Protein AF-0000000087634916 (afdb_homodimer)

Sequence (528 aa):
MKKKIALLQMDVAVGDVNRNYNHVEELINTAAKEQPDIMVLPETWNTGFYPTNQLPTEADKDGERTQTILSQLAHKHNVNIVGGSVATLREGKVYNTSYIINREGHIISQYDKIHSFTPAKEDKFFQGGEHTHRFFLDDIPCSSVTCYDIRFPEIIRTTTLQGVDLFFVPAQWPTMRQRHWEILNTARAIENQMFLCAVNACGYIGKVKCAGNSLLLDPWGDELLHLGDTEEIAIGTIDLSVTEEIRRKINVFRDRKPNMYHLDMKKKIALLQMDVAVGDVNRNYNHVEELINTAAKEQPDIMVLPETWNTGFYPTNQLPTEADKDGERTQTILSQLAHKHNVNIVGGSVATLREGKVYNTSYIINREGHIISQYDKIHSFTPAKEDKFFQGGEHTHRFFLDDIPCSSVTCYDIRFPEIIRTTTLQGVDLFFVPAQWPTMRQRHWEILNTARAIENQMFLCAVNACGYIGKVKCAGNSLLLDPWGDELLHLGDTEEIAIGTIDLSVTEEIRRKINVFRDRKPNMYHLD

InterPro domains:
  IPR003010 Carbon-nitrogen hydrolase [PF00795] (4-248)
  IPR003010 Carbon-nitrogen hydrolase [PS50263] (3-240)
  IPR036526 Carbon-nitrogen hydrolase superfamily [G3DSA:3.60.110.10] (1-262)
  IPR036526 Carbon-nitrogen hydrolase superfamily [SSF56317] (4-256)

Secondary structure (DSSP, 8-state):
-EEEEEEEE-B--TT-HHHHHHHHHHHHHHHHTT--SEEE--TTTTT-S---TTHHHHSEETTHHHHHHHHHHHHHHT-EEE---EEEEETTEEEEEEEEE-TTS-EEEEEE--S--GGGTHHHHSBPP-----EEETTEEEEE--GGGGG-HHHHHHHHTTT-SEEEEEE--BGGGHHHHHHHHHHHHHHHT-EEEEEE-BSEETTEEB----EEE-TTS-EEEE--SS-EEEEEEEETHHHHHHHHH--TTTT--GGG----/-EEEEEEEE-B--TT-HHHHHHHHHHHHHHHHTT--SEEE--TTTTT-S---TTHHHHSEETTHHHHHHHHHHHHHHT-EEE---EEEEETTEEEEEEEEE-TTS-EEEEEE--S--GGGTHHHHSBPP-----EEETTEEEEE--GGGGG-HHHHHHHHTTT-SEEEEEE--BGGGHHHHHHHHHHHHHHHT-EEEEEE-BSEETTEEB----EEE-TTS-EEEE--SS-EEEEEEEETHHHHHHHHH--TTTT--GGG----

Foldseek 3Di:
DKFKEKFFAAAADAQQQVVLLVVVLVSLVVLLVVPGQEYEAAWQSRHPPAQDPCLLVSAAEVCVVVLVSQLVSLQVSLHKYFSHWHWYADPNATFGKIFTAESNSDGFDMATAADAPPVSPSVVRHDHTDDFDWDDHPNFIEGEHEAVCLVPLVNLCVRLLVPHAEYEYHYQAFQVCVVVVLVSQLVSLALSQHWYWYHHYAHDDVPTTGFGQTFTAGSNSDTQDTDGRDGDMDMGMDDSVVSVVVCVVPPNSVVDDVVPDDDD/DKFKEKFFAAAADAQQQVVLLVVVLVSLVVLLVVPGQEYEAAWQSRHPPAQDPCLLVSAAEVCVVVLVSQLVSLQVSLHKYFSHWHWYADPNATFGKIFTAESNSDGFDMATAADAPPVSPSVVRHDHTDDFDWDDHPNFIEGEHEAVCLVPLVNLCVRLLVPHAEYEYHYQAFQVCVVVVLVSQLVSLALSLHWYWYHHYAHDDVPTTGFGQTFTAGSNSDTQDTDGRDGDMDMGMDDSVVSVVVCVVPPNSVVDDVVPDDDD

Radius of gyration: 24.53 Å; Cα contacts (8 Å, |Δi|>4): 1394; chains: 2; bounding box: 46×69×53 Å

Nearest PDB structures (foldseek):
  5ny2-assembly1_A  TM=9.174E-01  e=1.446E-24  Nesterenkonia sp. 10004
  4izt-assembly1_A-2  TM=9.197E-01  e=1.542E-24  Nesterenkonia sp. 10004
  3hkx-assembly1_A-2  TM=9.142E-01  e=1.869E-24  Nesterenkonia sp. 10004
  4izv-assembly1_A-2  TM=9.123E-01  e=1.992E-24  Nesterenkonia sp. 10004
  4izu-assembly1_A-2  TM=9.051E-01  e=4.885E-24  Nesterenkonia sp. 10004

pLDDT: mean 97.27, std 2.72, range [81.94, 99.0]

Solvent-accessible surface area (backbone atoms only — not comparable to full-atom values): 26137 Å² total; per-residue (Å²): 99,74,46,36,37,30,38,38,25,41,60,36,44,60,73,37,36,68,60,25,51,52,47,50,53,51,52,49,58,56,52,47,75,73,62,38,53,32,37,35,32,18,30,23,38,40,34,28,91,64,75,50,93,56,40,71,76,64,25,31,60,72,35,47,65,57,53,51,54,52,18,51,50,16,36,75,64,57,19,25,33,42,51,23,16,27,40,20,26,51,95,91,37,31,30,46,33,25,46,32,26,36,35,81,24,46,76,73,46,68,42,34,35,53,43,50,50,56,79,68,42,30,60,79,56,34,50,57,33,90,58,87,55,73,43,63,61,85,87,42,38,24,37,63,53,42,46,64,35,63,59,38,62,53,54,54,47,30,51,44,75,74,58,38,54,39,36,37,33,17,11,67,47,43,42,94,46,40,67,56,56,53,36,35,54,33,32,52,12,39,56,61,44,14,30,30,42,32,20,14,16,12,44,48,55,85,92,44,43,24,28,19,50,25,34,30,28,38,31,80,38,48,72,75,40,73,50,60,52,56,66,44,78,48,75,41,78,45,55,61,59,55,40,58,55,47,45,68,57,54,46,63,75,78,48,57,59,55,92,70,46,50,74,121,100,74,47,36,37,30,38,38,26,40,61,35,44,60,72,36,36,68,61,25,52,53,47,50,53,51,50,50,58,57,53,47,74,72,61,38,52,32,38,35,32,17,29,23,39,40,34,29,91,64,76,50,94,56,42,72,76,64,24,32,61,71,35,48,65,58,53,53,53,53,19,52,50,16,35,74,64,57,19,26,30,40,51,23,18,28,42,21,27,51,97,93,38,30,29,47,32,26,47,30,27,36,35,80,24,45,75,74,46,70,43,35,35,52,42,50,50,56,78,67,43,30,61,80,57,34,51,58,34,91,58,87,54,71,43,62,62,85,86,42,36,24,37,63,52,41,45,63,35,63,58,39,63,54,54,55,48,31,50,42,76,74,58,38,54,39,36,36,33,18,11,68,48,42,43,94,48,39,67,56,57,54,37,36,54,34,32,51,13,38,57,60,45,13,28,29,43,32,19,15,16,12,46,47,54,86,91,44,43,25,28,21,50,26,36,31,28,36,31,81,38,48,72,73,39,73,49,59,53,54,67,43,78,48,76,42,77,45,55,61,58,54,40,58,56,47,45,69,57,55,44,62,76,78,50,56,60,55,91,71,46,53,74,122

Structure (mmCIF, N/CA/C/O backbone):
data_AF-0000000087634916-model_v1
#
loop_
_entity.id
_entity.type
_entity.pdbx_description
1 polymer '(R)-stereoselective amidase'
#
loop_
_atom_site.group_PDB
_atom_site.id
_atom_site.type_symbol
_atom_site.label_atom_id
_atom_site.label_alt_id
_atom_site.label_comp_id
_atom_site.label_asym_id
_atom_site.label_entity_id
_atom_site.label_seq_id
_atom_site.pdbx_PDB_ins_code
_atom_site.Cartn_x
_atom_site.Cartn_y
_atom_site.Cartn_z
_atom_site.occupancy
_atom_site.B_iso_or_equiv
_atom_site.auth_seq_id
_atom_site.auth_comp_id
_atom_site.auth_asym_id
_atom_site.auth_atom_id
_atom_site.pdbx_PDB_model_num
ATOM 1 N N . MET A 1 1 ? -22.531 -14.727 -1.985 1 85.25 1 MET A N 1
ATOM 2 C CA . MET A 1 1 ? -22.016 -15.969 -2.559 1 85.25 1 MET A CA 1
ATOM 3 C C . MET A 1 1 ? -20.688 -16.359 -1.924 1 85.25 1 MET A C 1
ATOM 5 O O . MET A 1 1 ? -19.75 -15.578 -1.916 1 85.25 1 MET A O 1
ATOM 9 N N . LYS A 1 2 ? -20.594 -17.531 -1.376 1 95.12 2 LYS A N 1
ATOM 10 C CA . LYS A 1 2 ? -19.406 -18 -0.682 1 95.12 2 LYS A CA 1
ATOM 11 C C . LYS A 1 2 ? -18.578 -18.938 -1.572 1 95.12 2 LYS A C 1
ATOM 13 O O . LYS A 1 2 ? -19.141 -19.672 -2.385 1 95.12 2 LYS A O 1
ATOM 18 N N . LYS A 1 3 ? -17.266 -18.812 -1.562 1 98.31 3 LYS A N 1
ATOM 19 C CA . LYS A 1 3 ? -16.344 -19.656 -2.305 1 98.31 3 LYS A CA 1
ATOM 20 C C . LYS A 1 3 ? -15.203 -20.141 -1.409 1 98.31 3 LYS A C 1
ATOM 22 O O . LYS A 1 3 ? -14.695 -19.391 -0.571 1 98.31 3 LYS A O 1
ATOM 27 N N . LYS A 1 4 ? -14.867 -21.422 -1.609 1 98.69 4 LYS A N 1
ATOM 28 C CA . LYS A 1 4 ? -13.719 -22 -0.923 1 98.69 4 LYS A CA 1
ATOM 29 C C . LYS A 1 4 ? -12.461 -21.906 -1.779 1 98.69 4 LYS A C 1
ATOM 31 O O . LYS A 1 4 ? -12.453 -22.312 -2.939 1 98.69 4 LYS A O 1
ATOM 36 N N . ILE A 1 5 ? -11.398 -21.375 -1.191 1 98.94 5 ILE A N 1
ATOM 37 C CA . ILE A 1 5 ? -10.133 -21.234 -1.894 1 98.94 5 ILE A CA 1
ATOM 38 C C . ILE A 1 5 ? -9.039 -22.016 -1.167 1 98.94 5 ILE A C 1
ATOM 40 O O . ILE A 1 5 ? -8.852 -21.859 0.04 1 98.94 5 ILE A O 1
ATOM 44 N N . ALA A 1 6 ? -8.375 -22.859 -1.87 1 98.94 6 ALA A N 1
ATOM 45 C CA . ALA A 1 6 ? -7.25 -23.609 -1.318 1 98.94 6 ALA A CA 1
ATOM 46 C C . ALA A 1 6 ? -5.922 -22.953 -1.679 1 98.94 6 ALA A C 1
ATOM 48 O O . ALA A 1 6 ? -5.609 -22.766 -2.857 1 98.94 6 ALA A O 1
ATOM 49 N N . LEU A 1 7 ? -5.211 -22.547 -0.688 1 99 7 LEU A N 1
ATOM 50 C CA . LEU A 1 7 ? -3.852 -22.047 -0.857 1 99 7 LEU A CA 1
ATOM 51 C C . LEU A 1 7 ? -2.842 -23.188 -0.767 1 99 7 LEU A C 1
ATOM 53 O O . LEU A 1 7 ? -2.744 -23.859 0.264 1 99 7 LEU A O 1
ATOM 57 N N . LEU A 1 8 ? -2.154 -23.438 -1.847 1 98.94 8 LEU A N 1
ATOM 58 C CA . LEU A 1 8 ? -1.147 -24.484 -1.871 1 98.94 8 LEU A CA 1
ATOM 59 C C . LEU A 1 8 ? 0.253 -23.906 -1.711 1 98.94 8 LEU A C 1
ATOM 61 O O . LEU A 1 8 ? 0.945 -23.656 -2.701 1 98.94 8 LEU A O 1
ATOM 65 N N . GLN A 1 9 ? 0.656 -23.672 -0.491 1 98.94 9 GLN A N 1
ATOM 66 C CA . GLN A 1 9 ? 2.012 -23.234 -0.193 1 98.94 9 GLN A CA 1
ATOM 67 C C . GLN A 1 9 ? 3.016 -24.359 -0.357 1 98.94 9 GLN A C 1
ATOM 69 O O . GLN A 1 9 ? 3.145 -25.219 0.525 1 98.94 9 GLN A O 1
ATOM 74 N N . MET A 1 10 ? 3.746 -24.375 -1.426 1 98.81 10 MET A N 1
ATOM 75 C CA . MET A 1 10 ? 4.547 -25.5 -1.876 1 98.81 10 MET A CA 1
ATOM 76 C C . MET A 1 10 ? 6.02 -25.297 -1.528 1 98.81 10 MET A C 1
ATOM 78 O O . MET A 1 10 ? 6.535 -24.188 -1.619 1 98.81 10 MET A O 1
ATOM 82 N N . ASP A 1 11 ? 6.668 -26.344 -1.091 1 98.69 11 ASP A N 1
ATOM 83 C CA . ASP A 1 11 ? 8.125 -26.391 -1.023 1 98.69 11 ASP A CA 1
ATOM 84 C C . ASP A 1 11 ? 8.734 -26.703 -2.389 1 98.69 11 ASP A C 1
ATOM 86 O O . ASP A 1 11 ? 8.812 -27.875 -2.779 1 98.69 11 ASP A O 1
ATOM 90 N N . VAL A 1 12 ? 9.188 -25.734 -3.074 1 98.06 12 VAL A N 1
ATOM 91 C CA . VAL A 1 12 ? 9.648 -25.875 -4.453 1 98.06 12 VAL A CA 1
ATOM 92 C C . VAL A 1 12 ? 11.102 -26.344 -4.465 1 98.06 12 VAL A C 1
ATOM 94 O O . VAL A 1 12 ? 11.961 -25.766 -3.801 1 98.06 12 VAL A O 1
ATOM 97 N N . ALA A 1 13 ? 11.367 -27.422 -5.18 1 96.75 13 ALA A N 1
ATOM 98 C CA . ALA A 1 13 ? 12.734 -27.922 -5.348 1 96.75 13 ALA A CA 1
ATOM 99 C C . ALA A 1 13 ? 13.43 -27.234 -6.52 1 96.75 13 ALA A C 1
ATOM 101 O O . ALA A 1 13 ? 13.164 -27.562 -7.68 1 96.75 13 ALA A O 1
ATOM 102 N N . VAL A 1 14 ? 14.344 -26.469 -6.211 1 95 14 VAL A N 1
ATOM 103 C CA . VAL A 1 14 ? 15.016 -25.656 -7.223 1 95 14 VAL A CA 1
ATOM 104 C C . VAL A 1 14 ? 15.719 -26.562 -8.227 1 95 14 VAL A C 1
ATOM 106 O O . VAL A 1 14 ? 16.516 -27.422 -7.84 1 95 14 VAL A O 1
ATOM 109 N N . GLY A 1 15 ? 15.391 -26.391 -9.438 1 93.81 15 GLY A N 1
ATOM 110 C CA . GLY A 1 15 ? 16.078 -27.062 -10.523 1 93.81 15 GLY A CA 1
ATOM 111 C C . GLY A 1 15 ? 15.602 -28.484 -10.734 1 93.81 15 GLY A C 1
ATOM 112 O O . GLY A 1 15 ? 15.992 -29.141 -11.703 1 93.81 15 GLY A O 1
ATOM 113 N N . ASP A 1 16 ? 14.828 -28.969 -9.883 1 96.44 16 ASP A N 1
ATOM 114 C CA . ASP A 1 16 ? 14.328 -30.328 -10.023 1 96.44 16 ASP A CA 1
ATOM 115 C C . ASP A 1 16 ? 12.922 -30.344 -10.625 1 96.44 16 ASP A C 1
ATOM 117 O O . ASP A 1 16 ? 11.945 -30.625 -9.93 1 96.44 16 ASP A O 1
ATOM 121 N N . VAL A 1 17 ? 12.836 -30.188 -11.898 1 98.06 17 VAL A N 1
ATOM 122 C CA . VAL A 1 17 ? 11.609 -29.953 -12.648 1 98.06 17 VAL A CA 1
ATOM 123 C C . VAL A 1 17 ? 10.648 -31.125 -12.461 1 98.06 17 VAL A C 1
ATOM 125 O O . VAL A 1 17 ? 9.484 -30.922 -12.094 1 98.06 17 VAL A O 1
ATOM 128 N N . ASN A 1 18 ? 11.125 -32.312 -12.609 1 98.5 18 ASN A N 1
ATOM 129 C CA . ASN A 1 18 ? 10.25 -33.5 -12.523 1 98.5 18 ASN A CA 1
ATOM 130 C C . ASN A 1 18 ? 9.688 -33.656 -11.117 1 98.5 18 ASN A C 1
ATOM 132 O O . ASN A 1 18 ? 8.508 -33.969 -10.953 1 98.5 18 ASN A O 1
ATOM 136 N N . ARG A 1 19 ? 10.516 -33.469 -10.18 1 98.19 19 ARG A N 1
ATOM 137 C CA . ARG A 1 19 ? 10.047 -33.562 -8.797 1 98.19 19 ARG A CA 1
ATOM 138 C C . ARG A 1 19 ? 8.938 -32.531 -8.539 1 98.19 19 ARG A C 1
ATOM 140 O O . ARG A 1 19 ? 7.949 -32.844 -7.875 1 98.19 19 ARG A O 1
ATOM 147 N N . ASN A 1 20 ? 9.125 -31.359 -8.992 1 98.62 20 ASN A N 1
ATOM 148 C CA . ASN A 1 20 ? 8.164 -30.297 -8.773 1 98.62 20 ASN A CA 1
ATOM 149 C C . ASN A 1 20 ? 6.824 -30.594 -9.438 1 98.62 20 ASN A C 1
ATOM 151 O O . ASN A 1 20 ? 5.766 -30.375 -8.852 1 98.62 20 ASN A O 1
ATOM 155 N N . TYR A 1 21 ? 6.832 -31.094 -10.656 1 98.81 21 TYR A N 1
ATOM 156 C CA . TYR A 1 21 ? 5.59 -31.438 -11.328 1 98.81 21 TYR A CA 1
ATOM 157 C C . TYR A 1 21 ? 4.859 -32.562 -10.586 1 98.81 21 TYR A C 1
ATOM 159 O O . TYR A 1 21 ? 3.641 -32.5 -10.398 1 98.81 21 TYR A O 1
ATOM 167 N N . ASN A 1 22 ? 5.617 -33.531 -10.195 1 98.81 22 ASN A N 1
ATOM 168 C CA . ASN A 1 22 ? 5.008 -34.625 -9.438 1 98.81 22 ASN A CA 1
ATOM 169 C C . ASN A 1 22 ? 4.395 -34.125 -8.133 1 98.81 22 ASN A C 1
ATOM 171 O O . ASN A 1 22 ? 3.299 -34.531 -7.75 1 98.81 22 ASN A O 1
ATOM 175 N N . HIS A 1 23 ? 5.117 -33.281 -7.5 1 98.69 23 HIS A N 1
ATOM 176 C CA . HIS A 1 23 ? 4.68 -32.781 -6.207 1 98.69 23 HIS A CA 1
ATOM 177 C C . HIS A 1 23 ? 3.428 -31.922 -6.352 1 98.69 23 HIS A C 1
ATOM 179 O O . HIS A 1 23 ? 2.531 -31.984 -5.504 1 98.69 23 HIS A O 1
ATOM 185 N N . VAL A 1 24 ? 3.32 -31.062 -7.367 1 98.75 24 VAL A N 1
ATOM 186 C CA . VAL A 1 24 ? 2.137 -30.25 -7.617 1 98.75 24 VAL A CA 1
ATOM 187 C C . VAL A 1 24 ? 0.919 -31.156 -7.812 1 98.75 24 VAL A C 1
ATOM 189 O O . VAL A 1 24 ? -0.167 -30.859 -7.309 1 98.75 24 VAL A O 1
ATOM 192 N N . GLU A 1 25 ? 1.117 -32.188 -8.594 1 98.81 25 GLU A N 1
ATOM 193 C CA . GLU A 1 25 ? 0.019 -33.125 -8.789 1 98.81 25 GLU A CA 1
ATOM 194 C C . GLU A 1 25 ? -0.459 -33.688 -7.461 1 98.81 25 GLU A C 1
ATOM 196 O O . GLU A 1 25 ? -1.663 -33.812 -7.223 1 98.81 25 GLU A O 1
ATOM 201 N N . GLU A 1 26 ? 0.506 -34.062 -6.629 1 98.88 26 GLU A N 1
ATOM 202 C CA . GLU A 1 26 ? 0.182 -34.594 -5.305 1 98.88 26 GLU A CA 1
ATOM 203 C C . GLU A 1 26 ? -0.587 -33.562 -4.477 1 98.88 26 GLU A C 1
ATOM 205 O O . GLU A 1 26 ? -1.583 -33.906 -3.832 1 98.88 26 GLU A O 1
ATOM 210 N N . LEU A 1 27 ? -0.102 -32.344 -4.418 1 98.88 27 LEU A N 1
ATOM 211 C CA . LEU A 1 27 ? -0.73 -31.297 -3.633 1 98.88 27 LEU A CA 1
ATOM 212 C C . LEU A 1 27 ? -2.152 -31.031 -4.117 1 98.88 27 LEU A C 1
ATOM 214 O O . LEU A 1 27 ? -3.07 -30.891 -3.307 1 98.88 27 LEU A O 1
ATOM 218 N N . ILE A 1 28 ? -2.326 -30.938 -5.441 1 98.88 28 ILE A N 1
ATOM 219 C CA . ILE A 1 28 ? -3.643 -30.672 -6.012 1 98.88 28 ILE A CA 1
ATOM 220 C C . ILE A 1 28 ? -4.594 -31.812 -5.68 1 98.88 28 ILE A C 1
ATOM 222 O O . ILE A 1 28 ? -5.734 -31.594 -5.273 1 98.88 28 ILE A O 1
ATOM 226 N N . ASN A 1 29 ? -4.141 -33.031 -5.879 1 98.88 29 ASN A N 1
ATOM 227 C CA . ASN A 1 29 ? -4.965 -34.188 -5.539 1 98.88 29 ASN A CA 1
ATOM 228 C C . ASN A 1 29 ? -5.363 -34.188 -4.066 1 98.88 29 ASN A C 1
ATOM 230 O O . ASN A 1 29 ? -6.496 -34.531 -3.723 1 98.88 29 ASN A O 1
ATOM 234 N N . THR A 1 30 ? -4.43 -33.844 -3.227 1 98.88 30 THR A N 1
ATOM 235 C CA . THR A 1 30 ? -4.707 -33.781 -1.797 1 98.88 30 THR A CA 1
ATOM 236 C C . THR A 1 30 ? -5.73 -32.688 -1.5 1 98.88 30 THR A C 1
ATOM 238 O O . THR A 1 30 ? -6.703 -32.906 -0.775 1 98.88 30 THR A O 1
ATOM 241 N N . ALA A 1 31 ? -5.504 -31.5 -2.045 1 98.88 31 ALA A N 1
ATOM 242 C CA . ALA A 1 31 ? -6.398 -30.359 -1.811 1 98.88 31 ALA A CA 1
ATOM 243 C C . ALA A 1 31 ? -7.801 -30.656 -2.338 1 98.88 31 ALA A C 1
ATOM 245 O O . ALA A 1 31 ? -8.789 -30.188 -1.774 1 98.88 31 ALA A O 1
ATOM 246 N N . ALA A 1 32 ? -7.883 -31.406 -3.428 1 98.75 32 ALA A N 1
ATOM 247 C CA . ALA A 1 32 ? -9.148 -31.703 -4.09 1 98.75 32 ALA A CA 1
ATOM 248 C C . ALA A 1 32 ? -10.094 -32.438 -3.158 1 98.75 32 ALA A C 1
ATOM 250 O O . ALA A 1 32 ? -11.32 -32.375 -3.312 1 98.75 32 ALA A O 1
ATOM 251 N N . LYS A 1 33 ? -9.531 -33.125 -2.199 1 98.56 33 LYS A N 1
ATOM 252 C CA . LYS A 1 33 ? -10.336 -33.906 -1.265 1 98.56 33 LYS A CA 1
ATOM 253 C C . LYS A 1 33 ? -11.289 -33.031 -0.483 1 98.56 33 LYS A C 1
ATOM 255 O O . LYS A 1 33 ? -12.367 -33.469 -0.067 1 98.56 33 LYS A O 1
ATOM 260 N N . GLU A 1 34 ? -10.938 -31.781 -0.292 1 98.19 34 GLU A N 1
ATOM 261 C CA . GLU A 1 34 ? -11.758 -30.828 0.46 1 98.19 34 GLU A CA 1
ATOM 262 C C . GLU A 1 34 ? -12.711 -30.078 -0.458 1 98.19 34 GLU A C 1
ATOM 264 O O . GLU A 1 34 ? -13.453 -29.203 -0.006 1 98.19 34 GLU A O 1
ATOM 269 N N . GLN A 1 35 ? -12.68 -30.359 -1.756 1 98.25 35 GLN A N 1
ATOM 270 C CA . GLN A 1 35 ? -13.57 -29.844 -2.791 1 98.25 35 GLN A CA 1
ATOM 271 C C . GLN A 1 35 ? -13.586 -28.328 -2.811 1 98.25 35 GLN A C 1
ATOM 273 O O . GLN A 1 35 ? -14.656 -27.703 -2.756 1 98.25 35 GLN A O 1
ATOM 278 N N . PRO A 1 36 ? -12.469 -27.688 -2.84 1 98.81 36 PRO A N 1
ATOM 279 C CA . PRO A 1 36 ? -12.461 -26.234 -3 1 98.81 36 PRO A CA 1
ATOM 280 C C . PRO A 1 36 ? -13.023 -25.781 -4.348 1 98.81 36 PRO A C 1
ATOM 282 O O . PRO A 1 36 ? -13.164 -26.594 -5.266 1 98.81 36 PRO A O 1
ATOM 285 N N . ASP A 1 37 ? -13.398 -24.516 -4.41 1 98.88 37 ASP A N 1
ATOM 286 C CA . ASP A 1 37 ? -13.836 -23.922 -5.672 1 98.88 37 ASP A CA 1
ATOM 287 C C . ASP A 1 37 ? -12.641 -23.484 -6.512 1 98.88 37 ASP A C 1
ATOM 289 O O . ASP A 1 37 ? -12.703 -23.484 -7.742 1 98.88 37 ASP A O 1
ATOM 293 N N . ILE A 1 38 ? -11.586 -23.047 -5.855 1 98.94 38 ILE A N 1
ATOM 294 C CA . ILE A 1 38 ? -10.391 -22.531 -6.508 1 98.94 38 ILE A CA 1
ATOM 295 C C . ILE A 1 38 ? -9.148 -23.047 -5.781 1 98.94 38 ILE A C 1
ATOM 297 O O . ILE A 1 38 ? -9.109 -23.078 -4.551 1 98.94 38 ILE A O 1
ATOM 301 N N . MET A 1 39 ? -8.141 -23.484 -6.496 1 98.94 39 MET A N 1
ATOM 302 C CA . MET A 1 39 ? -6.816 -23.797 -5.965 1 98.94 39 MET A CA 1
ATOM 303 C C . MET A 1 39 ? -5.766 -22.844 -6.527 1 98.94 39 MET A C 1
ATOM 305 O O . MET A 1 39 ? -5.82 -22.469 -7.703 1 98.94 39 MET A O 1
ATOM 309 N N . VAL A 1 40 ? -4.84 -22.438 -5.73 1 99 40 VAL A N 1
ATOM 310 C CA . VAL A 1 40 ? -3.85 -21.453 -6.148 1 99 40 VAL A CA 1
ATOM 311 C C . VAL A 1 40 ? -2.445 -21.969 -5.852 1 99 40 VAL A C 1
ATOM 313 O O . VAL A 1 40 ? -2.168 -22.422 -4.738 1 99 40 VAL A O 1
ATOM 316 N N . LEU A 1 41 ? -1.574 -21.984 -6.805 1 99 41 LEU A N 1
ATOM 317 C CA . LEU A 1 41 ? -0.188 -22.422 -6.691 1 99 41 LEU A CA 1
ATOM 318 C C . LEU A 1 41 ? 0.755 -21.234 -6.602 1 99 41 LEU A C 1
ATOM 320 O O . LEU A 1 41 ? 0.362 -20.094 -6.902 1 99 41 LEU A O 1
ATOM 324 N N . PRO A 1 42 ? 2.037 -21.422 -6.172 1 98.94 42 PRO A N 1
ATOM 325 C CA . PRO A 1 42 ? 2.99 -20.312 -6.051 1 98.94 42 PRO A CA 1
ATOM 326 C C . PRO A 1 42 ? 3.727 -20.031 -7.355 1 98.94 42 PRO A C 1
ATOM 328 O O . PRO A 1 42 ? 3.377 -20.578 -8.398 1 98.94 42 PRO A O 1
ATOM 331 N N . GLU A 1 43 ? 4.676 -19.109 -7.312 1 98.88 43 GLU A N 1
ATOM 332 C CA . GLU A 1 43 ? 5.449 -18.625 -8.453 1 98.88 43 GLU A CA 1
ATOM 333 C C . GLU A 1 43 ? 6.516 -19.641 -8.859 1 98.88 43 GLU A C 1
ATOM 335 O O . GLU A 1 43 ? 7.188 -20.219 -8.008 1 98.88 43 GLU A O 1
ATOM 340 N N . THR A 1 44 ? 6.727 -19.781 -10.18 1 98.56 44 THR A N 1
ATOM 341 C CA . THR A 1 44 ? 7.777 -20.547 -10.828 1 98.56 44 THR A CA 1
ATOM 342 C C . THR A 1 44 ? 7.949 -21.906 -10.141 1 98.56 44 THR A C 1
ATOM 344 O O . THR A 1 44 ? 9.078 -22.328 -9.852 1 98.56 44 THR A O 1
ATOM 347 N N . TRP A 1 45 ? 6.887 -22.5 -9.867 1 98.62 45 TRP A N 1
ATOM 348 C CA . TRP A 1 45 ? 6.934 -23.703 -9.055 1 98.62 45 TRP A CA 1
ATOM 349 C C . TRP A 1 45 ? 7.598 -24.844 -9.82 1 98.62 45 TRP A C 1
ATOM 351 O O . TRP A 1 45 ? 8.008 -25.844 -9.219 1 98.62 45 TRP A O 1
ATOM 361 N N . ASN A 1 46 ? 7.707 -24.781 -11.211 1 98.5 46 ASN A N 1
ATOM 362 C CA . ASN A 1 46 ? 8.289 -25.875 -11.984 1 98.5 46 ASN A CA 1
ATOM 363 C C . ASN A 1 46 ? 9.812 -25.891 -11.875 1 98.5 46 ASN A C 1
ATOM 365 O O . ASN A 1 46 ? 10.438 -26.938 -11.977 1 98.5 46 ASN A O 1
ATOM 369 N N . THR A 1 47 ? 10.391 -24.734 -11.633 1 97.31 47 THR A N 1
ATOM 370 C CA . THR A 1 47 ? 11.844 -24.672 -11.664 1 97.31 47 THR A CA 1
ATOM 371 C C . THR A 1 47 ? 12.391 -24.109 -10.352 1 97.31 47 THR A C 1
ATOM 373 O O . THR A 1 47 ? 13.57 -24.297 -10.031 1 97.31 47 THR A O 1
ATOM 376 N N . GLY A 1 48 ? 11.539 -23.453 -9.602 1 95.81 48 GLY A N 1
ATOM 377 C CA . GLY A 1 48 ? 12.062 -22.547 -8.602 1 95.81 48 GLY A CA 1
ATOM 378 C C . GLY A 1 48 ? 12.516 -21.219 -9.172 1 95.81 48 GLY A C 1
ATOM 379 O O . GLY A 1 48 ? 12.867 -21.125 -10.352 1 95.81 48 GLY A O 1
ATOM 380 N N . PHE A 1 49 ? 12.492 -20.172 -8.367 1 91.5 49 PHE A N 1
ATOM 381 C CA . PHE A 1 49 ? 12.945 -18.859 -8.797 1 91.5 49 PHE A CA 1
ATOM 382 C C . PHE A 1 49 ? 14.461 -18.734 -8.688 1 91.5 49 PHE A C 1
ATOM 384 O O . PHE A 1 49 ? 14.977 -18.125 -7.742 1 91.5 49 PHE A O 1
ATOM 391 N N . TYR A 1 50 ? 15.07 -19.312 -9.68 1 87.75 50 TYR A N 1
ATOM 392 C CA . TYR A 1 50 ? 16.531 -19.375 -9.711 1 87.75 50 TYR A CA 1
ATOM 393 C C . TYR A 1 50 ? 17.047 -19.109 -11.117 1 87.75 50 TYR A C 1
ATOM 395 O O . TYR A 1 50 ? 17.391 -20.031 -11.844 1 87.75 50 TYR A O 1
ATOM 403 N N . PRO A 1 51 ? 17.203 -17.844 -11.445 1 88.12 51 PRO A N 1
ATOM 404 C CA . PRO A 1 51 ? 17.672 -17.484 -12.781 1 88.12 51 PRO A CA 1
ATOM 405 C C . PRO A 1 51 ? 19.141 -17.859 -13.016 1 88.12 51 PRO A C 1
ATOM 407 O O . PRO A 1 51 ? 20.031 -17.234 -12.445 1 88.12 51 PRO A O 1
ATOM 410 N N . THR A 1 52 ? 19.344 -18.859 -13.789 1 89 52 THR A N 1
ATOM 411 C CA . THR A 1 52 ? 20.672 -19.312 -14.203 1 89 52 THR A CA 1
ATOM 412 C C . THR A 1 52 ? 20.688 -19.609 -15.703 1 89 52 THR A C 1
ATOM 414 O O . THR A 1 52 ? 19.656 -19.562 -16.359 1 89 52 THR A O 1
ATOM 417 N N . ASN A 1 53 ? 21.859 -19.938 -16.156 1 92.75 53 ASN A N 1
ATOM 418 C CA . ASN A 1 53 ? 22.016 -20.266 -17.578 1 92.75 53 ASN A CA 1
ATOM 419 C C . ASN A 1 53 ? 21.312 -21.562 -17.922 1 92.75 53 ASN A C 1
ATOM 421 O O . ASN A 1 53 ? 21.125 -21.875 -19.109 1 92.75 53 ASN A O 1
ATOM 425 N N . GLN A 1 54 ? 20.859 -22.297 -17 1 94.25 54 GLN A N 1
ATOM 426 C CA . GLN A 1 54 ? 20.156 -23.562 -17.25 1 94.25 54 GLN A CA 1
ATOM 427 C C . GLN A 1 54 ? 18.672 -23.344 -17.438 1 94.25 54 GLN A C 1
ATOM 429 O O . GLN A 1 54 ? 17.953 -24.25 -17.875 1 94.25 54 GLN A O 1
ATOM 434 N N . LEU A 1 55 ? 18.219 -22.203 -17.203 1 95.44 55 LEU A N 1
ATOM 435 C CA . LEU A 1 55 ? 16.797 -21.906 -17.156 1 95.44 55 LEU A CA 1
ATOM 436 C C . LEU A 1 55 ? 16.125 -22.25 -18.484 1 95.44 55 LEU A C 1
ATOM 438 O O . LEU A 1 55 ? 15.047 -22.844 -18.516 1 95.44 55 LEU A O 1
ATOM 442 N N . PRO A 1 56 ? 16.766 -21.938 -19.656 1 96.25 56 PRO A N 1
ATOM 443 C CA . PRO A 1 56 ? 16.109 -22.281 -20.922 1 96.25 56 PRO A CA 1
ATOM 444 C C . PRO A 1 56 ? 15.914 -23.797 -21.078 1 96.25 56 PRO A C 1
ATOM 446 O O . PRO A 1 56 ? 14.945 -24.234 -21.719 1 96.25 56 PRO A O 1
ATOM 449 N N . THR A 1 57 ? 16.766 -24.562 -20.469 1 96.38 57 THR A N 1
ATOM 450 C CA . THR A 1 57 ? 16.672 -26.016 -20.578 1 96.38 57 THR A CA 1
ATOM 451 C C . THR A 1 57 ? 15.648 -26.578 -19.594 1 96.38 57 THR A C 1
ATOM 453 O O . THR A 1 57 ? 15.016 -27.609 -19.844 1 96.38 57 THR A O 1
ATOM 456 N N . GLU A 1 58 ? 15.484 -25.891 -18.531 1 97.25 58 GLU A N 1
ATOM 457 C CA . GLU A 1 58 ? 14.578 -26.344 -17.469 1 97.25 58 GLU A CA 1
ATOM 458 C C . GLU A 1 58 ? 13.156 -25.859 -17.734 1 97.25 58 GLU A C 1
ATOM 460 O O . GLU A 1 58 ? 12.195 -26.469 -17.25 1 97.25 58 GLU A O 1
ATOM 465 N N . ALA A 1 59 ? 13 -24.797 -18.484 1 98.38 59 ALA A N 1
ATOM 466 C CA . ALA A 1 59 ? 11.711 -24.156 -18.734 1 98.38 59 ALA A CA 1
ATOM 467 C C . ALA A 1 59 ? 10.805 -25.062 -19.578 1 98.38 59 ALA A C 1
ATOM 469 O O . ALA A 1 59 ? 11.289 -25.906 -20.344 1 98.38 59 ALA A O 1
ATOM 470 N N . ASP A 1 60 ? 9.562 -24.906 -19.312 1 98.75 60 ASP A N 1
ATOM 471 C CA . ASP A 1 60 ? 8.555 -25.672 -20.031 1 98.75 60 ASP A CA 1
ATOM 472 C C . ASP A 1 60 ? 8.312 -25.094 -21.422 1 98.75 60 ASP A C 1
ATOM 474 O O . ASP A 1 60 ? 7.691 -24.031 -21.562 1 98.75 60 ASP A O 1
ATOM 478 N N . LYS A 1 61 ? 8.719 -25.828 -22.469 1 98.69 61 LYS A N 1
ATOM 479 C CA . LYS A 1 61 ? 8.57 -25.344 -23.844 1 98.69 61 LYS A CA 1
ATOM 480 C C . LYS A 1 61 ? 7.102 -25.094 -24.172 1 98.69 61 LYS A C 1
ATOM 482 O O . LYS A 1 61 ? 6.273 -26 -24.062 1 98.69 61 LYS A O 1
ATOM 487 N N . ASP A 1 62 ? 6.805 -23.812 -24.484 1 98.5 62 ASP A N 1
ATOM 488 C CA . ASP A 1 62 ? 5.473 -23.328 -24.859 1 98.5 62 ASP A CA 1
ATOM 489 C C . ASP A 1 62 ? 4.461 -23.625 -23.75 1 98.5 62 ASP A C 1
ATOM 491 O O . ASP A 1 62 ? 3.252 -23.578 -23.984 1 98.5 62 ASP A O 1
ATOM 495 N N . GLY A 1 63 ? 4.934 -23.969 -22.594 1 98.75 63 GLY A N 1
ATOM 496 C CA . GLY A 1 63 ? 4.086 -24.266 -21.453 1 98.75 63 GLY A CA 1
ATOM 497 C C . GLY A 1 63 ? 3.27 -25.531 -21.625 1 98.75 63 GLY A C 1
ATOM 498 O O . GLY A 1 63 ? 2.246 -25.719 -20.953 1 98.75 63 GLY A O 1
ATOM 499 N N . GLU A 1 64 ? 3.633 -26.344 -22.484 1 98.81 64 GLU A N 1
ATOM 500 C CA . GLU A 1 64 ? 2.822 -27.484 -22.906 1 98.81 64 GLU A CA 1
ATOM 501 C C . GLU A 1 64 ? 2.592 -28.453 -21.75 1 98.81 64 GLU A C 1
ATOM 503 O O . GLU A 1 64 ? 1.47 -28.906 -21.531 1 98.81 64 GLU A O 1
ATOM 508 N N . ARG A 1 65 ? 3.65 -28.797 -21.031 1 98.81 65 ARG A N 1
ATOM 509 C CA . ARG A 1 65 ? 3.533 -29.75 -19.938 1 98.81 65 ARG A CA 1
ATOM 510 C C . ARG A 1 65 ? 2.617 -29.203 -18.844 1 98.81 65 ARG A C 1
ATOM 512 O O . ARG A 1 65 ? 1.749 -29.906 -18.328 1 98.81 65 ARG A O 1
ATOM 519 N N . THR A 1 66 ? 2.826 -27.984 -18.516 1 98.88 66 THR A N 1
ATOM 520 C CA . THR A 1 66 ? 2.047 -27.328 -17.469 1 98.88 66 THR A CA 1
ATOM 521 C C . THR A 1 66 ? 0.572 -27.266 -17.844 1 98.88 66 THR A C 1
ATOM 523 O O . THR A 1 66 ? -0.299 -27.625 -17.062 1 98.88 66 THR A O 1
ATOM 526 N N . GLN A 1 67 ? 0.3 -26.719 -19.047 1 98.88 67 GLN A N 1
ATOM 527 C CA . GLN A 1 67 ? -1.078 -26.609 -19.516 1 98.88 67 GLN A CA 1
ATOM 528 C C . GLN A 1 67 ? -1.773 -27.969 -19.5 1 98.88 67 GLN A C 1
ATOM 530 O O . GLN A 1 67 ? -2.92 -28.078 -19.062 1 98.88 67 GLN A O 1
ATOM 535 N N . THR A 1 68 ? -1.1 -28.984 -19.953 1 98.88 68 THR A N 1
ATOM 536 C CA . THR A 1 68 ? -1.666 -30.312 -20.016 1 98.88 68 THR A CA 1
ATOM 537 C C . THR A 1 68 ? -2.002 -30.844 -18.625 1 98.88 68 THR A C 1
ATOM 539 O O . THR A 1 68 ? -3.131 -31.266 -18.359 1 98.88 68 THR A O 1
ATOM 542 N N . ILE A 1 69 ? -1.07 -30.812 -17.719 1 98.88 69 ILE A N 1
ATOM 543 C CA . ILE A 1 69 ? -1.212 -31.375 -16.375 1 98.88 69 ILE A CA 1
ATOM 544 C C . ILE A 1 69 ? -2.289 -30.625 -15.602 1 98.88 69 ILE A C 1
ATOM 546 O O . ILE A 1 69 ? -3.182 -31.234 -15.016 1 98.88 69 ILE A O 1
ATOM 550 N N . LEU A 1 70 ? -2.234 -29.297 -15.586 1 98.94 70 LEU A N 1
ATOM 551 C CA . LEU A 1 70 ? -3.189 -28.516 -14.812 1 98.94 70 LEU A CA 1
ATOM 552 C C . LEU A 1 70 ? -4.5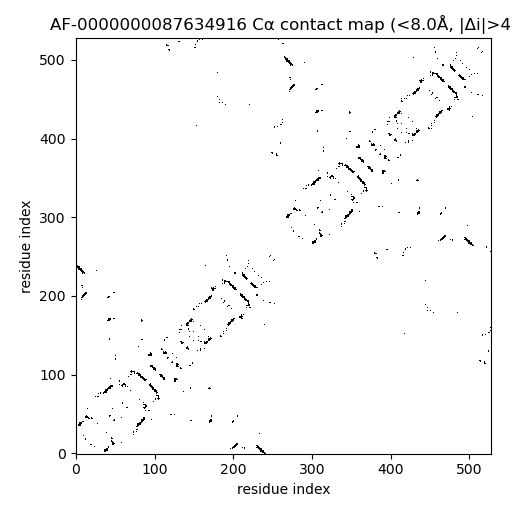9 -28.625 -15.406 1 98.94 70 LEU A C 1
ATOM 554 O O . LEU A 1 70 ? -5.582 -28.625 -14.672 1 98.94 70 LEU A O 1
ATOM 558 N N . SER A 1 71 ? -4.684 -28.625 -16.75 1 98.94 71 SER A N 1
ATOM 559 C CA . SER A 1 71 ? -5.977 -28.812 -17.406 1 98.94 71 SER A CA 1
ATOM 560 C C . SER A 1 71 ? -6.613 -30.141 -17 1 98.94 71 SER A C 1
ATOM 562 O O . SER A 1 71 ? -7.801 -30.188 -16.672 1 98.94 71 SER A O 1
ATOM 564 N N . GLN A 1 72 ? -5.848 -31.203 -17.062 1 98.88 72 GLN A N 1
ATOM 565 C CA . GLN A 1 72 ? -6.34 -32.531 -16.703 1 98.88 72 GLN A CA 1
ATOM 566 C C . GLN A 1 72 ? -6.801 -32.562 -15.242 1 98.88 72 GLN A C 1
ATOM 568 O O . GLN A 1 72 ? -7.859 -33.125 -14.938 1 98.88 72 GLN A O 1
ATOM 573 N N . LEU A 1 73 ? -6.004 -32 -14.367 1 98.94 73 LEU A N 1
ATOM 574 C CA . LEU A 1 73 ? -6.316 -32.031 -12.938 1 98.94 73 LEU A CA 1
ATOM 575 C C . LEU A 1 73 ? -7.555 -31.188 -12.641 1 98.94 73 LEU A C 1
ATOM 577 O O . LEU A 1 73 ? -8.398 -31.578 -11.828 1 98.94 73 LEU A O 1
ATOM 581 N N . ALA A 1 74 ? -7.629 -30 -13.297 1 98.94 74 ALA A N 1
ATOM 582 C CA . ALA A 1 74 ? -8.805 -29.156 -13.117 1 98.94 74 ALA A CA 1
ATOM 583 C C . ALA A 1 74 ? -10.078 -29.891 -13.523 1 98.94 74 ALA A C 1
ATOM 585 O O . ALA A 1 74 ? -11.07 -29.875 -12.797 1 98.94 74 ALA A O 1
ATOM 586 N N . HIS A 1 75 ? -10.023 -30.5 -14.672 1 98.81 75 HIS A N 1
ATOM 587 C CA . HIS A 1 75 ? -11.172 -31.25 -15.18 1 98.81 75 HIS A CA 1
ATOM 588 C C . HIS A 1 75 ? -11.508 -32.438 -14.273 1 98.81 75 HIS A C 1
ATOM 590 O O . HIS A 1 75 ? -12.672 -32.625 -13.906 1 98.81 75 HIS A O 1
ATOM 596 N N . LYS A 1 76 ? -10.516 -33.188 -13.961 1 98.81 76 LYS A N 1
ATOM 597 C CA . LYS A 1 76 ? -10.688 -34.375 -13.133 1 98.81 76 LYS A CA 1
ATOM 598 C C . LYS A 1 76 ? -11.391 -34.031 -11.82 1 98.81 76 LYS A C 1
ATOM 600 O O . LYS A 1 76 ? -12.273 -34.781 -11.375 1 98.81 76 LYS A O 1
ATOM 605 N N . HIS A 1 77 ? -10.977 -32.938 -11.172 1 98.81 77 HIS A N 1
ATOM 606 C CA . HIS A 1 77 ? -11.469 -32.625 -9.836 1 98.81 77 HIS A CA 1
ATOM 607 C C . HIS A 1 77 ? -12.578 -31.594 -9.883 1 98.81 77 HIS A C 1
ATOM 609 O O . HIS A 1 77 ? -13.094 -31.172 -8.844 1 98.81 77 HIS A O 1
ATOM 615 N N . ASN A 1 78 ? -12.977 -31.109 -11.102 1 98.75 78 ASN A N 1
ATOM 616 C CA . ASN A 1 78 ? -13.992 -30.062 -11.273 1 98.75 78 ASN A CA 1
ATOM 617 C C . ASN A 1 78 ? -13.703 -28.844 -10.398 1 98.75 78 ASN A C 1
ATOM 619 O O . ASN A 1 78 ? -14.539 -28.438 -9.594 1 98.75 78 ASN A O 1
ATOM 623 N N . VAL A 1 79 ? -12.547 -28.312 -10.562 1 98.88 79 VAL A N 1
ATOM 624 C CA . VAL A 1 79 ? -12.078 -27.203 -9.742 1 98.88 79 VAL A CA 1
ATOM 625 C C . VAL A 1 79 ? -11.375 -26.156 -10.625 1 98.88 79 VAL A C 1
ATOM 627 O O . VAL A 1 79 ? -10.797 -26.516 -11.656 1 98.88 79 VAL A O 1
ATOM 630 N N . ASN A 1 80 ? -11.508 -24.828 -10.32 1 98.94 80 ASN A N 1
ATOM 631 C CA . ASN A 1 80 ? -10.695 -23.781 -10.945 1 98.94 80 ASN A CA 1
ATOM 632 C C . ASN A 1 80 ? -9.266 -23.797 -10.391 1 98.94 80 ASN A C 1
ATOM 634 O O . ASN A 1 80 ? -9.062 -23.984 -9.195 1 98.94 80 ASN A O 1
ATOM 638 N N . ILE A 1 81 ? -8.289 -23.594 -11.25 1 98.94 81 ILE A N 1
ATOM 639 C CA . ILE A 1 81 ? -6.906 -23.578 -10.789 1 98.94 81 ILE A CA 1
ATOM 640 C C . ILE A 1 81 ? -6.219 -22.297 -11.266 1 98.94 81 ILE A C 1
ATOM 642 O O . ILE A 1 81 ? -6.16 -22.031 -12.469 1 98.94 81 ILE A O 1
ATOM 646 N N . VAL A 1 82 ? -5.828 -21.469 -10.359 1 99 82 VAL A N 1
ATOM 647 C CA . VAL A 1 82 ? -4.812 -20.453 -10.617 1 99 82 VAL A CA 1
ATOM 648 C C . VAL A 1 82 ? -3.424 -21.078 -10.562 1 99 82 VAL A C 1
ATOM 650 O O . VAL A 1 82 ? -2.904 -21.359 -9.477 1 99 82 VAL A O 1
ATOM 653 N N . GLY A 1 83 ? -2.869 -21.25 -11.633 1 98.94 83 GLY A N 1
ATOM 654 C CA . GLY A 1 83 ? -1.719 -22.125 -11.805 1 98.94 83 GLY A CA 1
ATOM 655 C C . GLY A 1 83 ? -0.435 -21.531 -11.258 1 98.94 83 GLY A C 1
ATOM 656 O O . GLY A 1 83 ? 0.66 -22 -11.586 1 98.94 83 GLY A O 1
ATOM 657 N N . GLY A 1 84 ? -0.56 -20.469 -10.328 1 98.88 84 GLY A N 1
ATOM 658 C CA . GLY A 1 84 ? 0.685 -19.781 -10.008 1 98.88 84 GLY A CA 1
ATOM 659 C C . GLY A 1 84 ? 1.421 -19.297 -11.242 1 98.88 84 GLY A C 1
ATOM 660 O O . GLY A 1 84 ? 0.853 -18.562 -12.055 1 98.88 84 GLY A O 1
ATOM 661 N N . SER A 1 85 ? 2.713 -19.656 -11.242 1 98.88 85 SER A N 1
ATOM 662 C CA . SER A 1 85 ? 3.412 -19.438 -12.5 1 98.88 85 SER A CA 1
ATOM 663 C C . SER A 1 85 ? 4.504 -20.484 -12.711 1 98.88 85 SER A C 1
ATOM 665 O O . SER A 1 85 ? 4.836 -21.234 -11.797 1 98.88 85 SER A O 1
ATOM 667 N N . VAL A 1 86 ? 4.938 -20.656 -13.961 1 98.88 86 VAL A N 1
ATOM 668 C CA . VAL A 1 86 ? 6.035 -21.547 -14.344 1 98.88 86 VAL A CA 1
ATOM 669 C C . VAL A 1 86 ? 6.98 -20.797 -15.289 1 98.88 86 VAL A C 1
ATOM 671 O O . VAL A 1 86 ? 6.574 -19.859 -15.977 1 98.88 86 VAL A O 1
ATOM 674 N N . ALA A 1 87 ? 8.211 -21.219 -15.281 1 98.75 87 ALA A N 1
ATOM 675 C CA . ALA A 1 87 ? 9.109 -20.797 -16.359 1 98.75 87 ALA A CA 1
ATOM 676 C C . ALA A 1 87 ? 8.75 -21.484 -17.672 1 98.75 87 ALA A C 1
ATOM 678 O O . ALA A 1 87 ? 8.641 -22.703 -17.734 1 98.75 87 ALA A O 1
ATOM 679 N N . THR A 1 88 ? 8.516 -20.703 -18.703 1 98.81 88 THR A N 1
ATOM 680 C CA . THR A 1 88 ? 8.211 -21.234 -20.016 1 98.81 88 THR A CA 1
ATOM 681 C C . THR A 1 88 ? 9.219 -20.719 -21.047 1 98.81 88 THR A C 1
ATOM 683 O O . THR A 1 88 ? 9.758 -19.625 -20.906 1 98.81 88 THR A O 1
ATOM 686 N N . LEU A 1 89 ? 9.516 -21.516 -21.984 1 98.62 89 LEU A N 1
ATOM 687 C CA . LEU A 1 89 ? 10.352 -21.141 -23.109 1 98.62 89 LEU A CA 1
ATOM 688 C C . LEU A 1 89 ? 9.516 -20.953 -24.375 1 98.62 89 LEU A C 1
ATOM 690 O O . LEU A 1 89 ? 8.883 -21.906 -24.844 1 98.62 89 LEU A O 1
ATOM 694 N N . ARG A 1 90 ? 9.438 -19.688 -24.859 1 98.31 90 ARG A N 1
ATOM 695 C CA . ARG A 1 90 ? 8.703 -19.359 -26.078 1 98.31 90 ARG A CA 1
ATOM 696 C C . ARG A 1 90 ? 9.555 -18.516 -27.016 1 98.31 90 ARG A C 1
ATOM 698 O O . ARG A 1 90 ? 10.008 -17.438 -26.641 1 98.31 90 ARG A O 1
ATOM 705 N N . GLU A 1 91 ? 9.766 -19 -28.219 1 96.75 91 GLU A N 1
ATOM 706 C CA . GLU A 1 91 ? 10.523 -18.297 -29.25 1 96.75 91 GLU A CA 1
ATOM 707 C C . GLU A 1 91 ? 11.898 -17.891 -28.734 1 96.75 91 GLU A C 1
ATOM 709 O O . GLU A 1 91 ? 12.297 -16.734 -28.859 1 96.75 91 GLU A O 1
ATOM 714 N N . GLY A 1 92 ? 12.508 -18.75 -28.016 1 96.44 92 GLY A N 1
ATOM 715 C CA . GLY A 1 92 ? 13.883 -18.594 -27.562 1 96.44 92 GLY A CA 1
ATOM 716 C C . GLY A 1 92 ? 14.008 -17.719 -26.344 1 96.44 92 GLY A C 1
ATOM 717 O O . GLY A 1 92 ? 15.117 -17.453 -25.859 1 96.44 92 GLY A O 1
ATOM 718 N N . LYS A 1 93 ? 12.867 -17.297 -25.812 1 97.62 93 LYS A N 1
ATOM 719 C CA . LYS A 1 93 ? 12.875 -16.469 -24.609 1 97.62 93 LYS A CA 1
ATOM 720 C C . LYS A 1 93 ? 12.141 -17.156 -23.453 1 97.62 93 LYS A C 1
ATOM 722 O O . LYS A 1 93 ? 11.164 -17.875 -23.688 1 97.62 93 LYS A O 1
ATOM 727 N N . VAL A 1 94 ? 12.656 -16.953 -22.266 1 98.44 94 VAL A N 1
ATOM 728 C CA . VAL A 1 94 ? 12.016 -17.516 -21.094 1 98.44 94 VAL A CA 1
ATOM 729 C C . VAL A 1 94 ? 11.07 -16.5 -20.469 1 98.44 94 VAL A C 1
ATOM 731 O O . VAL A 1 94 ? 11.406 -15.312 -20.359 1 98.44 94 VAL A O 1
ATOM 734 N N . TYR A 1 95 ? 9.867 -16.906 -20.109 1 98.69 95 TYR A N 1
ATOM 735 C CA . TYR A 1 95 ? 8.867 -16.078 -19.438 1 98.69 95 TYR A CA 1
ATOM 736 C C . TYR A 1 95 ? 8.469 -16.688 -18.094 1 98.69 95 TYR A C 1
ATOM 738 O O . TYR A 1 95 ? 8.664 -17.891 -17.875 1 98.69 95 TYR A O 1
ATOM 746 N N . ASN A 1 96 ? 8.125 -15.852 -17.141 1 98.75 96 ASN A N 1
ATOM 747 C CA . ASN A 1 96 ? 7.406 -16.25 -15.93 1 98.75 96 ASN A CA 1
ATOM 748 C C . ASN A 1 96 ? 5.895 -16.203 -16.125 1 98.75 96 ASN A C 1
ATOM 750 O O . ASN A 1 96 ? 5.273 -15.156 -15.969 1 98.75 96 ASN A O 1
ATOM 754 N N . THR A 1 97 ? 5.297 -17.391 -16.422 1 98.88 97 THR A N 1
ATOM 755 C CA . THR A 1 97 ? 3.977 -17.438 -17.031 1 98.88 97 THR A CA 1
ATOM 756 C C . THR A 1 97 ? 2.959 -18.047 -16.078 1 98.88 97 THR A C 1
ATOM 758 O O . THR A 1 97 ? 3.201 -19.125 -15.508 1 98.88 97 THR A O 1
ATOM 761 N N . SER A 1 98 ? 1.907 -17.375 -15.891 1 98.94 98 SER A N 1
ATOM 762 C CA . SER A 1 98 ? 0.758 -17.906 -15.156 1 98.94 98 SER A CA 1
ATOM 763 C C . SER A 1 98 ? -0.324 -18.406 -16.109 1 98.94 98 SER A C 1
ATOM 765 O O . SER A 1 98 ? -0.662 -17.719 -17.078 1 98.94 98 SER A O 1
ATOM 767 N N . TYR A 1 99 ? -0.87 -19.594 -15.852 1 98.94 99 TYR A N 1
ATOM 768 C CA . TYR A 1 99 ? -2.043 -20.125 -16.531 1 98.94 99 TYR A CA 1
ATOM 769 C C . TYR A 1 99 ? -3.234 -20.219 -15.586 1 98.94 99 TYR A C 1
ATOM 771 O O . TYR A 1 99 ? -3.102 -20.688 -14.461 1 98.94 99 TYR A O 1
ATOM 779 N N . ILE A 1 100 ? -4.355 -19.703 -16.062 1 99 100 ILE A N 1
ATOM 780 C CA . ILE A 1 100 ? -5.617 -19.828 -15.328 1 99 100 ILE A CA 1
ATOM 781 C C . ILE A 1 100 ? -6.496 -20.875 -15.992 1 99 100 ILE A C 1
ATOM 783 O O . ILE A 1 100 ? -6.785 -20.797 -17.188 1 99 100 ILE A O 1
ATOM 787 N N . ILE A 1 101 ? -6.926 -21.906 -15.219 1 98.94 101 ILE A N 1
ATOM 788 C CA . ILE A 1 101 ? -7.684 -23.016 -15.758 1 98.94 101 ILE A CA 1
ATOM 789 C C . ILE A 1 101 ? -9.055 -23.094 -15.086 1 98.94 101 ILE A C 1
ATOM 791 O O . ILE A 1 101 ? -9.148 -23.047 -13.852 1 98.94 101 ILE A O 1
ATOM 795 N N . ASN A 1 102 ? -10.109 -23.156 -15.875 1 98.81 102 ASN A N 1
ATOM 796 C CA . ASN A 1 102 ? -11.43 -23.281 -15.273 1 98.81 102 ASN A CA 1
ATOM 797 C C . ASN A 1 102 ? -11.75 -24.75 -14.961 1 98.81 102 ASN A C 1
ATOM 799 O O . ASN A 1 102 ? -10.938 -25.641 -15.211 1 98.81 102 ASN A O 1
ATOM 803 N N . ARG A 1 103 ? -12.914 -25.031 -14.375 1 98.25 103 ARG A N 1
ATOM 804 C CA . ARG A 1 103 ? -13.281 -26.359 -13.867 1 98.25 103 ARG A CA 1
ATOM 805 C C . ARG A 1 103 ? -13.414 -27.344 -15.016 1 98.25 103 ARG A C 1
ATOM 807 O O . ARG A 1 103 ? -13.352 -28.562 -14.797 1 98.25 103 ARG A O 1
ATOM 814 N N . GLU A 1 104 ? -13.641 -26.844 -16.25 1 98.5 104 GLU A N 1
ATOM 815 C CA . GLU A 1 104 ? -13.773 -27.734 -17.406 1 98.5 104 GLU A CA 1
ATOM 816 C C . GLU A 1 104 ? -12.406 -28.109 -17.969 1 98.5 104 GLU A C 1
ATOM 818 O O . GLU A 1 104 ? -12.312 -28.953 -18.859 1 98.5 104 GLU A O 1
ATOM 823 N N . GLY A 1 105 ? -11.32 -27.484 -17.422 1 98.81 105 GLY A N 1
ATOM 824 C CA . GLY A 1 105 ? -9.969 -27.812 -17.875 1 98.81 105 GLY A CA 1
ATOM 825 C C . GLY A 1 105 ? -9.477 -26.891 -18.984 1 98.81 105 GLY A C 1
ATOM 826 O O . GLY A 1 105 ? -8.43 -27.156 -19.578 1 98.81 105 GLY A O 1
ATOM 827 N N . HIS A 1 106 ? -10.219 -25.828 -19.281 1 98.81 106 HIS A N 1
ATOM 828 C CA . HIS A 1 106 ? -9.805 -24.891 -20.312 1 98.81 106 HIS A CA 1
ATOM 829 C C . HIS A 1 106 ? -8.867 -23.828 -19.75 1 98.81 106 HIS A C 1
ATOM 831 O O . HIS A 1 106 ? -9.102 -23.312 -18.656 1 98.81 106 HIS A O 1
ATOM 837 N N . ILE A 1 107 ? -7.832 -23.562 -20.484 1 98.88 107 ILE A N 1
ATOM 838 C CA . ILE A 1 107 ? -7.027 -22.375 -20.172 1 98.88 107 ILE A CA 1
ATOM 839 C C . ILE A 1 107 ? -7.801 -21.109 -20.547 1 98.88 107 ILE A C 1
ATOM 841 O O . ILE A 1 107 ? -8.047 -20.844 -21.719 1 98.88 107 ILE A O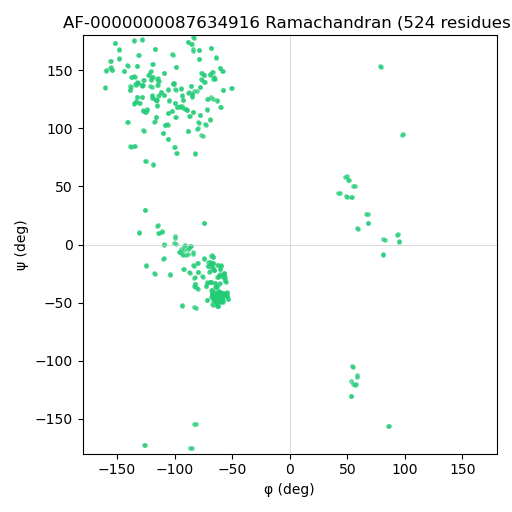 1
ATOM 845 N N . ILE A 1 108 ? -8.133 -20.297 -19.609 1 98.81 108 ILE A N 1
ATOM 846 C CA . ILE A 1 108 ? -9.031 -19.172 -19.906 1 98.81 108 ILE A CA 1
ATOM 847 C C . ILE A 1 108 ? -8.25 -17.859 -19.844 1 98.81 108 ILE A C 1
ATOM 849 O O . ILE A 1 108 ? -8.766 -16.812 -20.234 1 98.81 108 ILE A O 1
ATOM 853 N N . SER A 1 109 ? -7.051 -17.859 -19.344 1 98.81 109 SER A N 1
ATOM 854 C CA . SER A 1 109 ? -6.195 -16.688 -19.328 1 98.81 109 SER A CA 1
ATOM 855 C C . SER A 1 109 ? -4.727 -17.062 -19.156 1 98.81 109 SER A C 1
ATOM 857 O O . SER A 1 109 ? -4.418 -18.141 -18.641 1 98.81 109 SER A O 1
ATOM 859 N N . GLN A 1 110 ? -3.92 -16.312 -19.656 1 98.75 110 GLN A N 1
ATOM 860 C CA . GLN A 1 110 ? -2.469 -16.422 -19.531 1 98.75 110 GLN A CA 1
ATOM 861 C C . GLN A 1 110 ? -1.847 -15.062 -19.219 1 98.75 110 GLN A C 1
ATOM 863 O O . GLN A 1 110 ? -2.256 -14.039 -19.781 1 98.75 110 GLN A O 1
ATOM 868 N N . TYR A 1 111 ? -0.885 -15.016 -18.312 1 98.62 111 TYR A N 1
ATOM 869 C CA . TYR A 1 111 ? -0.209 -13.805 -17.859 1 98.62 111 TYR A CA 1
ATOM 870 C C . TYR A 1 111 ? 1.287 -14.039 -17.703 1 98.62 111 TYR A C 1
ATOM 872 O O . TYR A 1 111 ? 1.703 -15.086 -17.203 1 98.62 111 TYR A O 1
ATOM 880 N N . ASP A 1 112 ? 2.072 -13.117 -18.234 1 98.88 112 ASP A N 1
ATOM 881 C CA . ASP A 1 112 ? 3.508 -13.109 -17.969 1 98.88 112 ASP A CA 1
ATOM 882 C C . ASP A 1 112 ? 3.885 -11.984 -17 1 98.88 112 ASP A C 1
ATOM 884 O O . ASP A 1 112 ? 3.451 -10.844 -17.172 1 98.88 112 ASP A O 1
ATOM 888 N N . LYS A 1 113 ? 4.699 -12.352 -16.031 1 98.69 113 LYS A N 1
ATOM 889 C CA . LYS A 1 113 ? 5.152 -11.344 -15.07 1 98.69 113 LYS A CA 1
ATOM 890 C C . LYS A 1 113 ? 5.707 -10.117 -15.781 1 98.69 113 LYS A C 1
ATOM 892 O O . LYS A 1 113 ? 6.469 -10.242 -16.75 1 98.69 113 LYS A O 1
ATOM 897 N N . ILE A 1 114 ? 5.297 -9.008 -15.289 1 98.44 114 ILE A N 1
ATOM 898 C CA . ILE A 1 114 ? 5.617 -7.781 -16 1 98.44 114 ILE A CA 1
ATOM 899 C C . ILE A 1 114 ? 6.906 -7.176 -15.453 1 98.44 114 ILE A C 1
ATOM 901 O O . ILE A 1 114 ? 7.828 -6.859 -16.203 1 98.44 114 ILE A O 1
ATOM 905 N N . HIS A 1 115 ? 6.984 -6.98 -14.109 1 98.5 115 HIS A N 1
ATOM 906 C CA . HIS A 1 115 ? 8.148 -6.359 -13.477 1 98.5 115 HIS A CA 1
ATOM 907 C C . HIS A 1 115 ? 9.18 -7.41 -13.07 1 98.5 115 HIS A C 1
ATOM 909 O O . HIS A 1 115 ? 8.922 -8.227 -12.18 1 98.5 115 HIS A O 1
ATOM 915 N N . SER A 1 116 ? 10.305 -7.348 -13.648 1 96.88 116 SER A N 1
ATOM 916 C CA . SER A 1 116 ? 11.391 -8.25 -13.281 1 96.88 116 SER A CA 1
ATOM 917 C C . SER A 1 116 ? 12.055 -7.801 -11.984 1 96.88 116 SER A C 1
ATOM 919 O O . SER A 1 116 ? 12.281 -6.609 -11.773 1 96.88 116 SER A O 1
ATOM 921 N N . PHE A 1 117 ? 12.297 -8.711 -11.156 1 96.5 117 PHE A N 1
ATOM 922 C CA . PHE A 1 117 ? 13.062 -8.43 -9.945 1 96.5 117 PHE A CA 1
ATOM 923 C C . PHE A 1 117 ? 14.547 -8.312 -10.258 1 96.5 117 PHE A C 1
ATOM 925 O O . PHE A 1 117 ? 15.289 -9.289 -10.133 1 96.5 117 PHE A O 1
ATOM 932 N N . THR A 1 118 ? 15.07 -7.172 -10.484 1 93.56 118 THR A N 1
ATOM 933 C CA . THR A 1 118 ? 16.406 -6.914 -11.016 1 93.56 118 THR A CA 1
ATOM 934 C C . THR A 1 118 ? 17.469 -7.289 -9.992 1 93.56 118 THR A C 1
ATOM 936 O O . THR A 1 118 ? 18.578 -7.672 -10.367 1 93.56 118 THR A O 1
ATOM 939 N N . PRO A 1 119 ? 17.219 -7.156 -8.672 1 91.38 119 PRO A N 1
ATOM 940 C CA . PRO A 1 119 ? 18.25 -7.551 -7.707 1 91.38 119 PRO A CA 1
ATOM 941 C C . PRO A 1 119 ? 18.688 -9.008 -7.871 1 91.38 119 PRO A C 1
ATOM 943 O O . PRO A 1 119 ? 19.828 -9.352 -7.551 1 91.38 119 PRO A O 1
ATOM 946 N N . ALA A 1 120 ? 17.797 -9.852 -8.375 1 89.81 120 ALA A N 1
ATOM 947 C CA . ALA A 1 120 ? 18.109 -11.25 -8.641 1 89.81 120 ALA A CA 1
ATOM 948 C C . ALA A 1 120 ? 18.422 -11.477 -10.117 1 89.81 120 ALA A C 1
ATOM 950 O O . ALA A 1 120 ? 18.438 -12.617 -10.586 1 89.81 120 ALA A O 1
ATOM 951 N N . LYS A 1 121 ? 18.484 -10.391 -10.875 1 91.31 121 LYS A N 1
ATOM 952 C CA . LYS A 1 121 ? 18.828 -10.391 -12.297 1 91.31 121 LYS A CA 1
ATOM 953 C C . LYS A 1 121 ? 17.75 -11.07 -13.125 1 91.31 121 LYS A C 1
ATOM 955 O O . LYS A 1 121 ? 18.047 -11.703 -14.141 1 91.31 121 LYS A O 1
ATOM 960 N N . GLU A 1 122 ? 16.562 -11.039 -12.617 1 93.56 122 GLU A N 1
ATOM 961 C CA . GLU A 1 122 ? 15.453 -11.625 -13.367 1 93.56 122 GLU A CA 1
ATOM 962 C C . GLU A 1 122 ? 15.344 -11.016 -14.758 1 93.56 122 GLU A C 1
ATOM 964 O O . GLU A 1 122 ? 14.969 -11.695 -15.719 1 93.56 122 GLU A O 1
ATOM 969 N N . ASP A 1 123 ? 15.695 -9.734 -14.914 1 93.94 123 ASP A N 1
ATOM 970 C CA . ASP A 1 123 ? 15.586 -9.008 -16.172 1 93.94 123 ASP A CA 1
ATOM 971 C C . ASP A 1 123 ? 16.562 -9.555 -17.219 1 93.94 123 ASP A C 1
ATOM 973 O O . ASP A 1 123 ? 16.406 -9.32 -18.406 1 93.94 123 ASP A O 1
ATOM 977 N N . LYS A 1 124 ? 17.516 -10.312 -16.812 1 94.94 124 LYS A N 1
ATOM 978 C CA . LYS A 1 124 ? 18.5 -10.883 -17.719 1 94.94 124 LYS A CA 1
ATOM 979 C C . LYS A 1 124 ? 18.078 -12.266 -18.203 1 94.94 124 LYS A C 1
ATOM 981 O O . LYS A 1 124 ? 18.547 -12.734 -19.234 1 94.94 124 LYS A O 1
ATOM 986 N N . PHE A 1 125 ? 17.172 -12.922 -17.438 1 96.38 125 PHE A N 1
ATOM 987 C CA . PHE A 1 125 ? 16.875 -14.32 -17.734 1 96.38 125 PHE A CA 1
ATOM 988 C C . PHE A 1 125 ? 15.422 -14.5 -18.125 1 96.38 125 PHE A C 1
ATOM 990 O O . PHE A 1 125 ? 15.062 -15.5 -18.766 1 96.38 125 PHE A O 1
ATOM 997 N N . PHE A 1 126 ? 14.562 -13.602 -17.688 1 97.56 126 PHE A N 1
ATOM 998 C CA . PHE A 1 126 ? 13.141 -13.641 -18.016 1 97.56 126 PHE A CA 1
ATOM 999 C C . PHE A 1 126 ? 12.742 -12.438 -18.859 1 97.56 126 PHE A C 1
ATOM 1001 O O . PHE A 1 126 ? 13.211 -11.32 -18.609 1 97.56 126 PHE A O 1
ATOM 1008 N N . GLN A 1 127 ? 11.93 -12.727 -19.859 1 97.44 127 GLN A N 1
ATOM 1009 C CA . GLN A 1 127 ? 11.297 -11.641 -20.609 1 97.44 127 GLN A CA 1
ATOM 1010 C C . GLN A 1 127 ? 10.023 -11.172 -19.922 1 97.44 127 GLN A C 1
ATOM 1012 O O . GLN A 1 127 ? 9.188 -11.984 -19.516 1 97.44 127 GLN A O 1
ATOM 1017 N N . GLY A 1 128 ? 9.914 -9.883 -19.719 1 97.62 128 GLY A N 1
ATOM 1018 C CA . GLY A 1 128 ? 8.734 -9.32 -19.078 1 97.62 128 GLY A CA 1
ATOM 1019 C C . GLY A 1 128 ? 7.492 -9.406 -19.953 1 97.62 128 GLY A C 1
ATOM 1020 O O . GLY A 1 128 ? 7.57 -9.305 -21.172 1 97.62 128 GLY A O 1
ATOM 1021 N N . GLY A 1 129 ? 6.359 -9.578 -19.281 1 97.94 129 GLY A N 1
ATOM 1022 C CA . GLY A 1 129 ? 5.086 -9.562 -19.984 1 97.94 129 GLY A CA 1
ATOM 1023 C C . GLY A 1 129 ? 4.719 -8.188 -20.531 1 97.94 129 GLY A C 1
ATOM 1024 O O . GLY A 1 129 ? 5.328 -7.188 -20.156 1 97.94 129 GLY A O 1
ATOM 1025 N N . GLU A 1 130 ? 3.646 -8.172 -21.391 1 96.62 130 GLU A N 1
ATOM 1026 C CA . GLU A 1 130 ? 3.307 -6.926 -22.062 1 96.62 130 GLU A CA 1
ATOM 1027 C C . GLU A 1 130 ? 1.818 -6.613 -21.938 1 96.62 130 GLU A C 1
ATOM 1029 O O . GLU A 1 130 ? 1.297 -5.742 -22.625 1 96.62 130 GLU A O 1
ATOM 1034 N N . HIS A 1 131 ? 1.175 -7.348 -21.109 1 96.44 131 HIS A N 1
ATOM 1035 C CA . HIS A 1 131 ? -0.24 -7.062 -20.906 1 96.44 131 HIS A CA 1
ATOM 1036 C C . HIS A 1 131 ? -0.7 -7.539 -19.531 1 96.44 131 HIS A C 1
ATOM 1038 O O . HIS A 1 131 ? -0.111 -8.461 -18.953 1 96.44 131 HIS A O 1
ATOM 1044 N N . THR A 1 132 ? -1.672 -6.824 -19.047 1 97 132 THR A N 1
ATOM 1045 C CA . THR A 1 132 ? -2.406 -7.316 -17.891 1 97 132 THR A CA 1
ATOM 1046 C C . THR A 1 132 ? -3.529 -8.258 -18.312 1 97 132 THR A C 1
ATOM 1048 O O . THR A 1 132 ? -3.719 -8.508 -19.5 1 97 132 THR A O 1
ATOM 1051 N N . HIS A 1 133 ? -4.211 -8.922 -17.328 1 97.56 133 HIS A N 1
ATOM 1052 C CA . HIS A 1 133 ? -5.312 -9.797 -17.703 1 97.56 133 HIS A CA 1
ATOM 1053 C C . HIS A 1 133 ? -6.434 -9.742 -16.672 1 97.56 133 HIS A C 1
ATOM 1055 O O . HIS A 1 133 ? -6.199 -9.406 -15.508 1 97.56 133 HIS A O 1
ATOM 1061 N N . ARG A 1 134 ? -7.574 -9.922 -17.094 1 97.56 134 ARG A N 1
ATOM 1062 C CA . ARG A 1 134 ? -8.797 -10.117 -16.312 1 97.56 134 ARG A CA 1
ATOM 1063 C C . ARG A 1 134 ? -9.547 -11.367 -16.781 1 97.56 134 ARG A C 1
ATOM 1065 O O . ARG A 1 134 ? -9.617 -11.641 -17.984 1 97.56 134 ARG A O 1
ATOM 1072 N N . PHE A 1 135 ? -10.031 -12.141 -15.852 1 98.5 135 PHE A N 1
ATOM 1073 C CA . PHE A 1 135 ? -10.727 -13.383 -16.156 1 98.5 135 PHE A CA 1
ATOM 1074 C C . PHE A 1 135 ? -11.805 -13.672 -15.125 1 98.5 135 PHE A C 1
ATOM 1076 O O . PHE A 1 135 ? -11.883 -13 -14.094 1 98.5 135 PHE A O 1
ATOM 1083 N N . PHE A 1 136 ? -12.617 -14.633 -15.484 1 98.56 136 PHE A N 1
ATOM 1084 C CA . PHE A 1 136 ? -13.688 -15.023 -14.578 1 98.56 136 PHE A CA 1
ATOM 1085 C C . PHE A 1 136 ? -13.5 -16.453 -14.102 1 98.56 136 PHE A C 1
ATOM 1087 O O . PHE A 1 136 ? -13.234 -17.344 -14.906 1 98.56 136 PHE A O 1
ATOM 1094 N N . LEU A 1 137 ? -13.461 -16.672 -12.859 1 98.62 137 LEU A N 1
ATOM 1095 C CA . LEU A 1 137 ? -13.617 -18 -12.273 1 98.62 137 LEU A CA 1
ATOM 1096 C C . LEU A 1 137 ? -15.039 -18.203 -11.758 1 98.62 137 LEU A C 1
ATOM 1098 O O . LEU A 1 137 ? -15.445 -17.578 -10.773 1 98.62 137 LEU A O 1
ATOM 1102 N N . ASP A 1 138 ? -15.703 -19.062 -12.508 1 96.38 138 ASP A N 1
ATOM 1103 C CA . ASP A 1 138 ? -17.156 -19.062 -12.375 1 96.38 138 ASP A CA 1
ATOM 1104 C C . ASP A 1 138 ? -17.734 -17.688 -12.695 1 96.38 138 ASP A C 1
ATOM 1106 O O . ASP A 1 138 ? -17.547 -17.156 -13.789 1 96.38 138 ASP A O 1
ATOM 1110 N N . ASP A 1 139 ? -18.281 -16.969 -11.805 1 95.69 139 ASP A N 1
ATOM 1111 C CA . ASP A 1 139 ? -18.875 -15.664 -12.07 1 95.69 139 ASP A CA 1
ATOM 1112 C C . ASP A 1 139 ? -18.109 -14.562 -11.352 1 95.69 139 ASP A C 1
ATOM 1114 O O . ASP A 1 139 ? -18.547 -13.414 -11.297 1 95.69 139 ASP A O 1
ATOM 1118 N N . ILE A 1 140 ? -17 -14.945 -10.836 1 97.81 140 ILE A N 1
ATOM 1119 C CA . ILE A 1 140 ? -16.234 -13.977 -10.055 1 97.81 140 ILE A CA 1
ATOM 1120 C C . ILE A 1 140 ? -15.203 -13.297 -10.953 1 97.81 140 ILE A C 1
ATOM 1122 O O . ILE A 1 140 ? -14.344 -13.953 -11.539 1 97.81 140 ILE A O 1
ATOM 1126 N N . PRO A 1 141 ? -15.25 -11.984 -11.141 1 98.12 141 PRO A N 1
ATOM 1127 C CA . PRO A 1 141 ? -14.18 -11.297 -11.875 1 98.12 141 PRO A CA 1
ATOM 1128 C C . PRO A 1 141 ? -12.859 -11.297 -11.117 1 98.12 141 PRO A C 1
ATOM 1130 O O . PRO A 1 141 ? -12.805 -10.867 -9.953 1 98.12 141 PRO A O 1
ATOM 1133 N N . CYS A 1 142 ? -11.812 -11.758 -11.766 1 98.69 142 CYS A N 1
ATOM 1134 C CA . CYS A 1 142 ? -10.523 -11.984 -11.109 1 98.69 142 CYS A CA 1
ATOM 1135 C C . CYS A 1 142 ? -9.391 -11.375 -11.922 1 98.69 142 CYS A C 1
ATOM 1137 O O . CYS A 1 142 ? -9.586 -10.984 -13.078 1 98.69 142 CYS A O 1
ATOM 1139 N N . SER A 1 143 ? -8.289 -11.203 -11.312 1 98.81 143 SER A N 1
ATOM 1140 C CA . SER A 1 143 ? -6.996 -10.898 -11.922 1 98.81 143 SER A CA 1
ATOM 1141 C C . SER A 1 143 ? -5.844 -11.414 -11.07 1 98.81 143 SER A C 1
ATOM 1143 O O . SER A 1 143 ? -6.062 -12.023 -10.023 1 98.81 143 SER A O 1
ATOM 1145 N N . SER A 1 144 ? -4.664 -11.312 -11.57 1 98.75 144 SER A N 1
ATOM 1146 C CA . SER A 1 144 ? -3.496 -11.734 -10.805 1 98.75 144 SER A CA 1
ATOM 1147 C C . SER A 1 144 ? -2.238 -11.016 -11.281 1 98.75 144 SER A C 1
ATOM 1149 O O . SER A 1 144 ? -2.201 -10.492 -12.398 1 98.75 144 SER A O 1
ATOM 1151 N N . VAL A 1 145 ? -1.325 -10.836 -10.453 1 98.81 145 VAL A N 1
ATOM 1152 C CA . VAL A 1 145 ? 0.053 -10.477 -10.766 1 98.81 145 VAL A CA 1
ATOM 1153 C C . VAL A 1 145 ? 1.013 -11.445 -10.078 1 98.81 145 VAL A C 1
ATOM 1155 O O . VAL A 1 145 ? 0.583 -12.359 -9.383 1 98.81 145 VAL A O 1
ATOM 1158 N N . THR A 1 146 ? 2.262 -11.273 -10.336 1 98.81 146 THR A N 1
ATOM 1159 C CA . THR A 1 146 ? 3.207 -12.258 -9.82 1 98.81 146 THR A CA 1
ATOM 1160 C C . THR A 1 146 ? 4.277 -11.578 -8.969 1 98.81 146 THR A C 1
ATOM 1162 O O . THR A 1 146 ? 5.023 -10.727 -9.461 1 98.81 146 THR A O 1
ATOM 1165 N N . CYS A 1 147 ? 4.355 -11.867 -7.695 1 98.62 147 CYS A N 1
ATOM 1166 C CA . CYS A 1 147 ? 5.461 -11.609 -6.781 1 98.62 147 CYS A CA 1
ATOM 1167 C C . CYS A 1 147 ? 5.848 -10.133 -6.801 1 98.62 147 CYS A C 1
ATOM 1169 O O . CYS A 1 147 ? 5.074 -9.273 -6.375 1 98.62 147 CYS A O 1
ATOM 1171 N N . TYR A 1 148 ? 6.984 -9.766 -7.453 1 98.69 148 TYR A N 1
ATOM 1172 C CA . TYR A 1 148 ? 7.559 -8.422 -7.469 1 98.69 148 TYR A CA 1
ATOM 1173 C C . TYR A 1 148 ? 6.555 -7.406 -8 1 98.69 148 TYR A C 1
ATOM 1175 O O . TYR A 1 148 ? 6.586 -6.234 -7.621 1 98.69 148 TYR A O 1
ATOM 1183 N N . ASP A 1 149 ? 5.602 -7.82 -8.805 1 98.75 149 ASP A N 1
ATOM 1184 C CA . ASP A 1 149 ? 4.57 -6.957 -9.367 1 98.75 149 ASP A CA 1
ATOM 1185 C C . ASP A 1 149 ? 3.789 -6.242 -8.258 1 98.75 149 ASP A C 1
ATOM 1187 O O . ASP A 1 149 ? 3.303 -5.129 -8.461 1 98.75 149 ASP A O 1
ATOM 1191 N N . ILE A 1 150 ? 3.762 -6.836 -7.047 1 98.62 150 ILE A N 1
ATOM 1192 C CA . ILE A 1 150 ? 2.904 -6.328 -5.98 1 98.62 150 ILE A CA 1
ATOM 1193 C C . ILE A 1 150 ? 3.459 -5.004 -5.461 1 98.62 150 ILE A C 1
ATOM 1195 O O . ILE A 1 150 ? 2.758 -4.262 -4.77 1 98.62 150 ILE A O 1
ATOM 1199 N N . ARG A 1 151 ? 4.754 -4.719 -5.746 1 98.62 151 ARG A N 1
ATOM 1200 C CA . ARG A 1 151 ? 5.379 -3.482 -5.285 1 98.62 151 ARG A CA 1
ATOM 1201 C C . ARG A 1 151 ? 4.902 -2.287 -6.105 1 98.62 151 ARG A C 1
ATOM 1203 O O . ARG A 1 151 ? 5.141 -1.137 -5.73 1 98.62 151 ARG A O 1
ATOM 1210 N N . PHE A 1 152 ? 4.234 -2.508 -7.211 1 98.44 152 PHE A N 1
ATOM 1211 C CA . PHE A 1 152 ? 3.812 -1.453 -8.125 1 98.44 152 PHE A CA 1
ATOM 1212 C C . PHE A 1 152 ? 2.299 -1.28 -8.086 1 98.44 152 PHE A C 1
ATOM 1214 O O . PHE A 1 152 ? 1.573 -1.975 -8.805 1 98.44 152 PHE A O 1
ATOM 1221 N N . PRO A 1 153 ? 1.863 -0.306 -7.258 1 98.06 153 PRO A N 1
ATOM 1222 C CA . PRO A 1 153 ? 0.415 -0.138 -7.121 1 98.06 153 PRO A CA 1
ATOM 1223 C C . PRO A 1 153 ? -0.268 0.196 -8.445 1 98.06 153 PRO A C 1
ATOM 1225 O O . PRO A 1 153 ? -1.455 -0.091 -8.617 1 98.06 153 PRO A O 1
ATOM 1228 N N . GLU A 1 154 ? 0.479 0.713 -9.438 1 96.94 154 GLU A N 1
ATOM 1229 C CA . GLU A 1 154 ? -0.072 1.122 -10.727 1 96.94 154 GLU A CA 1
ATOM 1230 C C . GLU A 1 154 ? -0.667 -0.067 -11.477 1 96.94 154 GLU A C 1
ATOM 1232 O O . GLU A 1 154 ? -1.772 0.021 -12.008 1 96.94 154 GLU A O 1
ATOM 1237 N N . ILE A 1 155 ? 0.056 -1.186 -11.453 1 97.25 155 ILE A N 1
ATOM 1238 C CA . ILE A 1 155 ? -0.389 -2.33 -12.242 1 97.25 155 ILE A CA 1
ATOM 1239 C C . ILE A 1 155 ? -1.609 -2.967 -11.586 1 97.25 155 ILE A C 1
ATOM 1241 O O . ILE A 1 155 ? -2.504 -3.467 -12.266 1 97.25 155 ILE A O 1
ATOM 1245 N N . ILE A 1 156 ? -1.617 -2.957 -10.242 1 98.06 156 ILE A N 1
ATOM 1246 C CA . ILE A 1 156 ? -2.771 -3.49 -9.523 1 98.06 156 ILE A CA 1
ATOM 1247 C C . ILE A 1 156 ? -3.998 -2.627 -9.812 1 98.06 156 ILE A C 1
ATOM 1249 O O . ILE A 1 156 ? -5.07 -3.148 -10.133 1 98.06 156 ILE A O 1
ATOM 1253 N N . ARG A 1 157 ? -3.842 -1.295 -9.719 1 96.94 157 ARG A N 1
ATOM 1254 C CA . ARG A 1 157 ? -4.934 -0.372 -10.008 1 96.94 157 ARG A CA 1
ATOM 1255 C C . ARG A 1 157 ? -5.402 -0.508 -11.453 1 96.94 157 ARG A C 1
ATOM 1257 O O . ARG A 1 157 ? -6.605 -0.496 -11.727 1 96.94 157 ARG A O 1
ATOM 1264 N N . THR A 1 158 ? -4.438 -0.646 -12.344 1 95.75 158 THR A N 1
ATOM 1265 C CA . THR A 1 158 ? -4.758 -0.792 -13.758 1 95.75 158 THR A CA 1
ATOM 1266 C C . THR A 1 158 ? -5.734 -1.943 -13.977 1 95.75 158 THR A C 1
ATOM 1268 O O . THR A 1 158 ? -6.703 -1.808 -14.727 1 95.75 158 THR A O 1
ATOM 1271 N N . THR A 1 159 ? -5.531 -3.01 -13.297 1 94.44 159 THR A N 1
ATOM 1272 C CA . THR A 1 159 ? -6.355 -4.199 -13.492 1 94.44 159 THR A CA 1
ATOM 1273 C C . THR A 1 159 ? -7.66 -4.086 -12.703 1 94.44 159 THR A C 1
ATOM 1275 O O . THR A 1 159 ? -8.727 -4.473 -13.195 1 94.44 159 THR A O 1
ATOM 1278 N N . THR A 1 160 ? -7.582 -3.492 -11.531 1 95.06 160 THR A N 1
ATOM 1279 C CA . THR A 1 160 ? -8.734 -3.51 -10.633 1 95.06 160 THR A CA 1
ATOM 1280 C C . THR A 1 160 ? -9.758 -2.463 -11.055 1 95.06 160 THR A C 1
ATOM 1282 O O . THR A 1 160 ? -10.945 -2.588 -10.742 1 95.06 160 THR A O 1
ATOM 1285 N N . LEU A 1 161 ? -9.352 -1.408 -11.781 1 94.75 161 LEU A N 1
ATOM 1286 C CA . LEU A 1 161 ? -10.266 -0.388 -12.289 1 94.75 161 LEU A CA 1
ATOM 1287 C C . LEU A 1 161 ? -11.266 -0.99 -13.266 1 94.75 161 LEU A C 1
ATOM 1289 O O . LEU A 1 161 ? -12.305 -0.394 -13.539 1 94.75 161 LEU A O 1
ATOM 1293 N N . GLN A 1 162 ? -10.945 -2.176 -13.758 1 92.12 162 GLN A N 1
ATOM 1294 C CA . GLN A 1 162 ? -11.828 -2.859 -14.695 1 92.12 162 GLN A CA 1
ATOM 1295 C C . GLN A 1 162 ? -12.859 -3.713 -13.961 1 92.12 162 GLN A C 1
ATOM 1297 O O . GLN A 1 162 ? -13.719 -4.336 -14.586 1 92.12 162 GLN A O 1
ATOM 1302 N N . GLY A 1 163 ? -12.773 -3.771 -12.703 1 94.25 163 GLY A N 1
ATOM 1303 C CA . GLY A 1 163 ? -13.688 -4.57 -11.906 1 94.25 163 GLY A CA 1
ATOM 1304 C C . GLY A 1 163 ? -13.125 -5.926 -11.523 1 94.25 163 GLY A C 1
ATOM 1305 O O . GLY A 1 163 ? -13.188 -6.875 -12.305 1 94.25 163 GLY A O 1
ATOM 1306 N N . VAL A 1 164 ? -12.562 -6.07 -10.43 1 97.06 164 VAL A N 1
ATOM 1307 C CA . VAL A 1 164 ? -11.984 -7.293 -9.883 1 97.06 164 VAL A CA 1
ATOM 1308 C C . VAL A 1 164 ? -12.438 -7.48 -8.438 1 97.06 164 VAL A C 1
ATOM 1310 O O . VAL A 1 164 ? -12.312 -6.566 -7.613 1 97.06 164 VAL A O 1
ATOM 1313 N N . ASP A 1 165 ? -12.984 -8.625 -8.141 1 97.69 165 ASP A N 1
ATOM 1314 C CA . ASP A 1 165 ? -13.461 -8.914 -6.789 1 97.69 165 ASP A CA 1
ATOM 1315 C C . ASP A 1 165 ? -12.5 -9.844 -6.055 1 97.69 165 ASP A C 1
ATOM 1317 O O . ASP A 1 165 ? -12.5 -9.906 -4.824 1 97.69 165 ASP A O 1
ATOM 1321 N N . LEU A 1 166 ? -11.797 -10.594 -6.762 1 98.75 166 LEU A N 1
ATOM 1322 C CA . LEU A 1 166 ? -10.844 -11.562 -6.223 1 98.75 166 LEU A CA 1
ATOM 1323 C C . LEU A 1 166 ? -9.523 -11.508 -6.98 1 98.75 166 LEU A C 1
ATOM 1325 O O . LEU A 1 166 ? -9.5 -11.68 -8.203 1 98.75 166 LEU A O 1
ATOM 1329 N N . PHE A 1 167 ? -8.43 -11.227 -6.254 1 98.94 167 PHE A N 1
ATOM 1330 C CA . PHE A 1 167 ? -7.117 -10.977 -6.844 1 98.94 167 PHE A CA 1
ATOM 1331 C C . PHE A 1 167 ? -6.094 -11.984 -6.344 1 98.94 167 PHE A C 1
ATOM 1333 O O . PHE A 1 167 ? -6.07 -12.32 -5.156 1 98.94 167 PHE A O 1
ATOM 1340 N N . PHE A 1 168 ? -5.258 -12.547 -7.219 1 99 168 PHE A N 1
ATOM 1341 C CA . PHE A 1 168 ? -4.297 -13.57 -6.828 1 99 168 PHE A CA 1
ATOM 1342 C C . PHE A 1 168 ? -2.869 -13.07 -6.984 1 99 168 PHE A C 1
ATOM 1344 O O . PHE A 1 168 ? -2.557 -12.367 -7.949 1 99 168 PHE A O 1
ATOM 1351 N N . VAL A 1 169 ? -1.963 -13.453 -6.062 1 98.94 169 VAL A N 1
ATOM 1352 C CA . VAL A 1 169 ? -0.551 -13.086 -6.113 1 98.94 169 VAL A CA 1
ATOM 1353 C C . VAL A 1 169 ? 0.31 -14.312 -5.816 1 98.94 169 VAL A C 1
ATOM 1355 O O . VAL A 1 169 ? 0.758 -14.508 -4.684 1 98.94 169 VAL A O 1
ATOM 1358 N N . PRO A 1 170 ? 0.617 -15.148 -6.824 1 98.94 170 PRO A N 1
ATOM 1359 C CA . PRO A 1 170 ? 1.645 -16.172 -6.633 1 98.94 170 PRO A CA 1
ATOM 1360 C C . PRO A 1 170 ? 3.039 -15.586 -6.434 1 98.94 170 PRO A C 1
ATOM 1362 O O . PRO A 1 170 ? 3.383 -14.578 -7.059 1 98.94 170 PRO A O 1
ATOM 1365 N N . ALA A 1 171 ? 3.822 -16.219 -5.578 1 98.88 171 ALA A N 1
ATOM 1366 C CA . ALA A 1 171 ? 5.141 -15.641 -5.32 1 98.88 171 ALA A CA 1
ATOM 1367 C C . ALA A 1 171 ? 6.117 -16.703 -4.836 1 98.88 171 ALA A C 1
ATOM 1369 O O . ALA A 1 171 ? 5.703 -17.797 -4.441 1 98.88 171 ALA A O 1
ATOM 1370 N N . GLN A 1 172 ? 7.328 -16.469 -4.984 1 98.31 172 GLN A N 1
ATOM 1371 C CA . GLN A 1 172 ? 8.438 -17.031 -4.223 1 98.31 172 GLN A CA 1
ATOM 1372 C C . GLN A 1 172 ? 9.219 -15.938 -3.502 1 98.31 172 GLN A C 1
ATOM 1374 O O . GLN A 1 172 ? 10.367 -15.656 -3.854 1 98.31 172 GLN A O 1
ATOM 1379 N N . TRP A 1 173 ? 8.602 -15.367 -2.529 1 98.38 173 TRP A N 1
ATOM 1380 C CA . TRP A 1 173 ? 9.039 -14.203 -1.771 1 98.38 173 TRP A CA 1
ATOM 1381 C C . TRP A 1 173 ? 9.906 -14.625 -0.587 1 98.38 173 TRP A C 1
ATOM 1383 O O . TRP A 1 173 ? 9.523 -15.5 0.187 1 98.38 173 TRP A O 1
ATOM 1393 N N . PRO A 1 174 ? 11.031 -14.031 -0.411 1 97.94 174 PRO A N 1
ATOM 1394 C CA . PRO A 1 174 ? 11.961 -14.477 0.631 1 97.94 174 PRO A CA 1
ATOM 1395 C C . PRO A 1 174 ? 11.562 -13.992 2.023 1 97.94 174 PRO A C 1
ATOM 1397 O O . PRO A 1 174 ? 10.914 -12.953 2.158 1 97.94 174 PRO A O 1
ATOM 1400 N N . THR A 1 175 ? 12.062 -14.664 2.998 1 98.25 175 THR A N 1
ATOM 1401 C CA . THR A 1 175 ? 11.797 -14.375 4.402 1 98.25 175 THR A CA 1
ATOM 1402 C C . THR A 1 175 ? 12.344 -13.008 4.793 1 98.25 175 THR A C 1
ATOM 1404 O O . THR A 1 175 ? 11.734 -12.297 5.598 1 98.25 175 THR A O 1
ATOM 1407 N N . MET A 1 176 ? 13.461 -12.633 4.27 1 96.06 176 MET A N 1
ATOM 1408 C CA . MET A 1 176 ? 14.133 -11.391 4.645 1 96.06 176 MET A CA 1
ATOM 1409 C C . MET A 1 176 ? 13.234 -10.18 4.367 1 96.06 176 MET A C 1
ATOM 1411 O O . MET A 1 176 ? 13.453 -9.102 4.918 1 96.06 176 MET A O 1
ATOM 1415 N N . ARG A 1 177 ? 12.211 -10.344 3.535 1 97.75 177 ARG A N 1
ATOM 1416 C CA . ARG A 1 177 ? 11.289 -9.258 3.229 1 97.75 177 ARG A CA 1
ATOM 1417 C C . ARG A 1 177 ? 9.844 -9.672 3.49 1 97.75 177 ARG A C 1
ATOM 1419 O O . ARG A 1 177 ? 8.922 -9.195 2.822 1 97.75 177 ARG A O 1
ATOM 1426 N N . GLN A 1 178 ? 9.688 -10.555 4.43 1 98.56 178 GLN A N 1
ATOM 1427 C CA . GLN A 1 178 ? 8.375 -11.078 4.77 1 98.56 178 GLN A CA 1
ATOM 1428 C C . GLN A 1 178 ? 7.402 -9.961 5.129 1 98.56 178 GLN A C 1
ATOM 1430 O O . GLN A 1 178 ? 6.234 -9.984 4.734 1 98.56 178 GLN A O 1
ATOM 1435 N N . ARG A 1 179 ? 7.855 -8.977 5.887 1 98.44 179 ARG A N 1
ATOM 1436 C CA . ARG A 1 179 ? 7 -7.867 6.297 1 98.44 179 ARG A CA 1
ATOM 1437 C C . ARG A 1 179 ? 6.48 -7.098 5.086 1 98.44 179 ARG A C 1
ATOM 1439 O O . ARG A 1 179 ? 5.324 -6.676 5.059 1 98.44 179 ARG A O 1
ATOM 1446 N N . HIS A 1 180 ? 7.305 -6.875 4.086 1 98.75 180 HIS A N 1
ATOM 1447 C CA . HIS A 1 180 ? 6.863 -6.219 2.859 1 98.75 180 HIS A CA 1
ATOM 1448 C C . HIS A 1 180 ? 5.762 -7.023 2.172 1 98.75 180 HIS A C 1
ATOM 1450 O O . HIS A 1 180 ? 4.777 -6.453 1.696 1 98.75 180 HIS A O 1
ATOM 1456 N N . TRP A 1 181 ? 5.992 -8.352 2.131 1 98.81 181 TRP A N 1
ATOM 1457 C CA . TRP A 1 181 ? 5.012 -9.273 1.558 1 98.81 181 TRP A CA 1
ATOM 1458 C C . TRP A 1 181 ? 3.645 -9.078 2.207 1 98.81 181 TRP A C 1
ATOM 1460 O O . TRP A 1 181 ? 2.641 -8.891 1.516 1 98.81 181 TRP A O 1
ATOM 1470 N N . GLU A 1 182 ? 3.646 -9.016 3.451 1 98.88 182 GLU A N 1
ATOM 1471 C CA . GLU A 1 182 ? 2.402 -8.906 4.207 1 98.88 182 GLU A CA 1
ATOM 1472 C C . GLU A 1 182 ? 1.774 -7.523 4.043 1 98.88 182 GLU A C 1
ATOM 1474 O O . GLU A 1 182 ? 0.583 -7.41 3.75 1 98.88 182 GLU A O 1
ATOM 1479 N N . ILE A 1 183 ? 2.535 -6.48 4.184 1 98.88 183 ILE A N 1
ATOM 1480 C CA . ILE A 1 183 ? 2.047 -5.105 4.16 1 98.88 183 ILE A CA 1
ATOM 1481 C C . ILE A 1 183 ? 1.521 -4.77 2.764 1 98.88 183 ILE A C 1
ATOM 1483 O O . ILE A 1 183 ? 0.426 -4.223 2.621 1 98.88 183 ILE A O 1
ATOM 1487 N N . LEU A 1 184 ? 2.256 -5.07 1.776 1 98.94 184 LEU A N 1
ATOM 1488 C CA . LEU A 1 184 ? 1.895 -4.676 0.42 1 98.94 184 LEU A CA 1
ATOM 1489 C C . LEU A 1 184 ? 0.639 -5.406 -0.043 1 98.94 184 LEU A C 1
ATOM 1491 O O . LEU A 1 184 ? -0.252 -4.801 -0.641 1 98.94 184 LEU A O 1
ATOM 1495 N N . ASN A 1 185 ? 0.561 -6.719 0.201 1 98.94 185 ASN A N 1
ATOM 1496 C CA . ASN A 1 185 ? -0.654 -7.441 -0.161 1 98.94 185 ASN A CA 1
ATOM 1497 C C . ASN A 1 185 ? -1.873 -6.891 0.573 1 98.94 185 ASN A C 1
ATOM 1499 O O . ASN A 1 185 ? -2.934 -6.707 -0.026 1 98.94 185 ASN A O 1
ATOM 1503 N N . THR A 1 186 ? -1.699 -6.629 1.87 1 98.94 186 THR A N 1
ATOM 1504 C CA . THR A 1 186 ? -2.814 -6.109 2.652 1 98.94 186 THR A CA 1
ATOM 1505 C C . THR A 1 186 ? -3.238 -4.734 2.145 1 98.94 186 THR A C 1
ATOM 1507 O O . THR A 1 186 ? -4.434 -4.453 2.023 1 98.94 186 THR A O 1
ATOM 1510 N N . ALA A 1 187 ? -2.291 -3.887 1.874 1 98.94 187 ALA A N 1
ATOM 1511 C CA . ALA A 1 187 ? -2.594 -2.559 1.348 1 98.94 187 ALA A CA 1
ATOM 1512 C C . ALA A 1 187 ? -3.375 -2.652 0.039 1 98.94 187 ALA A C 1
ATOM 1514 O O . ALA A 1 187 ? -4.32 -1.893 -0.182 1 98.94 187 ALA A O 1
ATOM 1515 N N . ARG A 1 188 ? -2.93 -3.596 -0.835 1 98.94 188 ARG A N 1
ATOM 1516 C CA . ARG A 1 188 ? -3.619 -3.752 -2.111 1 98.94 188 ARG A CA 1
ATOM 1517 C C . ARG A 1 188 ? -5.066 -4.191 -1.903 1 98.94 188 ARG A C 1
ATOM 1519 O O . ARG A 1 188 ? -5.969 -3.725 -2.602 1 98.94 188 ARG A O 1
ATOM 1526 N N . ALA A 1 189 ? -5.266 -5.094 -0.96 1 98.88 189 ALA A N 1
ATOM 1527 C CA . ALA A 1 189 ? -6.637 -5.504 -0.665 1 98.88 189 ALA A CA 1
ATOM 1528 C C . ALA A 1 189 ? -7.477 -4.32 -0.197 1 98.88 189 ALA A C 1
ATOM 1530 O O . ALA A 1 189 ? -8.594 -4.121 -0.672 1 98.88 189 ALA A O 1
ATOM 1531 N N . ILE A 1 190 ? -6.93 -3.514 0.67 1 98.62 190 ILE A N 1
ATOM 1532 C CA . ILE A 1 190 ? -7.633 -2.395 1.292 1 98.62 190 ILE A CA 1
ATOM 1533 C C . ILE A 1 190 ? -7.949 -1.336 0.239 1 98.62 190 ILE A C 1
ATOM 1535 O O . ILE A 1 190 ? -9.109 -0.953 0.065 1 98.62 190 ILE A O 1
ATOM 1539 N N . GLU A 1 191 ? -6.965 -0.914 -0.52 1 98.44 191 GLU A N 1
ATOM 1540 C CA . GLU A 1 191 ? -7.109 0.275 -1.354 1 98.44 191 GLU A CA 1
ATOM 1541 C C . GLU A 1 191 ? -7.863 -0.044 -2.643 1 98.44 191 GLU A C 1
ATOM 1543 O O . GLU A 1 191 ? -8.312 0.863 -3.346 1 98.44 191 GLU A O 1
ATOM 1548 N N . ASN A 1 192 ? -7.965 -1.333 -2.949 1 98.38 192 ASN A N 1
ATOM 1549 C CA . ASN A 1 192 ? -8.75 -1.728 -4.113 1 98.38 192 ASN A CA 1
ATOM 1550 C C . ASN A 1 192 ? -10.039 -2.428 -3.703 1 98.38 192 ASN A C 1
ATOM 1552 O O . ASN A 1 192 ? -10.82 -2.861 -4.559 1 98.38 192 ASN A O 1
ATOM 1556 N N . GLN A 1 193 ? -10.242 -2.582 -2.414 1 97.88 193 GLN A N 1
ATOM 1557 C CA . GLN A 1 193 ? -11.461 -3.15 -1.838 1 97.88 193 GLN A CA 1
ATOM 1558 C C . GLN A 1 193 ? -11.828 -4.465 -2.521 1 97.88 193 GLN A C 1
ATOM 1560 O O . GLN A 1 193 ? -12.953 -4.625 -2.996 1 97.88 193 GLN A O 1
ATOM 1565 N N . MET A 1 194 ? -10.922 -5.395 -2.457 1 98.38 194 MET A N 1
ATOM 1566 C CA . MET A 1 194 ? -11.086 -6.707 -3.076 1 98.38 194 MET A CA 1
ATOM 1567 C C . MET A 1 194 ? -10.516 -7.805 -2.189 1 98.38 194 MET A C 1
ATOM 1569 O O . MET A 1 194 ? -9.664 -7.539 -1.336 1 98.38 194 MET A O 1
ATOM 1573 N N . PHE A 1 195 ? -11.031 -9.023 -2.342 1 98.81 195 PHE A N 1
ATOM 1574 C CA . PHE A 1 195 ? -10.352 -10.164 -1.745 1 98.81 195 PHE A CA 1
ATOM 1575 C C . PHE A 1 195 ? -9 -10.398 -2.412 1 98.81 195 PHE A C 1
ATOM 1577 O O . PHE A 1 195 ? -8.852 -10.195 -3.621 1 98.81 195 PHE A O 1
ATOM 1584 N N . LEU A 1 196 ? -8.055 -10.773 -1.65 1 98.94 196 LEU A N 1
ATOM 1585 C CA . LEU A 1 196 ? -6.723 -11.031 -2.195 1 98.94 196 LEU A CA 1
ATOM 1586 C C . LEU A 1 196 ? -6.168 -12.352 -1.673 1 98.94 196 LEU A C 1
ATOM 1588 O O . LEU A 1 196 ? -6.152 -12.594 -0.463 1 98.94 196 LEU A O 1
ATOM 1592 N N . CYS A 1 197 ? -5.82 -13.234 -2.539 1 99 197 CYS A N 1
ATOM 1593 C CA . CYS A 1 197 ? -5.188 -14.516 -2.242 1 99 197 CYS A CA 1
ATOM 1594 C C . CYS A 1 197 ? -3.727 -14.523 -2.672 1 99 197 CYS A C 1
ATOM 1596 O O . CYS A 1 197 ? -3.426 -14.625 -3.863 1 99 197 CYS A O 1
ATOM 1598 N N . ALA A 1 198 ? -2.869 -14.391 -1.739 1 98.94 198 ALA A N 1
ATOM 1599 C CA . ALA A 1 198 ? -1.427 -14.398 -1.971 1 98.94 198 ALA A CA 1
ATOM 1600 C C . ALA A 1 198 ? -0.816 -15.742 -1.576 1 98.94 198 ALA A C 1
ATOM 1602 O O . ALA A 1 198 ? -0.83 -16.109 -0.401 1 98.94 198 ALA A O 1
ATOM 1603 N N . VAL A 1 199 ? -0.293 -16.453 -2.521 1 99 199 VAL A N 1
ATOM 1604 C CA . VAL A 1 199 ? 0.269 -17.766 -2.246 1 99 199 VAL A CA 1
ATOM 1605 C C . VAL A 1 199 ? 1.771 -17.766 -2.521 1 99 199 VAL A C 1
ATOM 1607 O O . VAL A 1 199 ? 2.195 -17.641 -3.674 1 99 199 VAL A O 1
ATOM 1610 N N . ASN A 1 200 ? 2.514 -17.844 -1.51 1 98.94 200 ASN A N 1
ATOM 1611 C CA . ASN A 1 200 ? 3.971 -17.875 -1.553 1 98.94 200 ASN A CA 1
ATOM 1612 C C . ASN A 1 200 ? 4.504 -19.297 -1.44 1 98.94 200 ASN A C 1
ATOM 1614 O O . ASN A 1 200 ? 3.805 -20.188 -0.955 1 98.94 200 ASN A O 1
ATOM 1618 N N . ALA A 1 201 ? 5.668 -19.5 -2.01 1 98.69 201 ALA A N 1
ATOM 1619 C CA . ALA A 1 201 ? 6.352 -20.766 -1.773 1 98.69 201 ALA A CA 1
ATOM 1620 C C . ALA A 1 201 ? 7.043 -20.781 -0.414 1 98.69 201 ALA A C 1
ATOM 1622 O O . ALA A 1 201 ? 7.066 -19.75 0.28 1 98.69 201 ALA A O 1
ATOM 1623 N N . CYS A 1 202 ? 7.445 -21.938 -0.011 1 98.31 202 CYS A N 1
ATOM 1624 C CA . CYS A 1 202 ? 8.32 -22.094 1.144 1 98.31 202 CYS A CA 1
ATOM 1625 C C . CYS A 1 202 ? 9.555 -22.906 0.78 1 98.31 202 CYS A C 1
ATOM 1627 O O . CYS A 1 202 ? 9.812 -23.156 -0.399 1 98.31 202 CYS A O 1
ATOM 1629 N N . GLY A 1 203 ? 10.32 -23.234 1.763 1 96.81 203 GLY A N 1
ATOM 1630 C CA . GLY A 1 203 ? 11.57 -23.922 1.47 1 96.81 203 GLY A CA 1
ATOM 1631 C C . GLY A 1 203 ? 12.711 -22.969 1.16 1 96.81 203 GLY A C 1
ATOM 1632 O O . GLY A 1 203 ? 12.75 -21.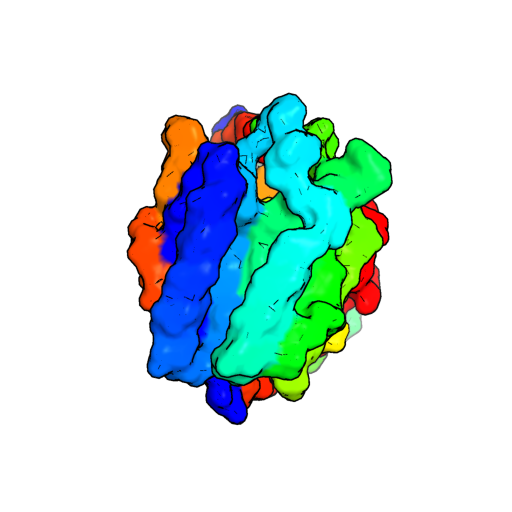844 1.667 1 96.81 203 GLY A O 1
ATOM 1633 N N . TYR A 1 204 ? 13.711 -23.5 0.402 1 94.81 204 TYR A N 1
ATOM 1634 C CA . TYR A 1 204 ? 14.93 -22.734 0.194 1 94.81 204 TYR A CA 1
ATOM 1635 C C . TYR A 1 204 ? 15.273 -22.625 -1.289 1 94.81 204 TYR A C 1
ATOM 1637 O O . TYR A 1 204 ? 15.102 -23.594 -2.035 1 94.81 204 TYR A O 1
ATOM 1645 N N . ILE A 1 205 ? 15.664 -21.516 -1.727 1 89.62 205 ILE A N 1
ATOM 1646 C CA . ILE A 1 205 ? 16.344 -21.281 -2.994 1 89.62 205 ILE A CA 1
ATOM 1647 C C . ILE A 1 205 ? 17.828 -20.984 -2.742 1 89.62 205 ILE A C 1
ATOM 1649 O O . ILE A 1 205 ? 18.203 -19.844 -2.473 1 89.62 205 ILE A O 1
ATOM 1653 N N . GLY A 1 206 ? 18.625 -21.953 -2.996 1 85.44 206 GLY A N 1
ATOM 1654 C CA . GLY A 1 206 ? 19.984 -21.797 -2.486 1 85.44 206 GLY A CA 1
ATOM 1655 C C . GLY A 1 206 ? 20.031 -21.531 -0.996 1 85.44 206 GLY A C 1
ATOM 1656 O O . GLY A 1 206 ? 19.5 -22.297 -0.199 1 85.44 206 GLY A O 1
ATOM 1657 N N . LYS A 1 207 ? 20.625 -20.344 -0.652 1 90.5 207 LYS A N 1
ATOM 1658 C CA . LYS A 1 207 ? 20.75 -19.953 0.752 1 90.5 207 LYS A CA 1
ATOM 1659 C C . LYS A 1 207 ? 19.562 -19.109 1.194 1 90.5 207 LYS A C 1
ATOM 1661 O O . LYS A 1 207 ? 19.406 -18.828 2.385 1 90.5 207 LYS A O 1
ATOM 1666 N N . VAL A 1 208 ? 18.703 -18.797 0.25 1 93.62 208 VAL A N 1
ATOM 1667 C CA . VAL A 1 208 ? 17.609 -17.875 0.547 1 93.62 208 VAL A CA 1
ATOM 1668 C C . VAL A 1 208 ? 16.359 -18.672 0.915 1 93.62 208 VAL A C 1
ATOM 1670 O O . VAL A 1 208 ? 15.883 -19.5 0.134 1 93.62 208 VAL A O 1
ATOM 1673 N N . LYS A 1 209 ? 15.945 -18.453 2.096 1 96.75 209 LYS A N 1
ATOM 1674 C CA . LYS A 1 209 ? 14.711 -19.109 2.533 1 96.75 209 LYS A CA 1
ATOM 1675 C C . LYS A 1 209 ? 13.484 -18.359 2.027 1 96.75 209 LYS A C 1
ATOM 1677 O O . LYS A 1 209 ? 13.406 -17.125 2.135 1 96.75 209 LYS A O 1
ATOM 1682 N N . CYS A 1 210 ? 12.523 -19.016 1.45 1 97.88 210 CYS A N 1
ATOM 1683 C CA . CYS A 1 210 ? 11.227 -18.453 1.097 1 97.88 210 CYS A CA 1
ATOM 1684 C C . CYS A 1 210 ? 10.336 -18.328 2.328 1 97.88 210 CYS A C 1
ATOM 1686 O O . CYS A 1 210 ? 10.328 -19.203 3.191 1 97.88 210 CYS A O 1
ATOM 1688 N N . ALA A 1 211 ? 9.516 -17.344 2.348 1 98.38 211 ALA A N 1
ATOM 1689 C CA . ALA A 1 211 ? 8.867 -16.938 3.59 1 98.38 211 ALA A CA 1
ATOM 1690 C C . ALA A 1 211 ? 7.637 -17.797 3.877 1 98.38 211 ALA A C 1
ATOM 1692 O O . ALA A 1 211 ? 7.223 -17.922 5.031 1 98.38 211 ALA A O 1
ATOM 1693 N N . GLY A 1 212 ? 7.102 -18.5 2.855 1 98.75 212 GLY A N 1
ATOM 1694 C CA . GLY A 1 212 ? 5.727 -18.938 3.053 1 98.75 212 GLY A CA 1
ATOM 1695 C C . GLY A 1 212 ? 4.773 -17.797 3.332 1 98.75 212 GLY A C 1
ATOM 1696 O O . GLY A 1 212 ? 4.699 -16.828 2.557 1 98.75 212 GLY A O 1
ATOM 1697 N N . ASN A 1 213 ? 4.129 -17.906 4.555 1 98.88 213 ASN A N 1
ATOM 1698 C CA . ASN A 1 213 ? 3.252 -16.812 4.961 1 98.88 213 ASN A CA 1
ATOM 1699 C C . ASN A 1 213 ? 2.279 -16.422 3.848 1 98.88 213 ASN A C 1
ATOM 1701 O O . ASN A 1 213 ? 2.094 -15.242 3.559 1 98.88 213 ASN A O 1
ATOM 1705 N N . SER A 1 214 ? 1.709 -17.406 3.143 1 98.94 214 SER A N 1
ATOM 1706 C CA . SER A 1 214 ? 0.601 -17.141 2.23 1 98.94 214 SER A CA 1
ATOM 1707 C C . SER A 1 214 ? -0.577 -16.516 2.963 1 98.94 214 SER A C 1
ATOM 1709 O O . SER A 1 214 ? -0.762 -16.734 4.16 1 98.94 214 SER A O 1
ATOM 1711 N N . LEU A 1 215 ? -1.319 -15.703 2.275 1 98.94 215 LEU A N 1
ATOM 1712 C CA . LEU A 1 215 ? -2.377 -14.906 2.895 1 98.94 215 LEU A CA 1
ATOM 1713 C C . LEU A 1 215 ? -3.67 -15.008 2.092 1 98.94 215 LEU A C 1
ATOM 1715 O O . LEU A 1 215 ? -3.641 -15.023 0.859 1 98.94 215 LEU A O 1
ATOM 1719 N N . LEU A 1 216 ? -4.754 -15.109 2.756 1 98.94 216 LEU A N 1
ATOM 1720 C CA . LEU A 1 216 ? -6.074 -14.805 2.219 1 98.94 216 LEU A CA 1
ATOM 1721 C C . LEU A 1 216 ? -6.695 -13.609 2.945 1 98.94 216 LEU A C 1
ATOM 1723 O O . LEU A 1 216 ? -6.895 -13.656 4.16 1 98.94 216 LEU A O 1
ATOM 1727 N N . LEU A 1 217 ? -6.977 -12.562 2.236 1 98.88 217 LEU A N 1
ATOM 1728 C CA . LEU A 1 217 ? -7.387 -11.289 2.818 1 98.88 217 LEU A CA 1
ATOM 1729 C C . LEU A 1 217 ? -8.766 -10.875 2.316 1 98.88 217 LEU A C 1
ATOM 1731 O O . LEU A 1 217 ? -9.078 -11.062 1.137 1 98.88 217 LEU A O 1
ATOM 1735 N N . ASP A 1 218 ? -9.555 -10.312 3.178 1 98.69 218 ASP A N 1
ATOM 1736 C CA . ASP A 1 218 ? -10.82 -9.75 2.715 1 98.69 218 ASP A CA 1
ATOM 1737 C C . ASP A 1 218 ? -10.648 -8.297 2.275 1 98.69 218 ASP A C 1
ATOM 1739 O O . ASP A 1 218 ? -9.547 -7.738 2.369 1 98.69 218 ASP A O 1
ATOM 1743 N N . PRO A 1 219 ? -11.688 -7.672 1.723 1 98.38 219 PRO A N 1
ATOM 1744 C CA . PRO A 1 219 ? -11.547 -6.336 1.145 1 98.38 219 PRO A CA 1
ATOM 1745 C C . PRO A 1 219 ? -11.25 -5.266 2.195 1 98.38 219 PRO A C 1
ATOM 1747 O O . PRO A 1 219 ? -10.922 -4.129 1.848 1 98.38 219 PRO A O 1
ATOM 1750 N N . TRP A 1 220 ? -11.359 -5.559 3.461 1 97.94 220 TRP A N 1
ATOM 1751 C CA . TRP A 1 220 ? -11.031 -4.633 4.539 1 97.94 220 TRP A CA 1
ATOM 1752 C C . TRP A 1 220 ? -9.586 -4.816 4.992 1 97.94 220 TRP A C 1
ATOM 1754 O O . TRP A 1 220 ? -9.062 -4.012 5.766 1 97.94 220 TRP A O 1
ATOM 1764 N N . GLY A 1 221 ? -8.969 -5.852 4.488 1 98.38 221 GLY A N 1
ATOM 1765 C CA . GLY A 1 221 ? -7.586 -6.133 4.848 1 98.38 221 GLY A CA 1
ATOM 1766 C C . GLY A 1 221 ? -7.449 -7.129 5.984 1 98.38 221 GLY A C 1
ATOM 1767 O O . GLY A 1 221 ? -6.34 -7.438 6.414 1 98.38 221 GLY A O 1
ATOM 1768 N N . ASP A 1 222 ? -8.555 -7.648 6.449 1 98.19 222 ASP A N 1
ATOM 1769 C CA . ASP A 1 222 ? -8.484 -8.648 7.508 1 98.19 222 ASP A CA 1
ATOM 1770 C C . ASP A 1 222 ? -8.016 -10 6.961 1 98.19 222 ASP A C 1
ATOM 1772 O O . ASP A 1 222 ? -8.375 -10.383 5.848 1 98.19 222 ASP A O 1
ATOM 1776 N N . GLU A 1 223 ? -7.27 -10.688 7.801 1 98.75 223 GLU A N 1
ATOM 1777 C CA . GLU A 1 223 ? -6.742 -11.992 7.41 1 98.75 223 GLU A CA 1
ATOM 1778 C C . GLU A 1 223 ? -7.77 -13.094 7.645 1 98.75 223 GLU A C 1
ATOM 1780 O O . GLU A 1 223 ? -8.188 -13.336 8.781 1 98.75 223 GLU A O 1
ATOM 1785 N N . LEU A 1 224 ? -8.203 -13.656 6.586 1 98.75 224 LEU A N 1
ATOM 1786 C CA . LEU A 1 224 ? -9.008 -14.867 6.688 1 98.75 224 LEU A CA 1
ATOM 1787 C C . LEU A 1 224 ? -8.117 -16.094 6.91 1 98.75 224 LEU A C 1
ATOM 1789 O O . LEU A 1 224 ? -8.516 -17.031 7.598 1 98.75 224 LEU A O 1
ATOM 1793 N N . LEU A 1 225 ? -6.973 -16.125 6.254 1 98.88 225 LEU A N 1
ATOM 1794 C CA . LEU A 1 225 ? -5.906 -17.094 6.469 1 98.88 225 LEU A CA 1
ATOM 1795 C C . LEU A 1 225 ? -4.547 -16.406 6.535 1 98.88 225 LEU A C 1
ATOM 1797 O O . LEU A 1 225 ? -4.309 -15.43 5.828 1 98.88 225 LEU A O 1
ATOM 1801 N N . HIS A 1 226 ? -3.719 -16.859 7.301 1 98.88 226 HIS A N 1
ATOM 1802 C CA . HIS A 1 226 ? -2.293 -16.578 7.387 1 98.88 226 HIS A CA 1
ATOM 1803 C C . HIS A 1 226 ? -1.487 -17.828 7.68 1 98.88 226 HIS A C 1
ATOM 1805 O O . HIS A 1 226 ? -1.513 -18.344 8.805 1 98.88 226 HIS A O 1
ATOM 1811 N N . LEU A 1 227 ? -0.802 -18.328 6.664 1 98.88 227 LEU A N 1
ATOM 1812 C CA . LEU A 1 227 ? -0.112 -19.609 6.809 1 98.88 227 LEU A CA 1
ATOM 1813 C C . LEU A 1 227 ? 1.259 -19.406 7.449 1 98.88 227 LEU A C 1
ATOM 1815 O O . LEU A 1 227 ? 1.721 -18.281 7.609 1 98.88 227 LEU A O 1
ATOM 1819 N N . GLY A 1 228 ? 1.907 -20.547 7.875 1 98.56 228 GLY A N 1
ATOM 1820 C CA . GLY A 1 228 ? 3.246 -20.531 8.445 1 98.56 228 GLY A CA 1
ATOM 1821 C C . GLY A 1 228 ? 4.34 -20.516 7.391 1 98.56 228 GLY A C 1
ATOM 1822 O O . GLY A 1 228 ? 4.133 -20.047 6.273 1 98.56 228 GLY A O 1
ATOM 1823 N N . ASP A 1 229 ? 5.477 -21 7.734 1 98.5 229 ASP A N 1
ATOM 1824 C CA . ASP A 1 229 ? 6.625 -20.891 6.844 1 98.5 229 ASP A CA 1
ATOM 1825 C C . ASP A 1 229 ? 7.02 -22.25 6.277 1 98.5 229 ASP A C 1
ATOM 1827 O O . ASP A 1 229 ? 8.102 -22.406 5.715 1 98.5 229 ASP A O 1
ATOM 1831 N N . THR A 1 230 ? 6.188 -23.266 6.461 1 98.56 230 THR A N 1
ATOM 1832 C CA . THR A 1 230 ? 6.426 -24.594 5.914 1 98.56 230 THR A CA 1
ATOM 1833 C C . THR A 1 230 ? 5.34 -24.969 4.914 1 98.56 230 THR A C 1
ATOM 1835 O O . THR A 1 230 ? 4.352 -24.25 4.758 1 98.56 230 THR A O 1
ATOM 1838 N N . GLU A 1 231 ? 5.598 -26.031 4.211 1 98.81 231 GLU A N 1
ATOM 1839 C CA . GLU A 1 231 ? 4.598 -26.469 3.238 1 98.81 231 GLU A CA 1
ATOM 1840 C C . GLU A 1 231 ? 3.256 -26.734 3.91 1 98.81 231 GLU A C 1
ATOM 1842 O O . GLU A 1 231 ? 3.199 -27.344 4.984 1 98.81 231 GLU A O 1
ATOM 1847 N N . GLU A 1 232 ? 2.236 -26.219 3.309 1 98.31 232 GLU A N 1
ATOM 1848 C CA . GLU A 1 232 ? 0.907 -26.281 3.908 1 98.31 232 GLU A CA 1
ATOM 1849 C C . GLU A 1 232 ? -0.182 -26.062 2.863 1 98.31 232 GLU A C 1
ATOM 1851 O O . GLU A 1 232 ? -0.017 -25.25 1.952 1 98.31 232 GLU A O 1
ATOM 1856 N N . ILE A 1 233 ? -1.22 -26.891 2.896 1 98.88 233 ILE A N 1
ATOM 1857 C CA . ILE A 1 233 ? -2.463 -26.609 2.188 1 98.88 233 ILE A CA 1
ATOM 1858 C C . ILE A 1 233 ? -3.496 -26.047 3.164 1 98.88 233 ILE A C 1
ATOM 1860 O O . ILE A 1 233 ? -3.775 -26.656 4.199 1 98.88 233 ILE A O 1
ATOM 1864 N N . ALA A 1 234 ? -3.986 -24.922 2.926 1 98.88 234 ALA A N 1
ATOM 1865 C CA . ALA A 1 234 ? -5.027 -24.328 3.764 1 98.88 234 ALA A CA 1
ATOM 1866 C C . ALA A 1 234 ? -6.223 -23.891 2.924 1 98.88 234 ALA A C 1
ATOM 1868 O O . ALA A 1 234 ? -6.055 -23.375 1.814 1 98.88 234 ALA A O 1
ATOM 1869 N N . ILE A 1 235 ? -7.387 -24.078 3.439 1 98.75 235 ILE A N 1
ATOM 1870 C CA . ILE A 1 235 ? -8.609 -23.719 2.725 1 98.75 235 ILE A CA 1
ATOM 1871 C C . ILE A 1 235 ? -9.344 -22.625 3.48 1 98.75 235 ILE A C 1
ATOM 1873 O O . ILE A 1 235 ? -9.586 -22.734 4.684 1 98.75 235 ILE A O 1
ATOM 1877 N N . GLY A 1 236 ? -9.609 -21.547 2.848 1 98.69 236 GLY A N 1
ATOM 1878 C CA . GLY A 1 236 ? -10.398 -20.453 3.398 1 98.69 236 GLY A CA 1
ATOM 1879 C C . GLY A 1 236 ? -11.664 -20.172 2.607 1 98.69 236 GLY A C 1
ATOM 1880 O O . GLY A 1 236 ? -11.742 -20.484 1.42 1 98.69 236 GLY A O 1
ATOM 1881 N N . THR A 1 237 ? -12.641 -19.594 3.281 1 98.62 237 THR A N 1
ATOM 1882 C CA . THR A 1 237 ? -13.906 -19.25 2.641 1 98.62 237 THR A CA 1
ATOM 1883 C C . THR A 1 237 ? -14.047 -17.734 2.49 1 98.62 237 THR A C 1
ATOM 1885 O O . THR A 1 237 ? -13.812 -16.984 3.441 1 98.62 237 THR A O 1
ATOM 1888 N N . ILE A 1 238 ? -14.367 -17.328 1.257 1 98.31 238 ILE A N 1
ATOM 1889 C CA . ILE A 1 238 ? -14.648 -15.906 1.047 1 98.31 238 ILE A CA 1
ATOM 1890 C C . ILE A 1 238 ? -16.141 -15.711 0.792 1 98.31 238 ILE A C 1
ATOM 1892 O O . ILE A 1 238 ? -16.812 -16.609 0.29 1 98.31 238 ILE A O 1
ATOM 1896 N N . ASP A 1 239 ? -16.656 -14.586 1.228 1 97.81 239 ASP A N 1
ATOM 1897 C CA . ASP A 1 239 ? -18.016 -14.148 0.986 1 97.81 239 ASP A CA 1
ATOM 1898 C C . ASP A 1 239 ? -18.047 -12.852 0.177 1 97.81 239 ASP A C 1
ATOM 1900 O O . ASP A 1 239 ? -17.844 -11.766 0.726 1 97.81 239 ASP A O 1
ATOM 1904 N N . LEU A 1 240 ? -18.406 -12.945 -1.06 1 95.44 240 LEU A N 1
ATOM 1905 C CA . LEU A 1 240 ? -18.266 -11.836 -1.994 1 95.44 240 LEU A CA 1
ATOM 1906 C C . LEU A 1 240 ? -19.266 -10.727 -1.669 1 95.44 240 LEU A C 1
ATOM 1908 O O . LEU A 1 240 ? -19.141 -9.609 -2.166 1 95.44 240 LEU A O 1
ATOM 1912 N N . SER A 1 241 ? -20.281 -10.961 -0.859 1 94.31 241 SER A N 1
ATOM 1913 C CA . SER A 1 241 ? -21.234 -9.93 -0.467 1 94.31 241 SER A CA 1
ATOM 1914 C C . SER A 1 241 ? -20.562 -8.852 0.387 1 94.31 241 SER A C 1
ATOM 1916 O O . SER A 1 241 ? -21.062 -7.73 0.487 1 94.31 241 SER A O 1
ATOM 1918 N N . VAL A 1 242 ? -19.469 -9.18 0.988 1 94.62 242 VAL A N 1
ATOM 1919 C CA . VAL A 1 242 ? -18.719 -8.281 1.858 1 94.62 242 VAL A CA 1
ATOM 1920 C C . VAL A 1 242 ? -18.203 -7.09 1.052 1 94.62 242 VAL A C 1
ATOM 1922 O O . VAL A 1 242 ? -18.172 -5.965 1.553 1 94.62 242 VAL A O 1
ATOM 1925 N N . THR A 1 243 ? -17.844 -7.363 -0.167 1 94.19 243 THR A N 1
ATOM 1926 C CA . THR A 1 243 ? -17.281 -6.316 -1.009 1 94.19 243 THR A CA 1
ATOM 1927 C C . THR A 1 243 ? -18.281 -5.199 -1.241 1 94.19 243 THR A C 1
ATOM 1929 O O . THR A 1 243 ? -17.938 -4.02 -1.155 1 94.19 243 THR A O 1
ATOM 1932 N N . GLU A 1 244 ? -19.469 -5.574 -1.541 1 91.06 244 GLU A N 1
ATOM 1933 C CA . GLU A 1 244 ? -20.5 -4.578 -1.775 1 91.06 244 GLU A CA 1
ATOM 1934 C C . GLU A 1 244 ? -20.75 -3.725 -0.535 1 91.06 244 GLU A C 1
ATOM 1936 O O . GLU A 1 244 ? -20.953 -2.514 -0.639 1 91.06 244 GLU A O 1
ATOM 1941 N N . GLU A 1 245 ? -20.734 -4.348 0.552 1 92.69 245 GLU A N 1
ATOM 1942 C CA . GLU A 1 245 ? -20.938 -3.633 1.809 1 92.69 245 GLU A CA 1
ATOM 1943 C C . GLU A 1 245 ? -19.828 -2.613 2.059 1 92.69 245 GLU A C 1
ATOM 1945 O O . GLU A 1 245 ? -20.109 -1.477 2.449 1 92.69 245 GLU A O 1
ATOM 1950 N N . ILE A 1 246 ? -18.656 -3.008 1.806 1 93.5 246 ILE A N 1
ATOM 1951 C CA . ILE A 1 246 ? -17.516 -2.143 2.031 1 93.5 246 ILE A CA 1
ATOM 1952 C C . ILE A 1 246 ? -17.547 -0.97 1.053 1 93.5 246 ILE A C 1
ATOM 1954 O O . ILE A 1 246 ? -17.344 0.182 1.447 1 93.5 246 ILE A O 1
ATOM 1958 N N . ARG A 1 247 ? -17.844 -1.225 -0.169 1 92.88 247 ARG A N 1
ATOM 1959 C CA . ARG A 1 247 ? -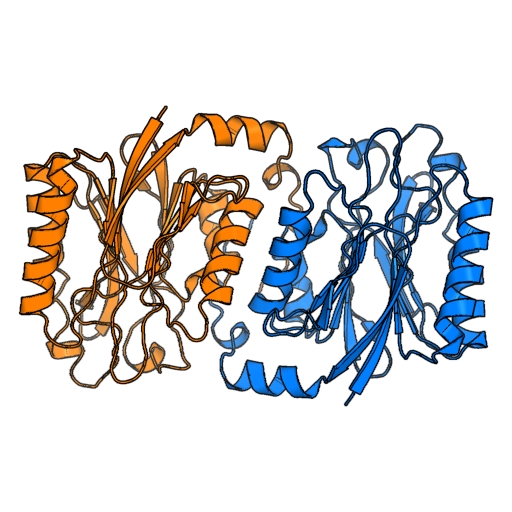17.859 -0.193 -1.202 1 92.88 247 ARG A CA 1
ATOM 1960 C C . ARG A 1 247 ? -19.031 0.762 -0.995 1 92.88 247 ARG A C 1
ATOM 1962 O O . ARG A 1 247 ? -19 1.902 -1.46 1 92.88 247 ARG A O 1
ATOM 1969 N N . ARG A 1 248 ? -20.062 0.291 -0.3 1 91.31 248 ARG A N 1
ATOM 1970 C CA . ARG A 1 248 ? -21.172 1.165 0.055 1 91.31 248 ARG A CA 1
ATOM 1971 C C . ARG A 1 248 ? -20.766 2.164 1.132 1 91.31 248 ARG A C 1
ATOM 1973 O O . ARG A 1 248 ? -21.234 3.307 1.136 1 91.31 248 ARG A O 1
ATOM 1980 N N . LYS A 1 249 ? -19.922 1.744 1.967 1 90.94 249 LYS A N 1
ATOM 1981 C CA . LYS A 1 249 ? -19.5 2.598 3.076 1 90.94 249 LYS A CA 1
ATOM 1982 C C . LYS A 1 249 ? -18.422 3.582 2.635 1 90.94 249 LYS A C 1
ATOM 1984 O O . LYS A 1 249 ? -18.5 4.773 2.936 1 90.94 249 LYS A O 1
ATOM 1989 N N . ILE A 1 250 ? -17.391 3.146 2.096 1 93.75 250 ILE A N 1
ATOM 1990 C CA . ILE A 1 250 ? -16.312 3.939 1.511 1 93.75 250 ILE A CA 1
ATOM 1991 C C . ILE A 1 250 ? -16.078 3.504 0.067 1 93.75 250 ILE A C 1
ATOM 1993 O O . ILE A 1 250 ? -15.625 2.383 -0.182 1 93.75 250 ILE A O 1
ATOM 1997 N N . ASN A 1 251 ? -16.344 4.34 -0.874 1 93.69 251 ASN A N 1
ATOM 1998 C CA . ASN A 1 251 ? -16.141 4.004 -2.277 1 93.69 251 ASN A CA 1
ATOM 1999 C C . ASN A 1 251 ? -14.906 4.711 -2.838 1 93.69 251 ASN A C 1
ATOM 2001 O O . ASN A 1 251 ? -15.008 5.809 -3.389 1 93.69 251 ASN A O 1
ATOM 2005 N N . VAL A 1 252 ? -13.805 4.074 -2.758 1 95.31 252 VAL A N 1
ATOM 2006 C CA . VAL A 1 252 ? -12.539 4.68 -3.143 1 95.31 252 VAL A CA 1
ATOM 2007 C C . VAL A 1 252 ? -12.508 4.902 -4.652 1 95.31 252 VAL A C 1
ATOM 2009 O O . VAL A 1 252 ? -11.867 5.84 -5.137 1 95.31 252 VAL A O 1
ATOM 2012 N N . PHE A 1 253 ? -13.156 4.039 -5.41 1 94.44 253 PHE A N 1
ATOM 2013 C CA . PHE A 1 253 ? -13.148 4.172 -6.859 1 94.44 253 PHE A CA 1
ATOM 2014 C C . PHE A 1 253 ? -13.898 5.426 -7.297 1 94.44 253 PHE A C 1
ATOM 2016 O O . PHE A 1 253 ? -13.43 6.164 -8.172 1 94.44 253 PHE A O 1
ATOM 2023 N N . ARG A 1 254 ? -14.992 5.633 -6.676 1 93.94 254 ARG A N 1
ATOM 2024 C CA . ARG A 1 254 ? -15.789 6.82 -6.977 1 93.94 254 ARG A CA 1
ATOM 2025 C C . ARG A 1 254 ? -15.039 8.094 -6.59 1 93.94 254 ARG A C 1
ATOM 2027 O O . ARG A 1 254 ? -15.141 9.109 -7.281 1 93.94 254 ARG A O 1
ATOM 2034 N N . ASP A 1 255 ? -14.258 8.047 -5.555 1 96.12 255 ASP A N 1
ATOM 2035 C CA . ASP A 1 255 ? -13.617 9.227 -4.977 1 96.12 255 ASP A CA 1
ATOM 2036 C C . ASP A 1 255 ? -12.297 9.539 -5.68 1 96.12 255 ASP A C 1
ATOM 2038 O O . ASP A 1 255 ? -11.617 10.508 -5.34 1 96.12 255 ASP A O 1
ATOM 2042 N N . ARG A 1 256 ? -11.898 8.727 -6.676 1 96.5 256 ARG A N 1
ATOM 2043 C CA . ARG A 1 256 ? -10.672 8.969 -7.422 1 96.5 256 ARG A CA 1
ATOM 2044 C C . ARG A 1 256 ? -10.719 10.312 -8.141 1 96.5 256 ARG A C 1
ATOM 2046 O O . ARG A 1 256 ? -11.805 10.812 -8.461 1 96.5 256 ARG A O 1
ATOM 2053 N N . LYS A 1 257 ? -9.547 10.891 -8.344 1 96.75 257 LYS A N 1
ATOM 2054 C CA . LYS A 1 257 ? -9.359 12.109 -9.125 1 96.75 257 LYS A CA 1
ATOM 2055 C C . LYS A 1 257 ? -8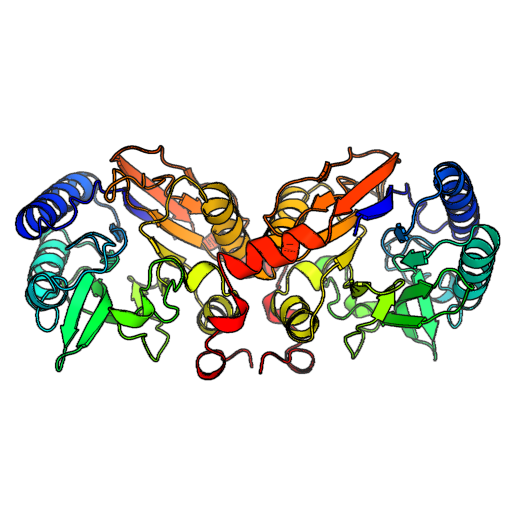.328 11.898 -10.234 1 96.75 257 LYS A C 1
ATOM 2057 O O . LYS A 1 257 ? -7.262 12.516 -10.211 1 96.75 257 LYS A O 1
ATOM 2062 N N . PRO A 1 258 ? -8.711 11.109 -11.297 1 95.19 258 PRO A N 1
ATOM 2063 C CA . PRO A 1 258 ? -7.742 10.695 -12.312 1 95.19 258 PRO A CA 1
ATOM 2064 C C . PRO A 1 258 ? -7.047 11.875 -12.984 1 95.19 258 PRO A C 1
ATOM 2066 O O . PRO A 1 258 ? -5.883 11.773 -13.375 1 95.19 258 PRO A O 1
ATOM 2069 N N . ASN A 1 259 ? -7.66 13.008 -13.094 1 94.94 259 ASN A N 1
ATOM 2070 C CA . ASN A 1 259 ? -7.07 14.172 -13.734 1 94.94 259 ASN A CA 1
ATOM 2071 C C . ASN A 1 259 ? -5.887 14.719 -12.945 1 94.94 259 ASN A C 1
ATOM 2073 O O . ASN A 1 259 ? -5.109 15.523 -13.453 1 94.94 259 ASN A O 1
ATOM 2077 N N . MET A 1 260 ? -5.762 14.297 -11.672 1 94.56 260 MET A N 1
ATOM 2078 C CA . MET A 1 260 ? -4.688 14.773 -10.805 1 94.56 260 MET A CA 1
ATOM 2079 C C . MET A 1 260 ? -3.516 13.789 -10.805 1 94.56 260 MET A C 1
ATOM 2081 O O . MET A 1 260 ? -2.477 14.062 -10.195 1 94.56 260 MET A O 1
ATOM 2085 N N . TYR A 1 261 ? -3.744 12.648 -11.461 1 94.12 261 TYR A N 1
ATOM 2086 C CA . TYR A 1 261 ? -2.734 11.602 -11.43 1 94.12 261 TYR A CA 1
ATOM 2087 C C . TYR A 1 261 ? -1.796 11.711 -12.625 1 94.12 261 TYR A C 1
ATOM 2089 O O . TYR A 1 261 ? -2.244 11.719 -13.773 1 94.12 261 TYR A O 1
ATOM 2097 N N . HIS A 1 262 ? -0.559 11.805 -12.391 1 91.62 262 HIS A N 1
ATOM 2098 C CA . HIS A 1 262 ? 0.48 11.844 -13.414 1 91.62 262 HIS A CA 1
ATOM 2099 C C . HIS A 1 262 ? 1.545 10.781 -13.164 1 91.62 262 HIS A C 1
ATOM 2101 O O . HIS A 1 262 ? 2.5 11.016 -12.414 1 91.62 262 HIS A O 1
ATOM 2107 N N . LEU A 1 263 ? 1.411 9.656 -13.859 1 88.88 263 LEU A N 1
ATOM 2108 C CA . LEU A 1 263 ? 2.25 8.516 -13.516 1 88.88 263 LEU A CA 1
ATOM 2109 C C . LEU A 1 263 ? 3.201 8.18 -14.656 1 88.88 263 LEU A C 1
ATOM 2111 O O . LEU A 1 263 ? 3.768 7.086 -14.703 1 88.88 263 LEU A O 1
ATOM 2115 N N . ASP A 1 264 ? 3.385 9.148 -15.617 1 82 264 ASP A N 1
ATOM 2116 C CA . ASP A 1 264 ? 4.309 8.93 -16.719 1 82 264 ASP A CA 1
ATOM 2117 C C . ASP A 1 264 ? 5.758 9.102 -16.281 1 82 264 ASP A C 1
ATOM 2119 O O . ASP A 1 264 ? 6.031 9.812 -15.305 1 82 264 ASP A O 1
ATOM 2123 N N . MET B 1 1 ? 22.969 12.422 6.355 1 85.38 1 MET B N 1
ATOM 2124 C CA . MET B 1 1 ? 22.469 13.617 7.035 1 85.38 1 MET B CA 1
ATOM 2125 C C . MET B 1 1 ? 21.297 13.273 7.945 1 85.38 1 MET B C 1
ATOM 2127 O O . MET B 1 1 ? 20.297 12.695 7.496 1 85.38 1 MET B O 1
ATOM 2131 N N . LYS B 1 2 ? 21.375 13.578 9.188 1 95.25 2 LYS B N 1
ATOM 2132 C CA . LYS B 1 2 ? 20.344 13.258 10.18 1 95.25 2 LYS B CA 1
ATOM 2133 C C . LYS B 1 2 ? 19.469 14.469 10.469 1 95.25 2 LYS B C 1
ATOM 2135 O O . LYS B 1 2 ? 19.938 15.609 10.445 1 95.25 2 LYS B O 1
ATOM 2140 N N . LYS B 1 3 ? 18.156 14.289 10.602 1 98.31 3 LYS B N 1
ATOM 2141 C CA . LYS B 1 3 ? 17.188 15.328 10.945 1 98.31 3 LYS B CA 1
ATOM 2142 C C . LYS B 1 3 ? 16.25 14.859 12.055 1 98.31 3 LYS B C 1
ATOM 2144 O O . LYS B 1 3 ? 15.844 13.695 12.078 1 98.31 3 LYS B O 1
ATOM 2149 N N . LYS B 1 4 ? 15.977 15.797 12.969 1 98.69 4 LYS B N 1
ATOM 2150 C CA . LYS B 1 4 ? 15 15.555 14.031 1 98.69 4 LYS B CA 1
ATOM 2151 C C . LYS B 1 4 ? 13.609 16.047 13.633 1 98.69 4 LYS B C 1
ATOM 2153 O O . LYS B 1 4 ? 13.453 17.203 13.234 1 98.69 4 LYS B O 1
ATOM 2158 N N . ILE B 1 5 ? 12.625 15.18 13.75 1 98.94 5 ILE B N 1
ATOM 2159 C CA . ILE B 1 5 ? 11.25 15.523 13.406 1 98.94 5 ILE B CA 1
ATOM 2160 C C . ILE B 1 5 ? 10.359 15.383 14.641 1 98.94 5 ILE B C 1
ATOM 2162 O O . ILE B 1 5 ? 10.359 14.336 15.289 1 98.94 5 ILE B O 1
ATOM 2166 N N . ALA B 1 6 ? 9.656 16.406 14.969 1 98.94 6 ALA B N 1
ATOM 2167 C CA . ALA B 1 6 ? 8.695 16.359 16.078 1 98.94 6 ALA B CA 1
ATOM 2168 C C . ALA B 1 6 ? 7.281 16.125 15.555 1 98.94 6 ALA B C 1
ATOM 2170 O O . ALA B 1 6 ? 6.77 16.891 14.742 1 98.94 6 ALA B O 1
ATOM 2171 N N . LEU B 1 7 ? 6.719 15.055 15.961 1 99 7 LEU B N 1
ATOM 2172 C CA . LEU B 1 7 ? 5.316 14.766 15.695 1 99 7 LEU B CA 1
ATOM 2173 C C . LEU B 1 7 ? 4.426 15.336 16.797 1 99 7 LEU B C 1
ATOM 2175 O O . LEU B 1 7 ? 4.551 14.969 17.969 1 99 7 LEU B O 1
ATOM 2179 N N . LEU B 1 8 ? 3.584 16.281 16.422 1 98.94 8 LEU B N 1
ATOM 2180 C CA . LEU B 1 8 ? 2.67 16.891 17.391 1 98.94 8 LEU B CA 1
ATOM 2181 C C . LEU B 1 8 ? 1.274 16.281 17.266 1 98.94 8 LEU B C 1
ATOM 2183 O O . LEU B 1 8 ? 0.414 16.844 16.578 1 98.94 8 LEU B O 1
ATOM 2187 N N . GLN B 1 9 ? 1.061 15.156 17.906 1 98.94 9 GLN B N 1
ATOM 2188 C CA . GLN B 1 9 ? -0.26 14.539 17.969 1 98.94 9 GLN B CA 1
ATOM 2189 C C . GLN B 1 9 ? -1.186 15.312 18.906 1 98.94 9 GLN B C 1
ATOM 2191 O O . GLN B 1 9 ? -1.1 15.164 20.125 1 98.94 9 GLN B O 1
ATOM 2196 N N . MET B 1 10 ? -2.088 16.078 18.359 1 98.81 10 MET B N 1
ATOM 2197 C CA . MET B 1 10 ? -2.867 17.078 19.078 1 98.81 10 MET B CA 1
ATOM 2198 C C . MET B 1 10 ? -4.273 16.562 19.375 1 98.81 10 MET B C 1
ATOM 2200 O O . MET B 1 10 ? -4.879 15.891 18.531 1 98.81 10 MET B O 1
ATOM 2204 N N . ASP B 1 11 ? -4.754 16.828 20.562 1 98.62 11 ASP B N 1
ATOM 2205 C CA . ASP B 1 11 ? -6.176 16.688 20.859 1 98.62 11 ASP B CA 1
ATOM 2206 C C . ASP B 1 11 ? -6.965 17.891 20.359 1 98.62 11 ASP B C 1
ATOM 2208 O O . ASP B 1 11 ? -7.031 18.922 21.047 1 98.62 11 ASP B O 1
ATOM 2212 N N . VAL B 1 12 ? -7.594 17.766 19.266 1 98.06 12 VAL B N 1
ATOM 2213 C CA . VAL B 1 12 ? -8.258 18.875 18.594 1 98.06 12 VAL B CA 1
ATOM 2214 C C . VAL B 1 12 ? -9.656 19.062 19.188 1 98.06 12 VAL B C 1
ATOM 2216 O O . VAL B 1 12 ? -10.438 18.109 19.281 1 98.06 12 VAL B O 1
ATOM 2219 N N . ALA B 1 13 ? -9.945 20.266 19.594 1 96.75 13 ALA B N 1
ATOM 2220 C CA . ALA B 1 13 ? -11.273 20.609 20.109 1 96.75 13 ALA B CA 1
ATOM 2221 C C . ALA B 1 13 ? -12.203 21.016 18.969 1 96.75 13 ALA B C 1
ATOM 2223 O O . ALA B 1 13 ? -12.102 22.141 18.453 1 96.75 13 ALA B O 1
ATOM 2224 N N . VAL B 1 14 ? -13.125 20.219 18.703 1 95 14 VAL B N 1
ATOM 2225 C CA . VAL B 1 14 ? -14.008 20.438 17.562 1 95 14 VAL B CA 1
ATOM 2226 C C . VAL B 1 14 ? -14.797 21.734 17.75 1 95 14 VAL B C 1
ATOM 2228 O O . VAL B 1 14 ? -15.445 21.922 18.781 1 95 14 VAL B O 1
ATOM 2231 N N . GLY B 1 15 ? -14.688 22.578 16.828 1 93.81 15 GLY B N 1
ATOM 2232 C CA . GLY B 1 15 ? -15.492 23.781 16.781 1 93.81 15 GLY B CA 1
ATOM 2233 C C . GLY B 1 15 ? -14.953 24.891 17.672 1 93.81 15 GLY B C 1
ATOM 2234 O O . GLY B 1 15 ? -15.453 26.016 17.641 1 93.81 15 GLY B O 1
ATOM 2235 N N . ASP B 1 16 ? -14.008 24.594 18.438 1 96.38 16 ASP B N 1
ATOM 2236 C CA . ASP B 1 16 ? -13.43 25.594 19.312 1 96.38 16 ASP B CA 1
ATOM 2237 C C . ASP B 1 16 ? -12.148 26.188 18.719 1 96.38 16 ASP B C 1
ATOM 2239 O O . ASP B 1 16 ? -11.055 25.906 19.219 1 96.38 16 ASP B O 1
ATOM 2243 N N . VAL B 1 17 ? -12.289 27.078 17.812 1 98.06 17 VAL B N 1
ATOM 2244 C CA . VAL B 1 17 ? -11.219 27.594 16.953 1 98.06 17 VAL B CA 1
ATOM 2245 C C . VAL B 1 17 ? -10.156 28.266 17.828 1 98.06 17 VAL B C 1
ATOM 2247 O O . VAL B 1 17 ? -8.969 27.953 17.703 1 98.06 17 VAL B O 1
ATOM 2250 N N . ASN B 1 18 ? -10.578 29.125 18.719 1 98.5 18 ASN B N 1
ATOM 2251 C CA . ASN B 1 18 ? -9.617 29.875 19.531 1 98.5 18 ASN B CA 1
ATOM 2252 C C . ASN B 1 18 ? -8.812 28.953 20.438 1 98.5 18 ASN B C 1
ATOM 2254 O O . ASN B 1 18 ? -7.602 29.125 20.594 1 98.5 18 ASN B O 1
ATOM 2258 N N . ARG B 1 19 ? -9.469 28.031 21.016 1 98.19 19 ARG B N 1
ATOM 2259 C CA . ARG B 1 19 ? -8.773 27.062 21.859 1 98.19 19 ARG B CA 1
ATOM 2260 C C . ARG B 1 19 ? -7.719 26.312 21.047 1 98.19 19 ARG B C 1
ATOM 2262 O O . ARG B 1 19 ? -6.609 26.062 21.531 1 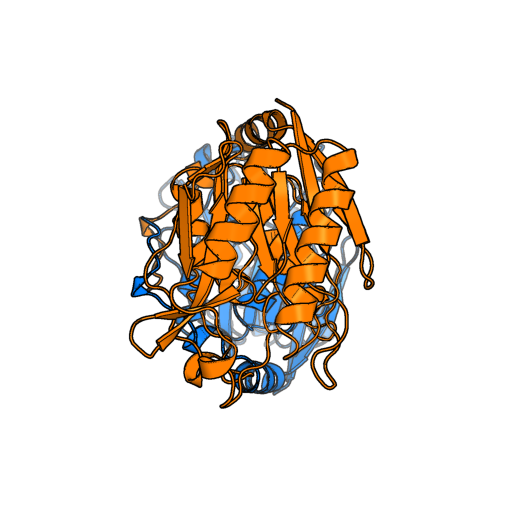98.19 19 ARG B O 1
ATOM 2269 N N . ASN B 1 20 ? -8.07 25.891 19.891 1 98.62 20 ASN B N 1
ATOM 2270 C CA . ASN B 1 20 ? -7.164 25.125 19.062 1 98.62 20 ASN B CA 1
ATOM 2271 C C . ASN B 1 20 ? -5.938 25.938 18.656 1 98.62 20 ASN B C 1
ATOM 2273 O O . ASN B 1 20 ? -4.812 25.438 18.688 1 98.62 20 ASN B O 1
ATOM 2277 N N . TYR B 1 21 ? -6.105 27.188 18.281 1 98.81 21 TYR B N 1
ATOM 2278 C CA . TYR B 1 21 ? -4.969 28.031 17.938 1 98.81 21 TYR B CA 1
ATOM 2279 C C . TYR B 1 21 ? -4.047 28.219 19.141 1 98.81 21 TYR B C 1
ATOM 2281 O O . TYR B 1 21 ? -2.822 28.125 19.016 1 98.81 21 TYR B O 1
ATOM 2289 N N . ASN B 1 22 ? -4.656 28.484 20.266 1 98.81 22 ASN B N 1
ATOM 2290 C CA . ASN B 1 22 ? -3.852 28.641 21.469 1 98.81 22 ASN B CA 1
ATOM 2291 C C . ASN B 1 22 ? -3.074 27.375 21.797 1 98.81 22 ASN B C 1
ATOM 2293 O O . ASN B 1 22 ? -1.905 27.438 22.188 1 98.81 22 ASN B O 1
ATOM 2297 N N . HIS B 1 23 ? -3.732 26.297 21.672 1 98.69 23 HIS B N 1
ATOM 2298 C CA . HIS B 1 23 ? -3.127 25.016 22.016 1 98.69 23 HIS B CA 1
ATOM 2299 C C . HIS B 1 23 ? -1.979 24.688 21.062 1 98.69 23 HIS B C 1
ATOM 2301 O O . HIS B 1 23 ? -0.956 24.141 21.484 1 98.69 23 HIS B O 1
ATOM 2307 N N . VAL B 1 24 ? -2.105 24.938 19.75 1 98.75 24 VAL B N 1
ATOM 2308 C CA . VAL B 1 24 ? -1.038 24.703 18.781 1 98.75 24 VAL B CA 1
ATOM 2309 C C . VAL B 1 24 ? 0.19 25.531 19.156 1 98.75 24 VAL B C 1
ATOM 2311 O O . VAL B 1 24 ? 1.321 25.047 19.078 1 98.75 24 VAL B O 1
ATOM 2314 N N . GLU B 1 25 ? -0.076 26.766 19.5 1 98.81 25 GLU B N 1
ATOM 2315 C CA . GLU B 1 25 ? 1.038 27.609 19.922 1 98.81 25 GLU B CA 1
ATOM 2316 C C . GLU B 1 25 ? 1.766 26.984 21.125 1 98.81 25 GLU B C 1
ATOM 2318 O O . GLU B 1 25 ? 2.998 26.984 21.156 1 98.81 25 GLU B O 1
ATOM 2323 N N . GLU B 1 26 ? 0.984 26.5 22.094 1 98.88 26 GLU B N 1
ATOM 2324 C CA . GLU B 1 26 ? 1.557 25.844 23.266 1 98.88 26 GLU B CA 1
ATOM 2325 C C . GLU B 1 26 ? 2.375 24.625 22.859 1 98.88 26 GLU B C 1
ATOM 2327 O O . GLU B 1 26 ? 3.484 24.422 23.359 1 98.88 26 GLU B O 1
ATOM 2332 N N . LEU B 1 27 ? 1.829 23.766 22.047 1 98.88 27 LEU B N 1
ATOM 2333 C CA . LEU B 1 27 ? 2.498 22.547 21.609 1 98.88 27 LEU B CA 1
ATOM 2334 C C . LEU B 1 27 ? 3.799 22.859 20.875 1 98.88 27 LEU B C 1
ATOM 2336 O O . LEU B 1 27 ? 4.82 22.219 21.125 1 98.88 27 LEU B O 1
ATOM 2340 N N . ILE B 1 28 ? 3.742 23.828 19.953 1 98.88 28 ILE B N 1
ATOM 2341 C CA . ILE B 1 28 ? 4.922 24.188 19.188 1 98.88 28 ILE B CA 1
ATOM 2342 C C . ILE B 1 28 ? 5.996 24.75 20.109 1 98.88 28 ILE B C 1
ATOM 2344 O O . ILE B 1 28 ? 7.168 24.375 20.016 1 98.88 28 ILE B O 1
ATOM 2348 N N . ASN B 1 29 ? 5.598 25.641 21 1 98.88 29 ASN B N 1
ATOM 2349 C CA . ASN B 1 29 ? 6.547 26.188 21.953 1 98.88 29 ASN B CA 1
ATOM 2350 C C . ASN B 1 29 ? 7.18 25.078 22.797 1 98.88 29 ASN B C 1
ATOM 2352 O O . ASN B 1 29 ? 8.375 25.125 23.094 1 98.88 29 ASN B O 1
ATOM 2356 N N . THR B 1 30 ? 6.395 24.156 23.219 1 98.88 30 THR B N 1
ATOM 2357 C CA . THR B 1 30 ? 6.895 23.031 24.016 1 98.88 30 THR B CA 1
ATOM 2358 C C . THR B 1 30 ? 7.867 22.188 23.188 1 98.88 30 THR B C 1
ATOM 2360 O O . THR B 1 30 ? 8.953 21.844 23.656 1 98.88 30 THR B O 1
ATOM 2363 N N . ALA B 1 31 ? 7.457 21.812 21.969 1 98.88 31 ALA B N 1
ATOM 2364 C CA . ALA B 1 31 ? 8.289 20.984 21.094 1 98.88 31 ALA B CA 1
ATOM 2365 C C . ALA B 1 31 ? 9.602 21.688 20.766 1 98.88 31 ALA B C 1
ATOM 2367 O O . ALA B 1 31 ? 10.641 21.031 20.594 1 98.88 31 ALA B O 1
ATOM 2368 N N . ALA B 1 32 ? 9.555 23.016 20.672 1 98.75 32 ALA B N 1
ATOM 2369 C CA . ALA B 1 32 ? 10.711 23.812 20.281 1 98.75 32 ALA B CA 1
ATOM 2370 C C . ALA B 1 32 ? 11.852 23.641 21.281 1 98.75 32 ALA B C 1
ATOM 2372 O O . ALA B 1 32 ? 13.023 23.812 20.922 1 98.75 32 ALA B O 1
ATOM 2373 N N . LYS B 1 33 ? 11.516 23.312 22.5 1 98.56 33 LYS B N 1
ATOM 2374 C CA . LYS B 1 33 ? 12.523 23.141 23.547 1 98.56 33 LYS B CA 1
ATOM 2375 C C . LYS B 1 33 ? 13.523 22.047 23.188 1 98.56 33 LYS B C 1
ATOM 2377 O O . LYS B 1 33 ? 14.68 22.094 23.609 1 98.56 33 LYS B O 1
ATOM 2382 N N . GLU B 1 34 ? 13.109 21.078 22.391 1 98.25 34 GLU B N 1
ATOM 2383 C CA . GLU B 1 34 ? 13.961 19.969 22 1 98.25 34 GLU B CA 1
ATOM 2384 C C . GLU B 1 34 ? 14.703 20.266 20.703 1 98.25 34 GLU B C 1
ATOM 2386 O O . GLU B 1 34 ? 15.43 19.422 20.188 1 98.25 34 GLU B O 1
ATOM 2391 N N . GLN B 1 35 ? 14.469 21.438 20.109 1 98.25 35 GLN B N 1
ATOM 2392 C CA . GLN B 1 35 ? 15.141 21.984 18.938 1 98.25 35 GLN B CA 1
ATOM 2393 C C . GLN B 1 35 ? 15.039 21.031 17.75 1 98.25 35 GLN B C 1
ATOM 2395 O O . GLN B 1 35 ? 16.062 20.672 17.141 1 98.25 35 GLN B O 1
ATOM 2400 N N . PRO B 1 36 ? 13.891 20.562 17.422 1 98.81 36 PRO B N 1
ATOM 2401 C CA . PRO B 1 36 ? 13.742 19.766 16.203 1 98.81 36 PRO B CA 1
ATOM 2402 C C . PRO B 1 36 ? 14.047 20.547 14.93 1 98.81 36 PRO B C 1
ATOM 2404 O O . PRO B 1 36 ? 14.094 21.781 14.961 1 98.81 36 PRO B O 1
ATOM 2407 N N . ASP B 1 37 ? 14.32 19.828 13.852 1 98.88 37 ASP B N 1
ATOM 2408 C CA . ASP B 1 37 ? 14.5 20.453 12.547 1 98.88 37 ASP B CA 1
ATOM 2409 C C . ASP B 1 37 ? 13.148 20.719 11.875 1 98.88 37 ASP B C 1
ATOM 2411 O O . ASP B 1 37 ? 13.016 21.656 11.094 1 98.88 37 ASP B O 1
ATOM 2415 N N . ILE B 1 38 ? 12.18 19.844 12.102 1 98.94 38 ILE B N 1
ATOM 2416 C CA . ILE B 1 38 ? 10.852 19.922 11.492 1 98.94 38 ILE B CA 1
ATOM 2417 C C . ILE B 1 38 ? 9.789 19.594 12.539 1 98.94 38 ILE B C 1
ATOM 2419 O O . ILE B 1 38 ? 9.961 18.672 13.344 1 98.94 38 ILE B O 1
ATOM 2423 N N . MET B 1 39 ? 8.719 20.344 12.609 1 98.94 39 MET B N 1
ATOM 2424 C CA . MET B 1 39 ? 7.527 20.031 13.391 1 98.94 39 MET B CA 1
ATOM 2425 C C . MET B 1 39 ? 6.332 19.766 12.477 1 98.94 39 MET B C 1
ATOM 2427 O O . MET B 1 39 ? 6.168 20.438 11.461 1 98.94 39 MET B O 1
ATOM 2431 N N . VAL B 1 40 ? 5.527 18.828 12.805 1 99 40 VAL B N 1
ATOM 2432 C CA . VAL B 1 40 ? 4.406 18.438 11.945 1 99 40 VAL B CA 1
ATOM 2433 C C . VAL B 1 40 ? 3.115 18.438 12.758 1 99 40 VAL B C 1
ATOM 2435 O O . VAL B 1 40 ? 3.057 17.844 13.844 1 99 40 VAL B O 1
ATOM 2438 N N . LEU B 1 41 ? 2.104 19.109 12.328 1 99 41 LEU B N 1
ATOM 2439 C CA . LEU B 1 41 ? 0.791 19.203 12.961 1 99 41 LEU B CA 1
ATOM 2440 C C . LEU B 1 41 ? -0.213 18.297 12.25 1 99 41 LEU B C 1
ATOM 2442 O O . LEU B 1 41 ? 0.038 17.844 11.125 1 99 41 LEU B O 1
ATOM 2446 N N . PRO B 1 42 ? -1.383 17.969 12.883 1 98.94 42 PRO B N 1
ATOM 2447 C CA . PRO B 1 42 ? -2.385 17.109 12.258 1 98.94 42 PRO B CA 1
ATOM 2448 C C . PRO B 1 42 ? -3.342 17.859 11.344 1 98.94 42 PRO B C 1
ATOM 2450 O O . PRO B 1 42 ? -3.127 19.047 11.07 1 98.94 42 PRO B O 1
ATOM 2453 N N . GLU B 1 43 ? -4.34 17.172 10.82 1 98.88 43 GLU B N 1
ATOM 2454 C CA . GLU B 1 43 ? -5.316 17.688 9.867 1 98.88 43 GLU B CA 1
ATOM 2455 C C . GLU B 1 43 ? -6.363 18.562 10.562 1 98.88 43 GLU B C 1
ATOM 2457 O O . GLU B 1 43 ? -6.84 18.219 11.648 1 98.88 43 GLU B O 1
ATOM 2462 N N . THR B 1 44 ? -6.785 19.641 9.875 1 98.56 44 THR B N 1
ATOM 2463 C CA . THR B 1 44 ? -7.867 20.547 10.234 1 98.56 44 THR B CA 1
ATOM 2464 C C . THR B 1 44 ? -7.828 20.859 11.727 1 98.56 44 THR B C 1
ATOM 2466 O O . THR B 1 44 ? -8.859 20.828 12.406 1 98.56 44 THR B O 1
ATOM 2469 N N . TRP B 1 45 ? -6.691 21.109 12.188 1 98.62 45 TRP B N 1
ATOM 2470 C CA . TRP B 1 45 ? -6.512 21.266 13.625 1 98.62 45 TRP B CA 1
ATOM 2471 C C . TRP B 1 45 ? -7.203 22.516 14.133 1 98.62 45 TRP B C 1
ATOM 2473 O O . TRP B 1 45 ? -7.441 22.656 15.336 1 98.62 45 TRP B O 1
ATOM 2483 N N . ASN B 1 46 ? -7.527 23.531 13.242 1 98.5 46 ASN B N 1
ATOM 2484 C CA . ASN B 1 46 ? -8.148 24.781 13.688 1 98.5 46 ASN B CA 1
ATOM 2485 C C . ASN B 1 46 ? -9.625 24.578 14.023 1 98.5 46 ASN B C 1
ATOM 2487 O O . ASN B 1 46 ? -10.172 25.281 14.867 1 98.5 46 ASN B O 1
ATOM 2491 N N . THR B 1 47 ? -10.242 23.609 13.375 1 97.31 47 THR B N 1
ATOM 2492 C CA . THR B 1 47 ? -11.688 23.469 13.562 1 97.31 47 THR B CA 1
ATOM 2493 C C . THR B 1 47 ? -12.047 22.062 14.023 1 97.31 47 THR B C 1
ATOM 2495 O O . THR B 1 47 ? -13.133 21.844 14.562 1 97.31 47 THR B O 1
ATOM 2498 N N . GLY B 1 48 ? -11.141 21.141 13.836 1 95.88 48 GLY B N 1
ATOM 2499 C CA . GLY B 1 48 ? -11.555 19.75 13.852 1 95.88 48 GLY B CA 1
ATOM 2500 C C . GLY B 1 48 ? -12.203 19.312 12.547 1 95.88 48 GLY B C 1
ATOM 2501 O O . GLY B 1 48 ? -12.75 20.141 11.812 1 95.88 48 GLY B O 1
ATOM 2502 N N . PHE B 1 49 ? -12.125 18.031 12.227 1 91.94 49 PHE B N 1
ATOM 2503 C CA . PHE B 1 49 ? -12.734 17.484 11.016 1 91.94 49 PHE B CA 1
ATOM 2504 C C . PHE B 1 49 ? -14.219 17.203 11.242 1 91.94 49 PHE B C 1
ATOM 2506 O O . PHE B 1 49 ? -14.617 16.062 11.445 1 91.94 49 PHE B O 1
ATOM 2513 N N . TYR B 1 50 ? -14.938 18.281 11.188 1 87.88 50 TYR B N 1
ATOM 2514 C CA . TYR B 1 50 ? -16.375 18.234 11.445 1 87.88 50 TYR B CA 1
ATOM 2515 C C . TYR B 1 50 ? -17.141 19.109 10.453 1 87.88 50 TYR B C 1
ATOM 2517 O O . TYR B 1 50 ? -17.531 20.219 10.781 1 87.88 50 TYR B O 1
ATOM 2525 N N . PRO B 1 51 ? -17.422 18.547 9.305 1 88.12 51 PRO B N 1
ATOM 2526 C CA . PRO B 1 51 ? -18.125 19.312 8.281 1 88.12 51 PRO B CA 1
ATOM 2527 C C . PRO B 1 51 ? -19.578 19.609 8.664 1 88.12 51 PRO B C 1
ATOM 2529 O O . PRO B 1 51 ? -20.406 18.703 8.703 1 88.12 51 PRO B O 1
ATOM 2532 N N . THR B 1 52 ? -19.844 20.828 8.977 1 89.19 52 THR B N 1
ATOM 2533 C CA . THR B 1 52 ? -21.172 21.328 9.289 1 89.19 52 THR B CA 1
ATOM 2534 C C . THR B 1 52 ? -21.422 22.656 8.594 1 89.19 52 THR B C 1
ATOM 2536 O O . THR B 1 52 ? -20.516 23.234 7.988 1 89.19 52 THR B O 1
ATOM 2539 N N . ASN B 1 53 ? -22.625 23.125 8.742 1 92.75 53 ASN B N 1
ATOM 2540 C CA . ASN B 1 53 ? -23 24.406 8.141 1 92.75 53 ASN B CA 1
ATOM 2541 C C . ASN B 1 53 ? -22.266 25.562 8.805 1 92.75 53 ASN B C 1
ATOM 2543 O O . ASN B 1 53 ? -22.25 26.688 8.281 1 92.75 53 ASN B O 1
ATOM 2547 N N . GLN B 1 54 ? -21.578 25.359 9.859 1 94.31 54 GLN B N 1
ATOM 2548 C CA . GLN B 1 54 ? -20.844 26.406 10.57 1 94.31 54 GLN B CA 1
ATOM 2549 C C . GLN B 1 54 ? -19.422 26.531 10.031 1 94.31 54 GLN B C 1
ATOM 2551 O O . GLN B 1 54 ? -18.719 27.5 10.359 1 94.31 54 GLN B O 1
ATOM 2556 N N . LEU B 1 55 ? -19.047 25.656 9.242 1 95.5 55 LEU B N 1
ATOM 2557 C CA . LEU B 1 55 ? -17.656 25.547 8.797 1 95.5 55 LEU B CA 1
ATOM 2558 C C . LEU B 1 55 ? -17.188 26.844 8.133 1 95.5 55 LEU B C 1
ATOM 2560 O O . LEU B 1 55 ? -16.094 27.328 8.406 1 95.5 55 LEU B O 1
ATOM 2564 N N . PRO B 1 56 ? -18.031 27.5 7.289 1 96.25 56 PRO B N 1
ATOM 2565 C CA . PRO B 1 56 ? -17.578 28.734 6.668 1 96.25 56 PRO B CA 1
ATOM 2566 C C . PRO B 1 56 ? -17.297 29.844 7.688 1 96.25 56 PRO B C 1
ATOM 2568 O O . PRO B 1 56 ? -16.406 30.672 7.477 1 96.25 56 PRO B O 1
ATOM 2571 N N . THR B 1 57 ? -17.969 29.797 8.797 1 96.44 57 THR B N 1
ATOM 2572 C CA . THR B 1 57 ? -17.797 30.812 9.828 1 96.44 57 THR B CA 1
ATOM 2573 C C . THR B 1 57 ? -16.578 30.484 10.703 1 96.44 57 THR B C 1
ATOM 2575 O O . THR B 1 57 ? -15.93 31.391 11.227 1 96.44 57 THR B O 1
ATOM 2578 N N . GLU B 1 58 ? -16.297 29.25 10.82 1 97.31 58 GLU B N 1
ATOM 2579 C CA . GLU B 1 58 ? -15.188 28.797 11.672 1 97.31 58 GLU B CA 1
ATOM 2580 C C . GLU B 1 58 ? -13.867 28.812 10.914 1 97.31 58 GLU B C 1
ATOM 2582 O O . GLU B 1 58 ? -12.797 28.891 11.523 1 97.31 58 GLU B O 1
ATOM 2587 N N . ALA B 1 59 ? -13.938 28.719 9.594 1 98.38 59 ALA B N 1
ATOM 2588 C CA . ALA B 1 59 ? -12.758 28.609 8.734 1 98.38 59 ALA B CA 1
ATOM 2589 C C . ALA B 1 59 ? -11.938 29.891 8.766 1 98.38 59 ALA B C 1
ATOM 2591 O O . ALA B 1 59 ? -12.477 30.984 9.016 1 98.38 59 ALA B O 1
ATOM 2592 N N . ASP B 1 60 ? -10.68 29.688 8.609 1 98.75 60 ASP B N 1
ATOM 2593 C CA . ASP B 1 60 ? -9.75 30.812 8.586 1 98.75 60 ASP B CA 1
ATOM 2594 C C . ASP B 1 60 ? -9.781 31.531 7.246 1 98.75 60 ASP B C 1
ATOM 2596 O O . ASP B 1 60 ? -9.266 31.031 6.246 1 98.75 60 ASP B O 1
ATOM 2600 N N . LYS B 1 61 ? -10.305 32.781 7.234 1 98.69 61 LYS B N 1
ATOM 2601 C CA . LYS B 1 61 ? -10.422 33.531 5.988 1 98.69 61 LYS B CA 1
ATOM 2602 C C . LYS B 1 61 ? -9.047 33.75 5.352 1 98.69 61 LYS B C 1
ATOM 2604 O O . LYS B 1 61 ? -8.148 34.312 5.98 1 98.69 61 LYS B O 1
ATOM 2609 N N . ASP B 1 62 ? -8.906 33.188 4.121 1 98.5 62 ASP B N 1
ATOM 2610 C CA . ASP B 1 62 ? -7.691 33.281 3.312 1 98.5 62 ASP B CA 1
ATOM 2611 C C . ASP B 1 62 ? -6.488 32.688 4.059 1 98.5 62 ASP B C 1
ATOM 2613 O O . ASP B 1 62 ? -5.34 32.938 3.684 1 98.5 62 ASP B O 1
ATOM 2617 N N . GLY B 1 63 ? -6.719 31.984 5.113 1 98.75 63 GLY B N 1
ATOM 2618 C CA . GLY B 1 63 ? -5.672 31.359 5.91 1 98.75 63 GLY B CA 1
ATOM 2619 C C . GLY B 1 63 ? -4.805 32.375 6.645 1 98.75 63 GLY B C 1
ATOM 2620 O O . GLY B 1 63 ? -3.676 32.062 7.027 1 98.75 63 GLY B O 1
ATOM 2621 N N . GLU B 1 64 ? -5.25 33.531 6.789 1 98.81 64 GLU B N 1
ATOM 2622 C CA . GLU B 1 64 ? -4.438 34.625 7.273 1 98.81 64 GLU B CA 1
ATOM 2623 C C . GLU B 1 64 ? -3.951 34.375 8.695 1 98.81 64 GLU B C 1
ATOM 2625 O O . GLU B 1 64 ? -2.777 34.594 9.008 1 98.81 64 GLU B O 1
ATOM 2630 N N . ARG B 1 65 ? -4.836 33.969 9.586 1 98.81 65 ARG B N 1
ATOM 2631 C CA . ARG B 1 65 ? -4.469 33.719 10.977 1 98.81 65 ARG B CA 1
ATOM 2632 C C . ARG B 1 65 ? -3.432 32.625 11.086 1 98.81 65 ARG B C 1
ATOM 2634 O O . ARG B 1 65 ? -2.443 32.75 11.805 1 98.81 65 ARG B O 1
ATOM 2641 N N . THR B 1 66 ? -3.672 31.562 10.391 1 98.88 66 THR B N 1
ATOM 2642 C CA . THR B 1 66 ? -2.783 30.406 10.422 1 98.88 66 THR B CA 1
ATOM 2643 C C . THR B 1 66 ? -1.4 30.781 9.891 1 98.88 66 THR B C 1
ATOM 2645 O O . THR B 1 66 ? -0.387 30.469 10.516 1 98.88 66 THR B O 1
ATOM 2648 N N . GLN B 1 67 ? -1.383 31.375 8.688 1 98.88 67 GLN B N 1
ATOM 2649 C CA . GLN B 1 67 ? -0.11 31.781 8.094 1 98.88 67 GLN B CA 1
ATOM 2650 C C . GLN B 1 67 ? 0.678 32.688 9.039 1 98.88 67 GLN B C 1
ATOM 2652 O O . GLN B 1 67 ? 1.886 32.5 9.211 1 98.88 67 GLN B O 1
ATOM 2657 N N . THR B 1 68 ? 0.015 33.625 9.625 1 98.88 68 THR B N 1
ATOM 2658 C CA . THR B 1 68 ? 0.661 34.594 10.516 1 98.88 68 THR B CA 1
ATOM 2659 C C . THR B 1 68 ? 1.256 33.875 11.727 1 98.88 68 THR B C 1
ATOM 2661 O O . THR B 1 68 ? 2.439 34.031 12.031 1 98.88 68 THR B O 1
ATOM 2664 N N . ILE B 1 69 ? 0.501 33.094 12.43 1 98.88 69 ILE B N 1
ATOM 2665 C CA . ILE B 1 69 ? 0.901 32.438 13.68 1 98.88 69 ILE B CA 1
ATOM 2666 C C . ILE B 1 69 ? 2.029 31.453 13.414 1 98.88 69 ILE B C 1
ATOM 2668 O O . ILE B 1 69 ? 3.049 31.453 14.102 1 98.88 69 ILE B O 1
ATOM 2672 N N . LEU B 1 70 ? 1.864 30.578 12.406 1 98.94 70 LEU B N 1
ATOM 2673 C CA . LEU B 1 70 ? 2.875 29.547 12.133 1 98.94 70 LEU B CA 1
ATOM 2674 C C . LEU B 1 70 ? 4.164 30.188 11.625 1 98.94 70 LEU B C 1
ATOM 2676 O O . LEU B 1 70 ? 5.258 29.703 11.922 1 98.94 70 LEU B O 1
ATOM 2680 N N . SER B 1 71 ? 4.031 31.234 10.766 1 98.94 71 SER B N 1
ATOM 2681 C CA . SER B 1 71 ? 5.211 31.953 10.297 1 98.94 71 SER B CA 1
ATOM 2682 C C . SER B 1 71 ? 6.004 32.531 11.461 1 98.94 71 SER B C 1
ATOM 2684 O O . SER B 1 71 ? 7.227 32.406 11.508 1 98.94 71 SER B O 1
ATOM 2686 N N . GLN B 1 72 ? 5.328 33.219 12.367 1 98.88 72 GLN B N 1
ATOM 2687 C CA . GLN B 1 72 ? 5.969 33.812 13.531 1 98.88 72 GLN B CA 1
ATOM 2688 C C . GLN B 1 72 ? 6.664 32.781 14.391 1 98.88 72 GLN B C 1
ATOM 2690 O O . GLN B 1 72 ? 7.793 32.969 14.836 1 98.88 72 GLN B O 1
ATOM 2695 N N . LEU B 1 73 ? 5.977 31.656 14.641 1 98.94 73 LEU B N 1
ATOM 2696 C CA . LEU B 1 73 ? 6.52 30.609 15.484 1 98.94 73 LEU B CA 1
ATOM 2697 C C . LEU B 1 73 ? 7.719 29.938 14.82 1 98.94 73 LEU B C 1
ATOM 2699 O O . LEU B 1 73 ? 8.711 29.625 15.492 1 98.94 73 LEU B O 1
ATOM 2703 N N . ALA B 1 74 ? 7.594 29.688 13.484 1 98.94 74 ALA B N 1
ATOM 2704 C CA . ALA B 1 74 ? 8.719 29.109 12.75 1 98.94 74 ALA B CA 1
ATOM 2705 C C . ALA B 1 74 ? 9.953 30 12.859 1 98.94 74 ALA B C 1
ATOM 2707 O O . ALA B 1 74 ? 11.055 29.5 13.141 1 98.94 74 ALA B O 1
ATOM 2708 N N . HIS B 1 75 ? 9.75 31.266 12.633 1 98.81 75 HIS B N 1
ATOM 2709 C CA . HIS B 1 75 ? 10.852 32.219 12.711 1 98.81 75 HIS B CA 1
ATOM 2710 C C . HIS B 1 75 ? 11.422 32.281 14.125 1 98.81 75 HIS B C 1
ATOM 2712 O O . HIS B 1 75 ? 12.641 32.219 14.312 1 98.81 75 HIS B O 1
ATOM 2718 N N . LYS B 1 76 ? 10.562 32.438 15.07 1 98.81 76 LYS B N 1
ATOM 2719 C CA . LYS B 1 76 ? 10.953 32.594 16.469 1 98.81 76 LYS B CA 1
ATOM 2720 C C . LYS B 1 76 ? 11.836 31.422 16.922 1 98.81 76 LYS B C 1
ATOM 2722 O O . LYS B 1 76 ? 12.828 31.609 17.609 1 98.81 76 LYS B O 1
ATOM 2727 N N . HIS B 1 77 ? 11.461 30.203 16.547 1 98.81 77 HIS B N 1
ATOM 2728 C CA . HIS B 1 77 ? 12.133 29.016 17.047 1 98.81 77 HIS B CA 1
ATOM 2729 C C . HIS B 1 77 ? 13.133 28.469 16.031 1 98.81 77 HIS B C 1
ATOM 2731 O O . HIS B 1 77 ? 13.781 27.453 16.281 1 98.81 77 HIS B O 1
ATOM 2737 N N . ASN B 1 78 ? 13.289 29.125 14.852 1 98.75 78 ASN B N 1
ATOM 2738 C CA . ASN B 1 78 ? 14.188 28.672 13.789 1 98.75 78 ASN B CA 1
ATOM 2739 C C . ASN B 1 78 ? 13.945 27.219 13.438 1 98.75 78 ASN B C 1
ATOM 2741 O O . ASN B 1 78 ? 14.867 26.406 13.477 1 98.75 78 ASN B O 1
ATOM 2745 N N . VAL B 1 79 ? 12.734 26.906 13.094 1 98.88 79 VAL B N 1
ATOM 2746 C CA . VAL B 1 79 ? 12.328 25.531 12.82 1 98.88 79 VAL B CA 1
ATOM 2747 C C . VAL B 1 79 ? 11.422 25.484 11.594 1 98.88 79 VAL B C 1
ATOM 2749 O O . VAL B 1 79 ? 10.711 26.453 11.312 1 98.88 79 VAL B O 1
ATOM 2752 N N . ASN B 1 80 ? 11.516 24.406 10.727 1 98.94 80 ASN B N 1
ATOM 2753 C CA . ASN B 1 80 ? 10.531 24.156 9.672 1 98.94 80 ASN B CA 1
ATOM 2754 C C . ASN B 1 80 ? 9.219 23.625 10.25 1 98.94 80 ASN B C 1
ATOM 2756 O O . ASN B 1 80 ? 9.227 22.812 11.18 1 98.94 80 ASN B O 1
ATOM 2760 N N . ILE B 1 81 ? 8.102 24.094 9.719 1 98.94 81 ILE B N 1
ATOM 2761 C CA . ILE B 1 81 ? 6.816 23.625 10.219 1 98.94 81 ILE B CA 1
ATOM 2762 C C . ILE B 1 81 ? 5.965 23.125 9.055 1 98.94 81 ILE B C 1
ATOM 2764 O O . ILE B 1 81 ? 5.691 23.859 8.109 1 98.94 81 ILE B O 1
ATOM 2768 N N . VAL B 1 82 ? 5.672 21.859 9.039 1 99 82 VAL B N 1
ATOM 2769 C CA . VAL B 1 82 ? 4.551 21.328 8.258 1 99 82 VAL B CA 1
ATOM 2770 C C . VAL B 1 82 ? 3.244 21.578 9 1 99 82 VAL B C 1
ATOM 2772 O O . VAL B 1 82 ? 2.932 20.891 9.977 1 99 82 VAL B O 1
ATOM 2775 N N . GLY B 1 83 ? 2.527 22.484 8.562 1 98.94 83 GLY B N 1
ATOM 2776 C CA . GLY B 1 83 ? 1.434 23.078 9.312 1 98.94 83 GLY B CA 1
ATOM 2777 C C . GLY B 1 83 ? 0.216 22.172 9.406 1 98.94 83 GLY B C 1
ATOM 2778 O O . GLY B 1 83 ? -0.88 22.625 9.734 1 98.94 83 GLY B O 1
ATOM 2779 N N . GLY B 1 84 ? 0.415 20.781 9.148 1 98.88 84 GLY B N 1
ATOM 2780 C CA . GLY B 1 84 ? -0.81 20 9.016 1 98.88 84 GLY B CA 1
ATOM 2781 C C . GLY B 1 84 ? -1.77 20.578 7.992 1 98.88 84 GLY B C 1
ATOM 2782 O O . GLY B 1 84 ? -1.397 20.781 6.836 1 98.88 84 GLY B O 1
ATOM 2783 N N . SER B 1 85 ? -3.012 20.703 8.484 1 98.88 85 SER B N 1
ATOM 2784 C CA . SER B 1 85 ? -3.922 21.469 7.648 1 98.88 85 SER B CA 1
ATOM 2785 C C . SER B 1 85 ? -4.953 22.219 8.492 1 98.88 85 SER B C 1
ATOM 2787 O O . SER B 1 85 ? -5.074 21.969 9.695 1 98.88 85 SER B O 1
ATOM 2789 N N . VAL B 1 86 ? -5.566 23.25 7.918 1 98.88 86 VAL B N 1
ATOM 2790 C CA . VAL B 1 86 ? -6.645 24.016 8.531 1 98.88 86 VAL B CA 1
ATOM 2791 C C . VAL B 1 86 ? -7.785 24.203 7.527 1 98.88 86 VAL B C 1
ATOM 2793 O O . VAL B 1 86 ? -7.562 24.172 6.312 1 98.88 86 VAL B O 1
ATOM 2796 N N . ALA B 1 87 ? -8.953 24.359 8.062 1 98.75 87 ALA B N 1
ATOM 2797 C CA . ALA B 1 87 ? -10.047 24.844 7.219 1 98.75 87 ALA B CA 1
ATOM 2798 C C . ALA B 1 87 ? -9.859 26.312 6.863 1 98.75 87 ALA B C 1
ATOM 2800 O O . ALA B 1 87 ? -9.664 27.156 7.75 1 98.75 87 ALA B O 1
ATOM 2801 N N . THR B 1 88 ? -9.867 26.625 5.598 1 98.81 88 THR B N 1
ATOM 2802 C CA . THR B 1 88 ? -9.742 28 5.133 1 98.81 88 THR B CA 1
ATOM 2803 C C . THR B 1 88 ? -10.938 28.391 4.262 1 98.81 88 THR B C 1
ATOM 2805 O O . THR B 1 88 ? -11.531 27.531 3.596 1 98.81 88 THR B O 1
ATOM 2808 N N . LEU B 1 89 ? -11.312 29.578 4.348 1 98.69 89 LEU B N 1
ATOM 2809 C CA . LEU B 1 89 ? -12.359 30.141 3.494 1 98.69 89 LEU B CA 1
ATOM 2810 C C . LEU B 1 89 ? -11.758 31.062 2.441 1 98.69 89 LEU B C 1
ATOM 2812 O O . LEU B 1 89 ? -11.141 32.094 2.775 1 98.69 89 LEU B O 1
ATOM 2816 N N . ARG B 1 90 ? -11.852 30.641 1.154 1 98.31 90 ARG B N 1
ATOM 2817 C CA . ARG B 1 90 ? -11.359 31.422 0.031 1 98.31 90 ARG B CA 1
ATOM 2818 C C . ARG B 1 90 ? -12.414 31.547 -1.067 1 98.31 90 ARG B C 1
ATOM 2820 O O . ARG B 1 90 ? -12.875 30.531 -1.594 1 98.31 90 ARG B O 1
ATOM 2827 N N . GLU B 1 91 ? -12.781 32.781 -1.41 1 96.81 91 GLU B N 1
ATOM 2828 C CA . GLU B 1 91 ? -13.75 33.062 -2.467 1 96.81 91 GLU B CA 1
ATOM 2829 C C . GLU B 1 91 ? -15.047 32.281 -2.242 1 96.81 91 GLU B C 1
ATOM 2831 O O . GLU B 1 91 ? -15.547 31.609 -3.152 1 96.81 91 GLU B O 1
ATOM 2836 N N . GLY B 1 92 ? -15.469 32.219 -1.044 1 96.44 92 GLY B N 1
ATOM 2837 C CA . GLY B 1 92 ? -16.766 31.672 -0.678 1 96.44 92 GLY B CA 1
ATOM 2838 C C . GLY B 1 92 ? -16.75 30.156 -0.564 1 96.44 92 GLY B C 1
ATOM 2839 O O . GLY B 1 92 ? -17.781 29.531 -0.291 1 96.44 92 GLY B O 1
ATOM 2840 N N . LYS B 1 93 ? -15.562 29.578 -0.727 1 97.62 93 LYS B N 1
ATOM 2841 C CA . LYS B 1 93 ? -15.43 28.141 -0.619 1 97.62 93 LYS B CA 1
ATOM 2842 C C . LYS B 1 93 ? -14.477 27.75 0.507 1 97.62 93 LYS B C 1
ATOM 2844 O O . LYS B 1 93 ? -13.5 28.453 0.763 1 97.62 93 LYS B O 1
ATOM 2849 N N . VAL B 1 94 ? -14.797 26.672 1.17 1 98.44 94 VAL B N 1
ATOM 2850 C CA . VAL B 1 94 ? -13.93 26.172 2.236 1 98.44 94 VAL B CA 1
ATOM 2851 C C . VAL B 1 94 ? -12.977 25.125 1.685 1 98.44 94 VAL B C 1
ATOM 2853 O O . VAL B 1 94 ? -13.383 24.266 0.895 1 98.44 94 VAL B O 1
ATOM 2856 N N . TYR B 1 95 ? -11.703 25.203 2.018 1 98.69 95 TYR B N 1
ATOM 2857 C CA . TYR B 1 95 ? -10.672 24.234 1.643 1 98.69 95 TYR B CA 1
ATOM 2858 C C . TYR B 1 95 ? -10.023 23.641 2.877 1 98.69 95 TYR B C 1
ATOM 2860 O O . TYR B 1 95 ? -10.086 24.203 3.969 1 98.69 95 TYR B O 1
ATOM 2868 N N . ASN B 1 96 ? -9.578 22.391 2.771 1 98.75 96 ASN B N 1
ATOM 2869 C CA . ASN B 1 96 ? -8.656 21.766 3.711 1 98.75 96 ASN B CA 1
ATOM 2870 C C . ASN B 1 96 ? -7.199 22.016 3.311 1 98.75 96 ASN B C 1
ATOM 2872 O O . ASN B 1 96 ? -6.637 21.266 2.508 1 98.75 96 ASN B O 1
ATOM 2876 N N . THR B 1 97 ? -6.57 23.031 3.938 1 98.88 97 THR B N 1
ATOM 2877 C CA . THR B 1 97 ? -5.363 23.641 3.385 1 98.88 97 THR B CA 1
ATOM 2878 C C . THR B 1 97 ? -4.164 23.375 4.289 1 98.88 97 THR B C 1
ATOM 2880 O O . THR B 1 97 ? -4.23 23.594 5.5 1 98.88 97 THR B O 1
ATOM 2883 N N . SER B 1 98 ? -3.141 22.875 3.709 1 98.94 98 SER B N 1
ATOM 2884 C CA . SER B 1 98 ? -1.852 22.75 4.379 1 98.94 98 SER B CA 1
ATOM 2885 C C . SER B 1 98 ? -0.906 23.875 3.998 1 98.94 98 SER B C 1
ATOM 2887 O O . SER B 1 98 ? -0.779 24.219 2.82 1 98.94 98 SER B O 1
ATOM 2889 N N . TYR B 1 99 ? -0.252 24.484 4.988 1 98.94 99 TYR B N 1
ATOM 2890 C CA . TYR B 1 99 ? 0.83 25.453 4.785 1 98.94 99 TYR B CA 1
ATOM 2891 C C . TYR B 1 99 ? 2.162 24.875 5.254 1 98.94 99 TYR B C 1
ATOM 2893 O O . TYR B 1 99 ? 2.25 24.297 6.34 1 98.94 99 TYR B O 1
ATOM 2901 N N . ILE B 1 100 ? 3.152 25 4.387 1 98.94 100 ILE B N 1
ATOM 2902 C CA . ILE B 1 100 ? 4.52 24.609 4.723 1 98.94 100 ILE B CA 1
ATOM 2903 C C . ILE B 1 100 ? 5.355 25.859 4.984 1 98.94 100 ILE B C 1
ATOM 2905 O O . ILE B 1 100 ? 5.438 26.75 4.137 1 98.94 100 ILE B O 1
ATOM 2909 N N . ILE B 1 101 ? 5.977 25.953 6.172 1 98.94 101 ILE B N 1
ATOM 2910 C CA . ILE B 1 101 ? 6.719 27.141 6.578 1 98.94 101 ILE B CA 1
ATOM 2911 C C . ILE B 1 101 ? 8.18 26.766 6.832 1 98.94 101 ILE B C 1
ATOM 2913 O O . ILE B 1 101 ? 8.469 25.812 7.551 1 98.94 101 ILE B O 1
ATOM 2917 N N . ASN B 1 102 ? 9.086 27.484 6.219 1 98.81 102 ASN B N 1
ATOM 2918 C CA . ASN B 1 102 ? 10.492 27.219 6.492 1 98.81 102 ASN B CA 1
ATOM 2919 C C . ASN B 1 102 ? 10.969 27.922 7.754 1 98.81 102 ASN B C 1
ATOM 2921 O O . ASN B 1 102 ? 10.195 28.625 8.406 1 98.81 102 ASN B O 1
ATOM 2925 N N . ARG B 1 103 ? 12.242 27.734 8.156 1 98.19 103 ARG B N 1
ATOM 2926 C CA . ARG B 1 103 ? 12.773 28.219 9.43 1 98.19 103 ARG B CA 1
ATOM 2927 C C . ARG B 1 103 ? 12.812 29.75 9.461 1 98.19 103 ARG B C 1
ATOM 2929 O O . ARG B 1 103 ? 12.891 30.344 10.539 1 98.19 103 ARG B O 1
ATOM 2936 N N . GLU B 1 104 ? 12.781 30.391 8.289 1 98.44 104 GLU B N 1
ATOM 2937 C CA . GLU B 1 104 ? 12.797 31.844 8.227 1 98.44 104 GLU B CA 1
ATOM 2938 C C . GLU B 1 104 ? 11.391 32.406 8.391 1 98.44 104 GLU B C 1
ATOM 2940 O O . GLU B 1 104 ? 11.211 33.625 8.492 1 98.44 104 GLU B O 1
ATOM 2945 N N . GLY B 1 105 ? 10.352 31.547 8.398 1 98.75 105 GLY B N 1
ATOM 2946 C CA . GLY B 1 105 ? 8.977 31.984 8.586 1 98.75 105 GLY B CA 1
ATOM 2947 C C . GLY B 1 105 ? 8.242 32.219 7.273 1 98.75 105 GLY B C 1
ATOM 2948 O O . GLY B 1 105 ? 7.141 32.781 7.266 1 98.75 105 GLY B O 1
ATOM 2949 N N . HIS B 1 106 ? 8.852 31.828 6.16 1 98.81 106 HIS B N 1
ATOM 2950 C CA . HIS B 1 106 ? 8.203 31.984 4.859 1 98.81 106 HIS B CA 1
ATOM 2951 C C . HIS B 1 106 ? 7.301 30.797 4.539 1 98.81 106 HIS B C 1
ATOM 2953 O O . HIS B 1 106 ? 7.664 29.656 4.785 1 98.81 106 HIS B O 1
ATOM 2959 N N . ILE B 1 107 ? 6.145 31.125 4.031 1 98.88 107 ILE B N 1
ATOM 2960 C CA . ILE B 1 107 ? 5.312 30.078 3.447 1 98.88 107 ILE B CA 1
ATOM 2961 C C . ILE B 1 107 ? 5.922 29.609 2.129 1 98.88 107 ILE B C 1
ATOM 2963 O O . ILE B 1 107 ? 5.957 30.359 1.152 1 98.88 107 ILE B O 1
ATOM 2967 N N . ILE B 1 108 ? 6.332 28.391 2.029 1 98.81 108 ILE B N 1
ATOM 2968 C CA . ILE B 1 108 ? 7.086 27.969 0.853 1 98.81 108 ILE B CA 1
ATOM 2969 C C . ILE B 1 108 ? 6.234 27.031 0.004 1 98.81 108 ILE B C 1
ATOM 2971 O O . ILE B 1 108 ? 6.594 26.703 -1.13 1 98.81 108 ILE B O 1
ATOM 2975 N N . SER B 1 109 ? 5.137 26.547 0.502 1 98.81 109 SER B N 1
ATOM 2976 C CA . SER B 1 109 ? 4.215 25.703 -0.248 1 98.81 109 SER B CA 1
ATOM 2977 C C . SER B 1 109 ? 2.826 25.703 0.383 1 98.81 109 SER B C 1
ATOM 2979 O O . SER B 1 109 ? 2.684 25.969 1.581 1 98.81 109 SER B O 1
ATOM 2981 N N . GLN B 1 110 ? 1.89 25.562 -0.372 1 98.75 110 GLN B N 1
ATOM 2982 C CA . GLN B 1 110 ? 0.491 25.422 0.016 1 98.75 110 GLN B CA 1
ATOM 2983 C C . GLN B 1 110 ? -0.17 24.266 -0.732 1 98.75 110 GLN B C 1
ATOM 2985 O O . GLN B 1 110 ? 0.065 24.078 -1.928 1 98.75 110 GLN B O 1
ATOM 2990 N N . TYR B 1 111 ? -0.958 23.469 -0.048 1 98.62 111 TYR B N 1
ATOM 2991 C CA . TYR B 1 111 ? -1.642 22.297 -0.596 1 98.62 111 TYR B CA 1
ATOM 2992 C C . TYR B 1 111 ? -3.068 22.203 -0.069 1 98.62 111 TYR B C 1
ATOM 2994 O O . TYR B 1 111 ? -3.318 22.453 1.113 1 98.62 111 TYR B O 1
ATOM 3002 N N . ASP B 1 112 ? -4.004 21.969 -0.984 1 98.88 112 ASP B N 1
ATOM 3003 C CA . ASP B 1 112 ? -5.375 21.656 -0.601 1 98.88 112 ASP B CA 1
ATOM 3004 C C . ASP B 1 112 ? -5.676 20.172 -0.807 1 98.88 112 ASP B C 1
ATOM 3006 O O . ASP B 1 112 ? -5.363 19.609 -1.858 1 98.88 112 ASP B O 1
ATOM 3010 N N . LYS B 1 113 ? -6.289 19.578 0.221 1 98.69 113 LYS B N 1
ATOM 3011 C CA . LYS B 1 113 ? -6.656 18.172 0.117 1 98.69 113 LYS B CA 1
ATOM 3012 C C . LYS B 1 113 ? -7.41 17.891 -1.179 1 98.69 113 LYS B C 1
ATOM 3014 O O . LYS B 1 113 ? -8.312 18.656 -1.552 1 98.69 113 LYS B O 1
ATOM 3019 N N . ILE B 1 114 ? -7.008 16.844 -1.785 1 98.38 114 ILE B N 1
ATOM 3020 C CA . ILE B 1 114 ? -7.531 16.594 -3.123 1 98.38 114 ILE B CA 1
ATOM 3021 C C . ILE B 1 114 ? -8.758 15.68 -3.033 1 98.38 114 ILE B C 1
ATOM 3023 O O . ILE B 1 114 ? -9.805 15.992 -3.602 1 98.38 114 ILE B O 1
ATOM 3027 N N . HIS B 1 115 ? -8.633 14.523 -2.35 1 98.5 115 HIS B N 1
ATOM 3028 C CA . HIS B 1 115 ? -9.719 13.562 -2.248 1 98.5 115 HIS B CA 1
ATOM 3029 C C . HIS B 1 115 ? -10.586 13.836 -1.022 1 98.5 115 HIS B C 1
ATOM 3031 O O . HIS B 1 115 ? -10.125 13.695 0.113 1 98.5 115 HIS B O 1
ATOM 3037 N N . SER B 1 116 ? -11.789 14.148 -1.245 1 96.94 116 SER B N 1
ATOM 3038 C CA . SER B 1 116 ? -12.727 14.344 -0.144 1 96.94 116 SER B CA 1
ATOM 3039 C C . SER B 1 116 ? -13.211 13.016 0.422 1 96.94 116 SER B C 1
ATOM 3041 O O . SER B 1 116 ? -13.484 12.078 -0.331 1 96.94 116 SER B O 1
ATOM 3043 N N . PHE B 1 117 ? -13.234 12.922 1.679 1 96.56 117 PHE B N 1
ATOM 3044 C CA . PHE B 1 117 ? -13.805 11.758 2.334 1 96.56 117 PHE B CA 1
ATOM 3045 C C . PHE B 1 117 ? -15.328 11.797 2.293 1 96.56 117 PHE B C 1
ATOM 3047 O O . PHE B 1 117 ? -15.969 12.273 3.236 1 96.56 117 PHE B O 1
ATOM 3054 N N . THR B 1 118 ? -15.969 11.211 1.359 1 93.88 118 THR B N 1
ATOM 3055 C CA . THR B 1 118 ? -17.391 11.352 1.047 1 93.88 118 THR B CA 1
ATOM 3056 C C . THR B 1 118 ? -18.25 10.719 2.139 1 93.88 118 THR B C 1
ATOM 3058 O O . THR B 1 118 ? -19.375 11.164 2.383 1 93.88 118 THR B O 1
ATOM 3061 N N . PRO B 1 119 ? -17.797 9.633 2.814 1 91.5 119 PRO B N 1
ATOM 3062 C CA . PRO B 1 119 ? -18.625 9.07 3.885 1 91.5 119 PRO B CA 1
ATOM 3063 C C . PRO B 1 119 ? -18.969 10.086 4.969 1 91.5 119 PRO B C 1
ATOM 3065 O O . PRO B 1 119 ? -20 9.977 5.617 1 91.5 119 PRO B O 1
ATOM 3068 N N . ALA B 1 120 ? -18.094 11.078 5.156 1 90 120 ALA B N 1
ATOM 3069 C CA . ALA B 1 120 ? -18.344 12.141 6.121 1 90 120 ALA B CA 1
ATOM 3070 C C . ALA B 1 120 ? -18.875 13.398 5.426 1 90 120 ALA B C 1
ATOM 3072 O O . ALA B 1 120 ? -18.906 14.477 6.02 1 90 120 ALA B O 1
ATOM 3073 N N . LYS B 1 121 ? -19.172 13.289 4.133 1 91.5 121 LYS B N 1
ATOM 3074 C CA . LYS B 1 121 ? -19.734 14.352 3.312 1 91.5 121 LYS B CA 1
ATOM 3075 C C . LYS B 1 121 ? -18.75 15.508 3.148 1 91.5 121 LYS B C 1
ATOM 3077 O O . LYS B 1 121 ? -19.156 16.672 3.053 1 91.5 121 LYS B O 1
ATOM 3082 N N . GLU B 1 122 ? -17.5 15.188 3.25 1 93.69 122 GLU B N 1
ATOM 3083 C CA . GLU B 1 122 ? -16.484 16.219 3.059 1 93.69 122 GLU B CA 1
ATOM 3084 C C . GLU B 1 122 ? -16.641 16.906 1.706 1 93.69 122 GLU B C 1
ATOM 3086 O O . GLU B 1 122 ? -16.391 18.109 1.579 1 93.69 122 GLU B O 1
ATOM 3091 N N . ASP B 1 123 ? -17.125 16.203 0.692 1 94.06 123 ASP B N 1
ATOM 3092 C CA . ASP B 1 123 ? -17.266 16.719 -0.665 1 94.06 123 ASP B CA 1
ATOM 3093 C C . ASP B 1 123 ? -18.359 17.781 -0.729 1 94.06 123 ASP B C 1
ATOM 3095 O O . ASP B 1 123 ? -18.422 18.562 -1.68 1 94.06 123 ASP B O 1
ATOM 3099 N N . LYS B 1 124 ? -19.188 17.875 0.25 1 95.12 124 LYS B N 1
ATOM 3100 C CA . LYS B 1 124 ? -20.266 18.859 0.28 1 95.12 124 LYS B CA 1
ATOM 3101 C C . LYS B 1 124 ? -19.812 20.141 0.97 1 95.12 124 LYS B C 1
ATOM 3103 O O . LYS B 1 124 ? -20.406 21.203 0.761 1 95.12 124 LYS B O 1
ATOM 3108 N N . PHE B 1 125 ? -18.75 20.031 1.801 1 96.44 125 PHE B N 1
ATOM 3109 C CA . PHE B 1 125 ? -18.406 21.172 2.65 1 96.44 125 PHE B CA 1
ATOM 3110 C C . PHE B 1 125 ? -17.031 21.719 2.305 1 96.44 125 PHE B C 1
ATOM 3112 O O . PHE B 1 125 ? -16.703 22.859 2.623 1 96.44 125 PHE B O 1
ATOM 3119 N N . PHE B 1 126 ? -16.172 20.875 1.755 1 97.62 126 PHE B N 1
ATOM 3120 C CA . PHE B 1 126 ? -14.82 21.266 1.353 1 97.62 126 PHE B CA 1
ATOM 3121 C C . PHE B 1 126 ? -14.664 21.172 -0.16 1 97.62 126 PHE B C 1
ATOM 3123 O O . PHE B 1 126 ? -15.164 20.234 -0.786 1 97.62 126 PHE B O 1
ATOM 3130 N N . GLN B 1 127 ? -14.008 22.188 -0.683 1 97.44 127 GLN B N 1
ATOM 3131 C CA . GLN B 1 127 ? -13.594 22.125 -2.078 1 97.44 127 GLN B CA 1
ATOM 3132 C C . GLN B 1 127 ? -12.258 21.391 -2.221 1 97.44 127 GLN B C 1
ATOM 3134 O O . GLN B 1 127 ? -11.312 21.656 -1.478 1 97.44 127 GLN B O 1
ATOM 3139 N N . GLY B 1 128 ? -12.227 20.422 -3.119 1 97.69 128 GLY B N 1
ATOM 3140 C CA . GLY B 1 128 ? -11 19.672 -3.354 1 97.69 128 GLY B CA 1
ATOM 3141 C C . GLY B 1 128 ? -9.914 20.484 -4.016 1 97.69 128 GLY B C 1
ATOM 3142 O O . GLY B 1 128 ? -10.195 21.359 -4.84 1 97.69 128 GLY B O 1
ATOM 3143 N N . GLY B 1 129 ? -8.664 20.188 -3.652 1 97.94 129 GLY B N 1
ATOM 3144 C CA . GLY B 1 129 ? -7.527 20.812 -4.309 1 97.94 129 GLY B CA 1
ATOM 3145 C C . GLY B 1 129 ? -7.359 20.375 -5.75 1 97.94 129 GLY B C 1
ATOM 3146 O O . GLY B 1 129 ? -7.977 19.406 -6.191 1 97.94 129 GLY B O 1
ATOM 3147 N N . GLU B 1 130 ? -6.445 21.109 -6.473 1 96.56 130 GLU B N 1
ATOM 3148 C CA . GLU B 1 130 ? -6.316 20.859 -7.906 1 96.56 130 GLU B CA 1
ATOM 3149 C C . GLU B 1 130 ? -4.855 20.672 -8.305 1 96.56 130 GLU B C 1
ATOM 3151 O O . GLU B 1 130 ? -4.52 20.688 -9.492 1 96.56 130 GLU B O 1
ATOM 3156 N N . HIS B 1 131 ? -4.031 20.562 -7.344 1 96.5 131 HIS B N 1
ATOM 3157 C CA . HIS B 1 131 ? -2.627 20.344 -7.656 1 96.5 131 HIS B CA 1
ATOM 3158 C C . HIS B 1 131 ? -1.916 19.625 -6.516 1 96.5 131 HIS B C 1
ATOM 3160 O O . HIS B 1 131 ? -2.328 19.734 -5.355 1 96.5 131 HIS B O 1
ATOM 3166 N N . THR B 1 132 ? -0.93 18.875 -6.914 1 97 132 THR B N 1
ATOM 3167 C CA . THR B 1 132 ? 0.019 18.344 -5.938 1 97 132 THR B CA 1
ATOM 3168 C C . THR B 1 132 ? 1.123 19.359 -5.66 1 97 132 THR B C 1
ATOM 3170 O O . THR B 1 132 ? 1.13 20.453 -6.234 1 97 132 THR B O 1
ATOM 3173 N N . HIS B 1 133 ? 1.997 19.078 -4.648 1 97.56 133 HIS B N 1
ATOM 3174 C CA . HIS B 1 133 ? 3.086 20.016 -4.391 1 97.56 133 HIS B CA 1
ATOM 3175 C C . HIS B 1 133 ? 4.355 19.281 -3.969 1 97.56 133 HIS B C 1
ATOM 3177 O O . HIS B 1 133 ? 4.289 18.156 -3.469 1 97.56 133 HIS B O 1
ATOM 3183 N N . ARG B 1 134 ? 5.422 19.812 -4.289 1 97.56 134 ARG B N 1
ATOM 3184 C CA . ARG B 1 134 ? 6.766 19.438 -3.861 1 97.56 134 ARG B CA 1
ATOM 3185 C C . ARG B 1 134 ? 7.52 20.641 -3.309 1 97.56 134 ARG B C 1
ATOM 3187 O O . ARG B 1 134 ? 7.41 21.75 -3.846 1 97.56 134 ARG B O 1
ATOM 3194 N N . PHE B 1 135 ? 8.211 20.469 -2.213 1 98.5 135 PHE B N 1
ATOM 3195 C CA . PHE B 1 135 ? 8.938 21.547 -1.559 1 98.5 135 PHE B CA 1
ATOM 3196 C C . PHE B 1 135 ? 10.188 21.031 -0.87 1 98.5 135 PHE B C 1
ATOM 3198 O O . PHE B 1 135 ? 10.383 19.812 -0.758 1 98.5 135 PHE B O 1
ATOM 3205 N N . PHE B 1 136 ? 11.008 21.969 -0.499 1 98.56 136 PHE B N 1
ATOM 3206 C CA . PHE B 1 136 ? 12.242 21.594 0.184 1 98.56 136 PHE B CA 1
ATOM 3207 C C . PHE B 1 136 ? 12.25 22.125 1.612 1 98.56 136 PHE B C 1
ATOM 3209 O O . PHE B 1 136 ? 11.938 23.297 1.845 1 98.56 136 PHE B O 1
ATOM 3216 N N . LEU B 1 137 ? 12.422 21.312 2.561 1 98.56 137 LEU B N 1
ATOM 3217 C CA . LEU B 1 137 ? 12.773 21.719 3.916 1 98.56 137 LEU B CA 1
ATOM 3218 C C . LEU B 1 137 ? 14.273 21.562 4.16 1 98.56 137 LEU B C 1
ATOM 3220 O O . LEU B 1 137 ? 14.781 20.438 4.227 1 98.56 137 LEU B O 1
ATOM 3224 N N . ASP B 1 138 ? 14.859 22.734 4.254 1 96.31 138 ASP B N 1
ATOM 3225 C CA . ASP B 1 138 ? 16.312 22.734 4.102 1 96.31 138 ASP B CA 1
ATOM 3226 C C . ASP B 1 138 ? 16.719 22.156 2.756 1 96.31 138 ASP B C 1
ATOM 3228 O O . ASP B 1 138 ? 16.312 22.656 1.704 1 96.31 138 ASP B O 1
ATOM 3232 N N . ASP B 1 139 ? 17.359 21.062 2.668 1 95.62 139 ASP B N 1
ATOM 3233 C CA . ASP B 1 139 ? 17.797 20.484 1.4 1 95.62 139 ASP B CA 1
ATOM 3234 C C . ASP B 1 139 ? 17.062 19.172 1.119 1 95.62 139 ASP B C 1
ATOM 3236 O O . ASP B 1 139 ? 17.422 18.438 0.192 1 95.62 139 ASP B O 1
ATOM 3240 N N . ILE B 1 140 ? 16.094 18.922 1.907 1 97.81 140 ILE B N 1
ATOM 3241 C CA . ILE B 1 140 ? 15.391 17.656 1.772 1 97.81 140 ILE B CA 1
ATOM 3242 C C . ILE B 1 140 ? 14.188 17.828 0.857 1 97.81 140 ILE B C 1
ATOM 3244 O O . ILE B 1 140 ? 13.289 18.641 1.145 1 97.81 140 ILE B O 1
ATOM 3248 N N . PRO B 1 141 ? 14.109 17.156 -0.284 1 98.19 141 PRO B N 1
ATOM 3249 C CA . PRO B 1 141 ? 12.883 17.188 -1.08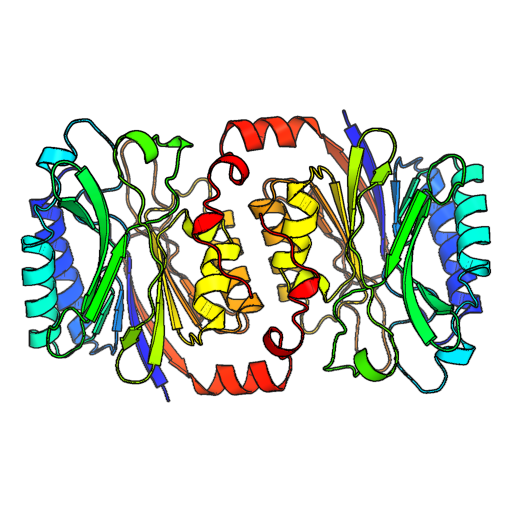9 1 98.19 141 PRO B CA 1
ATOM 3250 C C . PRO B 1 141 ? 11.703 16.5 -0.406 1 98.19 141 PRO B C 1
ATOM 3252 O O . PRO B 1 141 ? 11.805 15.344 -0.008 1 98.19 141 PRO B O 1
ATOM 3255 N N . CYS B 1 142 ? 10.609 17.219 -0.276 1 98.69 142 CYS B N 1
ATOM 3256 C CA . CYS B 1 142 ? 9.469 16.75 0.506 1 98.69 142 CYS B CA 1
ATOM 3257 C C . CYS B 1 142 ? 8.172 16.906 -0.282 1 98.69 142 CYS B C 1
ATOM 3259 O O . CYS B 1 142 ? 8.148 17.562 -1.326 1 98.69 142 CYS B O 1
ATOM 3261 N N . SER B 1 143 ? 7.168 16.234 0.142 1 98.81 143 SER B N 1
ATOM 3262 C CA . SER B 1 143 ? 5.777 16.422 -0.26 1 98.81 143 SER B CA 1
ATOM 3263 C C . SER B 1 143 ? 4.82 16 0.853 1 98.81 143 SER B C 1
ATOM 3265 O O . SER B 1 143 ? 5.258 15.602 1.934 1 98.81 143 SER B O 1
ATOM 3267 N N . SER B 1 144 ? 3.574 16.234 0.667 1 98.81 144 SER B N 1
ATOM 3268 C CA . SER B 1 144 ? 2.58 15.812 1.651 1 98.81 144 SER B CA 1
ATOM 3269 C C . SER B 1 144 ? 1.21 15.625 1.009 1 98.81 144 SER B C 1
ATOM 3271 O O . SER B 1 144 ? 0.952 16.141 -0.078 1 98.81 144 SER B O 1
ATOM 3273 N N . VAL B 1 145 ? 0.433 14.812 1.536 1 98.81 145 VAL B N 1
ATOM 3274 C CA . VAL B 1 145 ? -1.002 14.719 1.286 1 98.81 145 VAL B CA 1
ATOM 3275 C C . VAL B 1 145 ? -1.759 14.727 2.613 1 98.81 145 VAL B C 1
ATOM 3277 O O . VAL B 1 145 ? -1.149 14.805 3.682 1 98.81 145 VAL B O 1
ATOM 3280 N N . THR B 1 146 ? -3.049 14.727 2.531 1 98.81 146 THR B N 1
ATOM 3281 C CA . THR B 1 146 ? -3.818 14.875 3.762 1 98.81 146 THR B CA 1
ATOM 3282 C C . THR B 1 146 ? -4.789 13.711 3.938 1 98.81 146 THR B C 1
ATOM 3284 O O . THR B 1 146 ? -5.668 13.5 3.102 1 98.81 146 THR B O 1
ATOM 3287 N N . CYS B 1 147 ? -4.629 12.906 4.957 1 98.62 147 CYS B N 1
ATOM 3288 C CA . CYS B 1 147 ? -5.59 11.953 5.5 1 98.62 147 CYS B CA 1
ATOM 3289 C C . CYS B 1 147 ? -6.086 11 4.414 1 98.62 147 CYS B C 1
ATOM 3291 O O . CYS B 1 147 ? -5.32 10.195 3.893 1 98.62 147 CYS B O 1
ATOM 3293 N N . TYR B 1 148 ? -7.332 11.172 3.916 1 98.69 148 TYR B N 1
ATOM 3294 C CA . TYR B 1 148 ? -8.008 10.289 2.971 1 98.69 148 TYR B CA 1
ATOM 3295 C C . TYR B 1 148 ? -7.184 10.133 1.696 1 98.69 148 TYR B C 1
ATOM 3297 O O . TYR B 1 148 ? -7.242 9.086 1.04 1 98.69 148 TYR B O 1
ATOM 3305 N N . ASP B 1 149 ? -6.34 11.086 1.365 1 98.75 149 ASP B N 1
ATOM 3306 C CA . ASP B 1 149 ? -5.48 11.047 0.185 1 98.75 149 ASP B CA 1
ATOM 3307 C C . ASP B 1 149 ? -4.59 9.805 0.195 1 98.75 149 ASP B C 1
ATOM 3309 O O . ASP B 1 149 ? -4.227 9.289 -0.863 1 98.75 149 ASP B O 1
ATOM 3313 N N . ILE B 1 150 ? -4.324 9.258 1.391 1 98.62 150 ILE B N 1
ATOM 3314 C CA . ILE B 1 150 ? -3.35 8.18 1.522 1 98.62 150 ILE B CA 1
ATOM 3315 C C . ILE B 1 150 ? -3.914 6.895 0.918 1 98.62 150 ILE B C 1
ATOM 3317 O O . ILE B 1 150 ? -3.172 5.945 0.659 1 98.62 150 ILE B O 1
ATOM 3321 N N . ARG B 1 151 ? -5.262 6.832 0.739 1 98.62 151 ARG B N 1
ATOM 3322 C CA . ARG B 1 151 ? -5.895 5.645 0.178 1 98.62 151 ARG B CA 1
ATOM 3323 C C . ARG B 1 151 ? -5.652 5.555 -1.325 1 98.62 151 ARG B C 1
ATOM 3325 O O . ARG B 1 151 ? -5.918 4.52 -1.94 1 98.62 151 ARG B O 1
ATOM 3332 N N . PHE B 1 152 ? -5.164 6.598 -1.949 1 98.44 152 PHE B N 1
ATOM 3333 C CA . PHE B 1 152 ? -4.973 6.664 -3.393 1 98.44 152 PHE B CA 1
ATOM 3334 C C . PHE B 1 152 ? -3.492 6.648 -3.748 1 98.44 152 PHE B C 1
ATOM 3336 O O . PHE B 1 152 ? -2.844 7.695 -3.777 1 98.44 152 PHE B O 1
ATOM 3343 N N . PRO B 1 153 ? -2.992 5.426 -4.059 1 98.06 153 PRO B N 1
ATOM 3344 C CA . PRO B 1 153 ? -1.559 5.328 -4.336 1 98.06 153 PRO B CA 1
ATOM 3345 C C . PRO B 1 153 ? -1.127 6.188 -5.523 1 98.06 153 PRO B C 1
ATOM 3347 O O . PRO B 1 153 ? 0.034 6.594 -5.605 1 98.06 153 PRO B O 1
ATOM 3350 N N . GLU B 1 154 ? -2.062 6.559 -6.406 1 96.88 154 GLU B N 1
ATOM 3351 C CA . GLU B 1 154 ? -1.763 7.328 -7.609 1 96.88 154 GLU B CA 1
ATOM 3352 C C . GLU B 1 154 ? -1.211 8.703 -7.258 1 96.88 154 GLU B C 1
ATOM 3354 O O . GLU B 1 154 ? -0.219 9.148 -7.84 1 96.88 154 GLU B O 1
ATOM 3359 N N . ILE B 1 155 ? -1.83 9.344 -6.277 1 97.19 155 ILE B N 1
ATOM 3360 C CA . ILE B 1 155 ? -1.436 10.711 -5.961 1 97.19 155 ILE B CA 1
ATOM 3361 C C . ILE B 1 155 ? -0.079 10.703 -5.258 1 97.19 155 ILE B C 1
ATOM 3363 O O . ILE B 1 155 ? 0.727 11.617 -5.445 1 97.19 155 ILE B O 1
ATOM 3367 N N . ILE B 1 156 ? 0.143 9.672 -4.438 1 98.06 156 ILE B N 1
ATOM 3368 C CA . ILE B 1 156 ? 1.435 9.555 -3.77 1 98.06 156 ILE B CA 1
ATOM 3369 C C . ILE B 1 156 ? 2.531 9.32 -4.805 1 98.06 156 ILE B C 1
ATOM 3371 O O . ILE B 1 156 ? 3.572 9.977 -4.777 1 98.06 156 ILE B O 1
ATOM 3375 N N . ARG B 1 157 ? 2.287 8.383 -5.754 1 97 157 ARG B N 1
ATOM 3376 C CA . ARG B 1 157 ? 3.246 8.102 -6.816 1 97 157 ARG B CA 1
ATOM 3377 C C . ARG B 1 157 ? 3.482 9.336 -7.68 1 97 157 ARG B C 1
ATOM 3379 O O . ARG B 1 157 ? 4.617 9.633 -8.055 1 97 157 ARG B O 1
ATOM 3386 N N . THR B 1 158 ? 2.406 10.039 -7.961 1 95.75 158 THR B N 1
ATOM 3387 C CA . THR B 1 158 ? 2.5 11.25 -8.781 1 95.75 158 THR B CA 1
ATOM 3388 C C . THR B 1 158 ? 3.516 12.219 -8.188 1 95.75 158 THR B C 1
ATOM 3390 O O . THR B 1 158 ? 4.332 12.789 -8.914 1 95.75 158 THR B O 1
ATOM 3393 N N . THR B 1 159 ? 3.51 12.352 -6.91 1 94.31 159 THR B N 1
ATOM 3394 C CA . THR B 1 159 ? 4.383 13.32 -6.254 1 94.31 159 THR B CA 1
ATOM 3395 C C . THR B 1 159 ? 5.781 12.742 -6.062 1 94.31 159 THR B C 1
ATOM 3397 O O . THR B 1 159 ? 6.777 13.445 -6.246 1 94.31 159 THR B O 1
ATOM 3400 N N . THR B 1 160 ? 5.84 11.461 -5.797 1 95 160 THR B N 1
ATOM 3401 C CA . THR B 1 160 ? 7.121 10.867 -5.414 1 95 160 THR B CA 1
ATOM 3402 C C . THR B 1 160 ? 7.98 10.602 -6.645 1 95 160 THR B C 1
ATOM 3404 O O . THR B 1 160 ? 9.211 10.531 -6.551 1 95 160 THR B O 1
ATOM 3407 N N . LEU B 1 161 ? 7.383 10.461 -7.828 1 94.69 161 LEU B N 1
ATOM 3408 C CA . LEU B 1 161 ? 8.117 10.266 -9.07 1 94.69 161 LEU B CA 1
ATOM 3409 C C . LEU B 1 161 ? 8.992 11.477 -9.383 1 94.69 161 LEU B C 1
ATOM 3411 O O . LEU B 1 161 ? 9.922 11.391 -10.18 1 94.69 161 LEU B O 1
ATOM 3415 N N . GLN B 1 162 ? 8.695 12.594 -8.734 1 92.12 162 GLN B N 1
ATOM 3416 C CA . GLN B 1 162 ? 9.461 13.812 -8.93 1 92.12 162 GLN B CA 1
ATOM 3417 C C . GLN B 1 162 ? 10.656 13.875 -7.988 1 92.12 162 GLN B C 1
ATOM 3419 O O . GLN B 1 162 ? 11.461 14.812 -8.047 1 92.12 162 GLN B O 1
ATOM 3424 N N . GLY B 1 163 ? 10.781 12.93 -7.156 1 94.31 163 GLY B N 1
ATOM 3425 C CA . GLY B 1 163 ? 11.875 12.898 -6.199 1 94.31 163 GLY B CA 1
ATOM 3426 C C . GLY B 1 163 ? 11.492 13.422 -4.832 1 94.31 163 GLY B C 1
ATOM 3427 O O . GLY B 1 163 ? 11.508 14.633 -4.602 1 94.31 163 GLY B O 1
ATOM 3428 N N . VAL B 1 164 ? 11.117 12.633 -3.951 1 97.06 164 VAL B N 1
ATOM 3429 C CA . VAL B 1 164 ? 10.734 12.953 -2.58 1 97.06 164 VAL B CA 1
ATOM 3430 C C . VAL B 1 164 ? 11.438 11.992 -1.616 1 97.06 164 VAL B C 1
ATOM 3432 O O . VAL B 1 164 ? 11.375 10.773 -1.791 1 97.06 164 VAL B O 1
ATOM 3435 N N . ASP B 1 165 ? 12.117 12.531 -0.631 1 97.75 165 ASP B N 1
ATOM 3436 C CA . ASP B 1 165 ? 12.828 11.711 0.347 1 97.75 165 ASP B CA 1
ATOM 3437 C C . ASP B 1 165 ? 12.07 11.664 1.674 1 97.75 165 ASP B C 1
ATOM 3439 O O . ASP B 1 165 ? 12.281 10.758 2.482 1 97.75 165 ASP B O 1
ATOM 3443 N N . LEU B 1 166 ? 11.32 12.625 1.92 1 98.75 166 LEU B N 1
ATOM 3444 C CA . LEU B 1 166 ? 10.555 12.758 3.152 1 98.75 166 LEU B CA 1
ATOM 3445 C C . LEU B 1 166 ? 9.125 13.203 2.855 1 98.75 166 LEU B C 1
ATOM 3447 O O . LEU B 1 166 ? 8.914 14.242 2.229 1 98.75 166 LEU B O 1
ATOM 3451 N N . PHE B 1 167 ? 8.133 12.398 3.279 1 98.94 167 PHE B N 1
ATOM 3452 C CA . PHE B 1 167 ? 6.73 12.586 2.934 1 98.94 167 PHE B CA 1
ATOM 3453 C C . PHE B 1 167 ? 5.883 12.766 4.188 1 98.94 167 PHE B C 1
ATOM 3455 O O . PHE B 1 167 ? 6.078 12.062 5.184 1 98.94 167 PHE B O 1
ATOM 3462 N N . PHE B 1 168 ? 4.941 13.719 4.215 1 99 168 PHE B N 1
ATOM 3463 C CA . PHE B 1 168 ? 4.141 14 5.398 1 99 168 PHE B CA 1
ATOM 3464 C C . PHE B 1 168 ? 2.672 13.688 5.145 1 99 168 PHE B C 1
ATOM 3466 O O . PHE B 1 168 ? 2.154 13.953 4.059 1 99 168 PHE B O 1
ATOM 3473 N N . VAL B 1 169 ? 1.966 13.148 6.156 1 98.94 169 VAL B N 1
ATOM 3474 C CA . VAL B 1 169 ? 0.542 12.844 6.074 1 98.94 169 VAL B CA 1
ATOM 3475 C C . VAL B 1 169 ? -0.165 13.328 7.336 1 98.94 169 VAL B C 1
ATOM 3477 O O . VAL B 1 169 ? -0.411 12.547 8.258 1 98.94 169 VAL B O 1
ATOM 3480 N N . PRO B 1 170 ? -0.567 14.617 7.41 1 98.94 170 PRO B N 1
ATOM 3481 C CA . PRO B 1 170 ? -1.47 15.039 8.484 1 98.94 170 PRO B CA 1
ATOM 3482 C C . PRO B 1 170 ? -2.854 14.398 8.375 1 98.94 170 PRO B C 1
ATOM 3484 O O . PRO B 1 170 ? -3.369 14.219 7.273 1 98.94 170 PRO B O 1
ATOM 3487 N N . ALA B 1 171 ? -3.436 14.086 9.523 1 98.88 171 ALA B N 1
ATOM 3488 C CA . ALA B 1 171 ? -4.734 13.422 9.453 1 98.88 171 ALA B CA 1
ATOM 3489 C C . ALA B 1 171 ? -5.535 13.648 10.734 1 98.88 171 ALA B C 1
ATOM 3491 O O . ALA B 1 171 ? -4.988 14.086 11.75 1 98.88 171 ALA B O 1
ATOM 3492 N N . GLN B 1 172 ? -6.773 13.523 10.672 1 98.25 172 GLN B N 1
ATOM 3493 C CA . GLN B 1 172 ? -7.699 13.211 11.758 1 98.25 172 GLN B CA 1
ATOM 3494 C C . GLN B 1 172 ? -8.438 11.898 11.492 1 98.25 172 GLN B C 1
ATOM 3496 O O . GLN B 1 172 ? -9.648 11.898 11.266 1 98.25 172 GLN B O 1
ATOM 3501 N N . TRP B 1 173 ? -7.707 10.844 11.539 1 98.38 173 TRP B N 1
ATOM 3502 C CA . TRP B 1 173 ? -8.109 9.484 11.18 1 98.38 173 TRP B CA 1
ATOM 3503 C C . TRP B 1 173 ? -8.734 8.773 12.375 1 98.38 173 TRP B C 1
ATOM 3505 O O . TRP B 1 173 ? -8.164 8.766 13.469 1 98.38 173 TRP B O 1
ATOM 3515 N N . PRO B 1 174 ? -9.852 8.164 12.219 1 97.94 174 PRO B N 1
ATOM 3516 C CA . PRO B 1 174 ? -10.562 7.574 13.352 1 97.94 174 PRO B CA 1
ATOM 3517 C C . PRO B 1 174 ? -9.977 6.23 13.781 1 97.94 174 PRO B C 1
ATOM 3519 O O . PRO B 1 174 ? -9.406 5.512 12.953 1 97.94 174 PRO B O 1
ATOM 3522 N N . THR B 1 175 ? -10.273 5.867 14.984 1 98.25 175 THR B N 1
ATOM 3523 C CA . THR B 1 175 ? -9.805 4.625 15.594 1 98.25 175 THR B CA 1
ATOM 3524 C C . THR B 1 175 ? -10.383 3.414 14.867 1 98.25 175 THR B C 1
ATOM 3526 O O . THR B 1 175 ? -9.711 2.389 14.727 1 98.25 175 THR B O 1
ATOM 3529 N N . MET B 1 176 ? -11.602 3.5 14.43 1 96.06 176 MET B N 1
ATOM 3530 C CA . MET B 1 176 ? -12.289 2.369 13.82 1 96.06 176 MET B CA 1
ATOM 3531 C C . MET B 1 176 ? -11.547 1.887 12.578 1 96.06 176 MET B C 1
ATOM 3533 O O . MET B 1 176 ? -11.75 0.758 12.125 1 96.06 176 MET B O 1
ATOM 3537 N N . ARG B 1 177 ? -10.664 2.701 12.023 1 97.75 177 ARG B N 1
ATOM 3538 C CA . ARG B 1 177 ? -9.883 2.316 10.844 1 97.75 177 ARG B CA 1
ATOM 3539 C C . ARG B 1 177 ? -8.391 2.49 11.094 1 97.75 177 ARG B C 1
ATOM 3541 O O . ARG B 1 177 ? -7.629 2.771 10.172 1 97.75 177 ARG B O 1
ATOM 3548 N N . GLN B 1 178 ? -8.023 2.34 12.328 1 98.56 178 GLN B N 1
ATOM 3549 C CA . GLN B 1 178 ? -6.633 2.516 12.734 1 98.56 178 GLN B CA 1
ATOM 3550 C C . GLN B 1 178 ? -5.707 1.599 11.938 1 98.56 178 GLN B C 1
ATOM 3552 O O . GLN B 1 178 ? -4.621 2.008 11.531 1 98.56 178 GLN B O 1
ATOM 3557 N N . ARG B 1 179 ? -6.105 0.36 11.734 1 98.44 179 ARG B N 1
ATOM 3558 C CA . ARG B 1 179 ? -5.281 -0.593 11 1 98.44 179 ARG B CA 1
ATOM 3559 C C . ARG B 1 179 ? -5.031 -0.114 9.57 1 98.44 179 ARG B C 1
ATOM 3561 O O . ARG B 1 179 ? -3.928 -0.273 9.047 1 98.44 179 ARG B O 1
ATOM 3568 N N . HIS B 1 180 ? -6.023 0.448 8.906 1 98.75 180 HIS B N 1
ATOM 3569 C CA . HIS B 1 180 ? -5.84 1.011 7.57 1 98.75 180 HIS B CA 1
ATOM 3570 C C . HIS B 1 180 ? -4.805 2.133 7.586 1 98.75 180 HIS B C 1
ATOM 3572 O O . HIS B 1 180 ? -3.957 2.213 6.695 1 98.75 180 HIS B O 1
ATOM 3578 N N . TRP B 1 181 ? -4.93 2.994 8.617 1 98.81 181 TRP B N 1
ATOM 3579 C CA . TRP B 1 181 ? -3.99 4.094 8.812 1 98.81 181 TRP B CA 1
ATOM 3580 C C . TRP B 1 181 ? -2.555 3.58 8.844 1 98.81 181 TRP B C 1
ATOM 3582 O O . TRP B 1 181 ? -1.694 4.07 8.109 1 98.81 181 TRP B O 1
ATOM 3592 N N . GLU B 1 182 ? -2.355 2.584 9.555 1 98.88 182 GLU B N 1
ATOM 3593 C CA . GLU B 1 182 ? -1.018 2.031 9.742 1 98.88 182 GLU B CA 1
ATOM 3594 C C . GLU B 1 182 ? -0.532 1.325 8.477 1 98.88 182 GLU B C 1
ATOM 3596 O O . GLU B 1 182 ? 0.584 1.567 8.016 1 98.88 182 GLU B O 1
ATOM 3601 N N . ILE B 1 183 ? -1.346 0.494 7.895 1 98.88 183 ILE B N 1
ATOM 3602 C CA . ILE B 1 183 ? -0.975 -0.324 6.746 1 98.88 183 ILE B CA 1
ATOM 3603 C C . ILE B 1 183 ? -0.709 0.572 5.539 1 98.88 183 ILE B C 1
ATOM 3605 O O . ILE B 1 183 ? 0.306 0.418 4.855 1 98.88 183 ILE B O 1
ATOM 3609 N N . LEU B 1 184 ? -1.565 1.474 5.27 1 98.94 184 LEU B N 1
ATOM 3610 C CA . LEU B 1 184 ? -1.46 2.291 4.066 1 98.94 184 LEU B CA 1
ATOM 3611 C C . LEU B 1 184 ? -0.245 3.209 4.137 1 98.94 184 LEU B C 1
ATOM 3613 O O . LEU B 1 184 ? 0.487 3.355 3.154 1 98.94 184 LEU B O 1
ATOM 3617 N N . ASN B 1 185 ? -0.025 3.867 5.281 1 98.94 185 ASN B N 1
ATOM 3618 C CA . ASN B 1 185 ? 1.168 4.695 5.418 1 98.94 185 ASN B CA 1
ATOM 3619 C C . ASN B 1 185 ? 2.443 3.877 5.254 1 98.94 185 ASN B C 1
ATOM 3621 O O . ASN B 1 185 ? 3.379 4.301 4.574 1 98.94 185 ASN B O 1
ATOM 3625 N N . THR B 1 186 ? 2.457 2.695 5.875 1 98.94 186 THR B N 1
ATOM 3626 C CA . THR B 1 186 ? 3.641 1.849 5.781 1 98.94 186 THR B CA 1
ATOM 3627 C C . THR B 1 186 ? 3.871 1.398 4.34 1 98.94 186 THR B C 1
ATOM 3629 O O . THR B 1 186 ? 5.004 1.405 3.855 1 98.94 186 THR B O 1
ATOM 3632 N N . ALA B 1 187 ? 2.826 0.993 3.678 1 98.94 187 ALA B N 1
ATOM 3633 C CA . ALA B 1 187 ? 2.938 0.577 2.281 1 98.94 187 ALA B CA 1
ATOM 3634 C C . ALA B 1 187 ? 3.5 1.702 1.417 1 98.94 187 ALA B C 1
ATOM 3636 O O . ALA B 1 187 ? 4.34 1.463 0.546 1 98.94 187 ALA B O 1
ATOM 3637 N N . ARG B 1 188 ? 2.996 2.943 1.668 1 98.94 188 ARG B N 1
ATOM 3638 C CA . ARG B 1 188 ? 3.48 4.078 0.888 1 98.94 188 ARG B CA 1
ATOM 3639 C C . ARG B 1 188 ? 4.969 4.305 1.116 1 98.94 188 ARG B C 1
ATOM 3641 O O . ARG B 1 188 ? 5.707 4.613 0.178 1 98.94 188 ARG B O 1
ATOM 3648 N N . ALA B 1 189 ? 5.391 4.172 2.361 1 98.88 189 ALA B N 1
ATOM 3649 C CA . ALA B 1 189 ? 6.82 4.316 2.643 1 98.88 189 ALA B CA 1
ATOM 3650 C C . ALA B 1 189 ? 7.633 3.271 1.886 1 98.88 189 ALA B C 1
ATOM 3652 O O . ALA B 1 189 ? 8.648 3.598 1.26 1 98.88 189 ALA B O 1
ATOM 3653 N N . ILE B 1 190 ? 7.176 2.045 1.89 1 98.69 190 ILE B N 1
ATOM 3654 C CA . ILE B 1 190 ? 7.879 0.912 1.301 1 98.69 190 ILE B CA 1
ATOM 3655 C C . ILE B 1 190 ? 7.941 1.075 -0.217 1 98.69 190 ILE B C 1
ATOM 3657 O O . ILE B 1 190 ? 9.023 1.059 -0.806 1 98.69 190 ILE B O 1
ATOM 3661 N N . GLU B 1 191 ? 6.816 1.313 -0.847 1 98.44 191 GLU B N 1
ATOM 3662 C CA . GLU B 1 191 ? 6.734 1.211 -2.301 1 98.44 191 GLU B CA 1
ATOM 3663 C C . GLU B 1 191 ? 7.293 2.461 -2.975 1 98.44 191 GLU B C 1
ATOM 3665 O O . GLU B 1 191 ? 7.555 2.461 -4.18 1 98.44 191 GLU B O 1
ATOM 3670 N N . ASN B 1 192 ? 7.438 3.537 -2.188 1 98.38 192 ASN B N 1
ATOM 3671 C CA . ASN B 1 192 ? 8.055 4.742 -2.73 1 98.38 192 ASN B CA 1
ATOM 3672 C C . ASN B 1 192 ? 9.445 4.969 -2.15 1 98.38 192 ASN B C 1
ATOM 3674 O O . ASN B 1 192 ? 10.102 5.961 -2.473 1 98.38 192 ASN B O 1
ATOM 3678 N N . GLN B 1 193 ? 9.867 4.066 -1.273 1 97.88 193 GLN B N 1
ATOM 3679 C CA . GLN B 1 193 ? 11.203 4.078 -0.678 1 97.88 193 GLN B CA 1
ATOM 3680 C C . GLN B 1 193 ? 11.555 5.465 -0.152 1 97.88 193 GLN B C 1
ATOM 3682 O O . GLN B 1 193 ? 12.602 6.02 -0.504 1 97.88 193 GLN B O 1
ATOM 3687 N N . MET B 1 194 ? 10.742 5.957 0.733 1 98.38 194 MET B N 1
ATOM 3688 C CA . MET B 1 194 ? 10.906 7.281 1.332 1 98.38 194 MET B CA 1
ATOM 3689 C C . MET B 1 194 ? 10.57 7.25 2.818 1 98.38 194 MET B C 1
ATOM 3691 O O . MET B 1 194 ? 9.844 6.363 3.275 1 98.38 194 MET B O 1
ATOM 3695 N N . PHE B 1 195 ? 11.164 8.164 3.594 1 98.81 195 PHE B N 1
ATOM 3696 C CA . PHE B 1 195 ? 10.672 8.383 4.949 1 98.81 195 PHE B CA 1
ATOM 3697 C C . PHE B 1 195 ? 9.258 8.938 4.934 1 98.81 195 PHE B C 1
ATOM 3699 O O . PHE B 1 195 ? 8.898 9.727 4.051 1 98.81 195 PHE B O 1
ATOM 3706 N N . LEU B 1 196 ? 8.469 8.523 5.852 1 98.94 196 LEU B N 1
ATOM 3707 C CA . LEU B 1 196 ? 7.094 9 5.926 1 98.94 196 LEU B CA 1
ATOM 3708 C C . LEU B 1 196 ? 6.73 9.398 7.352 1 98.94 196 LEU B C 1
ATOM 3710 O O . LEU B 1 196 ? 6.926 8.617 8.281 1 98.94 196 LEU B O 1
ATOM 3714 N N . CYS B 1 197 ? 6.316 10.602 7.562 1 99 197 CYS B N 1
ATOM 3715 C CA . CYS B 1 197 ? 5.844 11.133 8.836 1 99 197 CYS B CA 1
ATOM 3716 C C . CYS B 1 197 ? 4.336 11.352 8.805 1 99 197 CYS B C 1
ATOM 3718 O O . CYS B 1 197 ? 3.854 12.312 8.195 1 99 197 CYS B O 1
ATOM 3720 N N . ALA B 1 198 ? 3.631 10.492 9.406 1 98.94 198 ALA B N 1
ATOM 3721 C CA . ALA B 1 198 ? 2.174 10.562 9.5 1 98.94 198 ALA B CA 1
ATOM 3722 C C . ALA B 1 198 ? 1.739 11.062 10.875 1 98.94 198 ALA B C 1
ATOM 3724 O O . ALA B 1 198 ? 1.969 10.398 11.891 1 98.94 198 ALA B O 1
ATOM 3725 N N . VAL B 1 199 ? 1.121 12.203 10.938 1 99 199 VAL B N 1
ATOM 3726 C CA . VAL B 1 199 ? 0.714 12.789 12.211 1 99 199 VAL B CA 1
ATOM 3727 C C . VAL B 1 199 ? -0.809 12.875 12.273 1 99 199 VAL B C 1
ATOM 3729 O O . VAL B 1 199 ? -1.422 13.664 11.547 1 99 199 VAL B O 1
ATOM 3732 N N . ASN B 1 200 ? -1.364 12.086 13.078 1 98.94 200 ASN B N 1
ATOM 3733 C CA . ASN B 1 200 ? -2.803 12.031 13.312 1 98.94 200 ASN B CA 1
ATOM 3734 C C . ASN B 1 200 ? -3.199 12.812 14.57 1 98.94 200 ASN B C 1
ATOM 3736 O O . ASN B 1 200 ? -2.361 13.07 15.43 1 98.94 200 ASN B O 1
ATOM 3740 N N . ALA B 1 201 ? -4.434 13.289 14.562 1 98.69 201 ALA B N 1
ATOM 3741 C CA . ALA B 1 201 ? -4.973 13.859 15.789 1 98.69 201 ALA B CA 1
ATOM 3742 C C . ALA B 1 201 ? -5.43 12.766 16.75 1 98.69 201 ALA B C 1
ATOM 3744 O O . ALA B 1 201 ? -5.41 11.578 16.406 1 98.69 201 ALA B O 1
ATOM 3745 N N . CYS B 1 202 ? -5.68 13.148 17.953 1 98.31 202 CYS B N 1
ATOM 3746 C CA . CYS B 1 202 ? -6.336 12.297 18.938 1 98.31 202 CYS B CA 1
ATOM 3747 C C . CYS B 1 202 ? -7.551 12.992 19.531 1 98.31 202 CYS B C 1
ATOM 3749 O O . CYS B 1 202 ? -7.977 14.039 19.047 1 98.31 202 CYS B O 1
ATOM 3751 N N . GLY B 1 203 ? -8.109 12.367 20.531 1 96.75 203 GLY B N 1
ATOM 3752 C CA . GLY B 1 203 ? -9.336 12.93 21.078 1 96.75 203 GLY B CA 1
ATOM 3753 C C . GLY B 1 203 ? -10.578 12.484 20.344 1 96.75 203 GLY B C 1
ATOM 3754 O O . GLY B 1 203 ? -10.617 11.383 19.797 1 96.75 203 GLY B O 1
ATOM 3755 N N . TYR B 1 204 ? -11.648 13.32 20.453 1 94.75 204 TYR B N 1
ATOM 3756 C CA . TYR B 1 204 ? -12.938 12.898 19.938 1 94.75 204 TYR B CA 1
ATOM 3757 C C . TYR B 1 204 ? -13.523 13.945 19 1 94.75 204 TYR B C 1
ATOM 3759 O O . TYR B 1 204 ? -13.398 15.148 19.25 1 94.75 204 TYR B O 1
ATOM 3767 N N . ILE B 1 205 ? -14.07 13.539 17.938 1 89.44 205 ILE B N 1
ATOM 3768 C CA . ILE B 1 205 ? -14.969 14.305 17.062 1 89.44 205 ILE B CA 1
ATOM 3769 C C . ILE B 1 205 ? -16.406 13.812 17.25 1 89.44 205 ILE B C 1
ATOM 3771 O O . ILE B 1 205 ? -16.812 12.852 16.594 1 89.44 205 ILE B O 1
ATOM 3775 N N . GLY B 1 206 ? -17.141 14.57 17.953 1 85.44 206 GLY B N 1
ATOM 3776 C CA . GLY B 1 206 ? -18.406 13.977 18.391 1 85.44 206 GLY B CA 1
ATOM 3777 C C . GLY B 1 206 ? -18.234 12.648 19.094 1 85.44 206 GLY B C 1
ATOM 3778 O O . GLY B 1 206 ? -17.516 12.562 20.094 1 85.44 206 GLY B O 1
ATOM 3779 N N . LYS B 1 207 ? -18.828 11.609 18.469 1 90 207 LYS B N 1
ATOM 3780 C CA . LYS B 1 207 ? -18.75 10.281 19.062 1 90 207 LYS B CA 1
ATOM 3781 C C . LYS B 1 207 ? -17.594 9.484 18.484 1 90 207 LYS B C 1
ATOM 3783 O O . LYS B 1 207 ? -17.266 8.406 18.984 1 90 207 LYS B O 1
ATOM 3788 N N . VAL B 1 208 ? -16.953 10.078 17.547 1 93.62 208 VAL B N 1
ATOM 3789 C CA . VAL B 1 208 ? -15.898 9.352 16.844 1 93.62 208 VAL B CA 1
ATOM 3790 C C . VAL B 1 208 ? -14.547 9.664 17.469 1 93.62 208 VAL B C 1
ATOM 3792 O O . VAL B 1 208 ? -14.148 10.836 17.562 1 93.62 208 VAL B O 1
ATOM 3795 N N . LYS B 1 209 ? -13.945 8.656 17.938 1 96.69 209 LYS B N 1
ATOM 3796 C CA . LYS B 1 209 ? -12.617 8.836 18.531 1 96.69 209 LYS B CA 1
ATOM 3797 C C . LYS B 1 209 ? -11.539 8.844 17.438 1 96.69 209 LYS B C 1
ATOM 3799 O O . LYS B 1 209 ? -11.539 7.988 16.547 1 96.69 209 LYS B O 1
ATOM 3804 N N . CYS B 1 210 ? -10.656 9.766 17.438 1 97.81 210 CYS B N 1
ATOM 3805 C CA . CYS B 1 210 ? -9.477 9.789 16.594 1 97.81 210 CYS B CA 1
ATOM 3806 C C . CYS B 1 210 ? -8.414 8.82 17.094 1 97.81 210 CYS B C 1
ATOM 3808 O O . CYS B 1 210 ? -8.203 8.703 18.312 1 97.81 210 CYS B O 1
ATOM 3810 N N . ALA B 1 211 ? -7.672 8.266 16.234 1 98.38 211 ALA B N 1
ATOM 3811 C CA . ALA B 1 211 ? -6.859 7.094 16.578 1 98.38 211 ALA B CA 1
ATOM 3812 C C . ALA B 1 211 ? -5.543 7.512 17.219 1 98.38 211 ALA B C 1
ATOM 3814 O O . ALA B 1 211 ? -4.941 6.746 17.984 1 98.38 211 ALA B O 1
ATOM 3815 N N . GLY B 1 212 ? -5.141 8.781 17.062 1 98.75 212 GLY B N 1
ATOM 3816 C CA . GLY B 1 212 ? -3.723 9.008 17.297 1 98.75 212 GLY B CA 1
ATOM 3817 C C . GLY B 1 212 ? -2.826 8.148 16.438 1 98.75 212 GLY B C 1
ATOM 3818 O O . GLY B 1 212 ? -2.951 8.148 15.203 1 98.75 212 GLY B O 1
ATOM 3819 N N . ASN B 1 213 ? -1.981 7.336 17.156 1 98.88 213 ASN B N 1
ATOM 3820 C CA . ASN B 1 213 ? -1.138 6.395 16.438 1 98.88 213 ASN B CA 1
ATOM 3821 C C . ASN B 1 213 ? -0.389 7.086 15.297 1 98.88 213 ASN B C 1
ATOM 3823 O O . ASN B 1 213 ? -0.34 6.57 14.18 1 98.88 213 ASN B O 1
ATOM 3827 N N . SER B 1 214 ? 0.126 8.305 15.516 1 98.94 214 SER B N 1
ATOM 3828 C CA . SER B 1 214 ? 1.05 8.922 14.57 1 98.94 214 SER B CA 1
ATOM 3829 C C . SER B 1 214 ? 2.279 8.047 14.352 1 98.94 214 SER B C 1
ATOM 3831 O O . SER B 1 214 ? 2.67 7.281 15.234 1 98.94 214 SER B O 1
ATOM 3833 N N . LEU B 1 215 ? 2.844 8.109 13.164 1 98.94 215 LEU B N 1
ATOM 3834 C CA . LEU B 1 215 ? 3.926 7.215 12.773 1 98.94 215 LEU B CA 1
ATOM 3835 C C . LEU B 1 215 ? 5.074 7.996 12.141 1 98.94 215 LEU B C 1
ATOM 3837 O O . LEU B 1 215 ? 4.848 8.953 11.391 1 98.94 215 LEU B O 1
ATOM 3841 N N . LEU B 1 216 ? 6.266 7.637 12.461 1 98.94 216 LEU B N 1
ATOM 3842 C CA . LEU B 1 216 ? 7.453 7.957 11.672 1 98.94 216 LEU B CA 1
ATOM 3843 C C . LEU B 1 216 ? 8.086 6.691 11.109 1 98.94 216 LEU B C 1
ATOM 3845 O O . LEU B 1 216 ? 8.492 5.801 11.867 1 98.94 216 LEU B O 1
ATOM 3849 N N . LEU B 1 217 ? 8.172 6.59 9.812 1 98.88 217 LEU B N 1
ATOM 3850 C CA . LEU B 1 217 ? 8.578 5.367 9.125 1 98.88 217 LEU B CA 1
ATOM 3851 C C . LEU B 1 217 ? 9.82 5.605 8.281 1 98.88 217 LEU B C 1
ATOM 3853 O O . LEU B 1 217 ? 9.953 6.648 7.637 1 98.88 217 LEU B O 1
ATOM 3857 N N . ASP B 1 218 ? 10.695 4.637 8.25 1 98.75 218 ASP B N 1
ATOM 3858 C CA . ASP B 1 218 ? 11.82 4.734 7.324 1 98.75 218 ASP B CA 1
ATOM 3859 C C . ASP B 1 218 ? 11.469 4.137 5.965 1 98.75 218 ASP B C 1
ATOM 3861 O O . ASP B 1 218 ? 10.359 3.629 5.773 1 98.75 218 ASP B O 1
ATOM 3865 N N . PRO B 1 219 ? 12.352 4.25 4.973 1 98.38 219 PRO B N 1
ATOM 3866 C CA . PRO B 1 219 ? 12.016 3.836 3.605 1 98.38 219 PRO B CA 1
ATOM 3867 C C . PRO B 1 219 ? 11.812 2.326 3.48 1 98.38 219 PRO B C 1
ATOM 3869 O O . PRO B 1 219 ? 11.344 1.848 2.445 1 98.38 219 PRO B O 1
ATOM 3872 N N . TRP B 1 220 ? 12.148 1.546 4.477 1 98 220 TRP B N 1
ATOM 3873 C CA . TRP B 1 220 ? 11.93 0.104 4.48 1 98 220 TRP B CA 1
ATOM 3874 C C . TRP B 1 220 ? 10.602 -0.241 5.141 1 98 220 TRP B C 1
ATOM 3876 O O . TRP B 1 220 ? 10.148 -1.389 5.086 1 98 220 TRP B O 1
ATOM 3886 N N . GLY B 1 221 ? 9.984 0.753 5.715 1 98.38 221 GLY B N 1
ATOM 3887 C CA . GLY B 1 221 ? 8.703 0.549 6.375 1 98.38 221 GLY B CA 1
ATOM 3888 C C . GLY B 1 221 ? 8.836 0.297 7.867 1 98.38 221 GLY B C 1
ATOM 3889 O O . GLY B 1 221 ? 7.836 0.078 8.555 1 98.38 221 GLY B O 1
ATOM 3890 N N . ASP B 1 222 ? 10.039 0.342 8.383 1 98.19 222 ASP B N 1
ATOM 3891 C CA . ASP B 1 222 ? 10.219 0.156 9.82 1 98.19 222 ASP B CA 1
ATOM 3892 C C . ASP B 1 222 ? 9.773 1.394 10.594 1 98.19 222 ASP B C 1
ATOM 3894 O O . ASP B 1 222 ? 9.984 2.521 10.141 1 98.19 222 ASP B O 1
ATOM 3898 N N . GLU B 1 223 ? 9.234 1.131 11.766 1 98.75 223 GLU B N 1
ATOM 3899 C CA . GLU B 1 223 ? 8.75 2.217 12.609 1 98.75 223 GLU B CA 1
ATOM 3900 C C . GLU B 1 223 ? 9.883 2.82 13.438 1 98.75 223 GLU B C 1
ATOM 3902 O O . GLU B 1 223 ? 10.5 2.131 14.25 1 98.75 223 GLU B O 1
ATOM 3907 N N . LEU B 1 224 ? 10.18 4.035 13.156 1 98.75 224 LEU B N 1
ATOM 3908 C CA . LEU B 1 224 ? 11.078 4.789 14.023 1 98.75 224 LEU B CA 1
ATOM 3909 C C . LEU B 1 224 ? 10.336 5.328 15.242 1 98.75 224 LEU B C 1
ATOM 3911 O O . LEU B 1 224 ? 10.906 5.434 16.328 1 98.75 224 LEU B O 1
ATOM 3915 N N . LEU B 1 225 ? 9.086 5.758 15.062 1 98.88 225 LEU B N 1
ATOM 3916 C CA . LEU B 1 225 ? 8.148 6.125 16.109 1 98.88 225 LEU B CA 1
ATOM 3917 C C . LEU B 1 225 ? 6.766 5.531 15.844 1 98.88 225 LEU B C 1
ATOM 3919 O O . LEU B 1 225 ? 6.344 5.43 14.688 1 98.88 225 LEU B O 1
ATOM 3923 N N . HIS B 1 226 ? 6.121 5.176 16.797 1 98.88 226 HIS B N 1
ATOM 3924 C CA . HIS B 1 226 ? 4.711 4.809 16.859 1 98.88 226 HIS B CA 1
ATOM 3925 C C . HIS B 1 226 ? 4.059 5.32 18.141 1 98.88 226 HIS B C 1
ATOM 3927 O O . HIS B 1 226 ? 4.301 4.785 19.219 1 98.88 226 HIS B O 1
ATOM 3933 N N . LEU B 1 227 ? 3.248 6.371 18 1 98.88 227 LEU B N 1
ATOM 3934 C CA . LEU B 1 227 ? 2.688 7.023 19.172 1 98.88 227 LEU B CA 1
ATOM 3935 C C . LEU B 1 227 ? 1.429 6.305 19.641 1 98.88 227 LEU B C 1
ATOM 3937 O O . LEU B 1 227 ? 0.91 5.43 18.953 1 98.88 227 LEU B O 1
ATOM 3941 N N . GLY B 1 228 ? 0.963 6.629 20.891 1 98.56 228 GLY B N 1
ATOM 3942 C CA . GLY B 1 228 ? -0.265 6.082 21.453 1 98.56 228 GLY B CA 1
ATOM 3943 C C . GLY B 1 228 ? -1.509 6.805 20.969 1 98.56 228 GLY B C 1
ATOM 3944 O O . GLY B 1 228 ? -1.521 7.379 19.875 1 98.56 228 GLY B O 1
ATOM 3945 N N . ASP B 1 229 ? -2.533 6.758 21.734 1 98.5 229 ASP B N 1
ATOM 3946 C CA . ASP B 1 229 ? -3.818 7.281 21.281 1 98.5 229 ASP B CA 1
ATOM 3947 C C . ASP B 1 229 ? -4.195 8.547 22.047 1 98.5 229 ASP B C 1
ATOM 3949 O O . ASP B 1 229 ? -5.344 8.992 21.984 1 98.5 229 ASP B O 1
ATOM 3953 N N . THR B 1 230 ? -3.273 9.125 22.797 1 98.5 230 THR B N 1
ATOM 3954 C CA . THR B 1 230 ? -3.498 10.367 23.531 1 98.5 230 THR B CA 1
ATOM 3955 C C . THR B 1 230 ? -2.561 11.461 23.016 1 98.5 230 THR B C 1
ATOM 3957 O O . THR B 1 230 ? -1.674 11.203 22.203 1 98.5 230 THR B O 1
ATOM 3960 N N . GLU B 1 231 ? -2.846 12.648 23.438 1 98.81 231 GLU B N 1
ATOM 3961 C CA . GLU B 1 231 ? -1.989 13.75 23.016 1 98.81 231 GLU B CA 1
ATOM 3962 C C . GLU B 1 231 ? -0.538 13.516 23.422 1 98.81 231 GLU B C 1
ATOM 3964 O O . GLU B 1 231 ? -0.265 13.07 24.547 1 98.81 231 GLU B O 1
ATOM 3969 N N . GLU B 1 232 ? 0.327 13.727 22.484 1 98.25 232 GLU B N 1
ATOM 3970 C CA . GLU B 1 232 ? 1.738 13.422 22.703 1 98.25 232 GLU B CA 1
ATOM 3971 C C . GLU B 1 232 ? 2.621 14.164 21.703 1 98.25 232 GLU B C 1
ATOM 3973 O O . GLU B 1 232 ? 2.25 14.328 20.531 1 98.25 232 GLU B O 1
ATOM 3978 N N . ILE B 1 233 ? 3.695 14.742 22.188 1 98.88 233 ILE B N 1
ATOM 3979 C CA . ILE B 1 233 ? 4.781 15.203 21.328 1 98.88 233 ILE B CA 1
ATOM 3980 C C . ILE B 1 233 ? 5.914 14.18 21.344 1 98.88 233 ILE B C 1
ATOM 3982 O O . ILE B 1 233 ? 6.402 13.789 22.406 1 98.88 233 ILE B O 1
ATOM 3986 N N . ALA B 1 234 ? 6.27 13.68 20.234 1 98.88 234 ALA B N 1
ATOM 3987 C CA . ALA B 1 234 ? 7.383 12.742 20.125 1 98.88 234 ALA B CA 1
ATOM 3988 C C . ALA B 1 234 ? 8.391 13.203 19.078 1 98.88 234 ALA B C 1
ATOM 3990 O O . ALA B 1 234 ? 8.008 13.719 18.031 1 98.88 234 ALA B O 1
ATOM 3991 N N . ILE B 1 235 ? 9.633 13.016 19.359 1 98.75 235 ILE B N 1
ATOM 3992 C CA . ILE B 1 235 ? 10.695 13.438 18.453 1 98.75 235 ILE B CA 1
ATOM 3993 C C . ILE B 1 235 ? 11.461 12.211 17.953 1 98.75 235 ILE B C 1
ATOM 3995 O O . ILE B 1 235 ? 11.906 11.383 18.75 1 98.75 235 ILE B O 1
ATOM 3999 N N . GLY B 1 236 ? 11.539 12.047 16.672 1 98.69 236 GLY B N 1
ATOM 4000 C CA . GLY B 1 236 ? 12.32 10.992 16.047 1 98.69 236 GLY B CA 1
ATOM 4001 C C . GLY B 1 236 ? 13.414 11.523 15.133 1 98.69 236 GLY B C 1
ATOM 4002 O O . GLY B 1 236 ? 13.328 12.648 14.641 1 98.69 236 GLY B O 1
ATOM 4003 N N . THR B 1 237 ? 14.438 10.695 14.961 1 98.62 237 THR B N 1
ATOM 4004 C CA . THR B 1 237 ? 15.555 11.07 14.102 1 98.62 237 THR B CA 1
ATOM 4005 C C . THR B 1 237 ? 15.555 10.234 12.82 1 98.62 237 THR B C 1
ATOM 4007 O O . THR B 1 237 ? 15.422 9.008 12.875 1 98.62 237 THR B O 1
ATOM 4010 N N . ILE B 1 238 ? 15.641 10.945 11.68 1 98.31 238 ILE B N 1
ATOM 4011 C CA . ILE B 1 238 ? 15.781 10.227 10.422 1 98.31 238 ILE B CA 1
ATOM 4012 C C . ILE B 1 238 ? 17.188 10.414 9.875 1 98.31 238 ILE B C 1
ATOM 4014 O O . ILE B 1 238 ? 17.844 11.43 10.148 1 98.31 238 ILE B O 1
ATOM 4018 N N . ASP B 1 239 ? 17.688 9.406 9.188 1 97.81 239 ASP B N 1
ATOM 4019 C CA . ASP B 1 239 ? 18.953 9.422 8.484 1 97.81 239 ASP B CA 1
ATOM 4020 C C . ASP B 1 239 ? 18.766 9.219 6.984 1 97.81 239 ASP B C 1
ATOM 4022 O O . ASP B 1 239 ? 18.562 8.094 6.523 1 97.81 239 ASP B O 1
ATOM 4026 N N . LEU B 1 240 ? 18.906 10.273 6.223 1 95.5 240 LEU B N 1
ATOM 4027 C CA . LEU B 1 240 ? 18.547 10.273 4.809 1 95.5 240 LEU B CA 1
ATOM 4028 C C . LEU B 1 240 ? 19.484 9.391 4 1 95.5 240 LEU B C 1
ATOM 4030 O O . LEU B 1 240 ? 19.203 9.047 2.854 1 95.5 240 LEU B O 1
ATOM 4034 N N . SER B 1 241 ? 20.656 9 4.516 1 94.44 241 SER B N 1
ATOM 4035 C CA . SER B 1 241 ? 21.578 8.117 3.812 1 94.44 241 SER B CA 1
ATOM 4036 C C . SER B 1 241 ? 20.969 6.727 3.625 1 94.44 241 SER B C 1
AT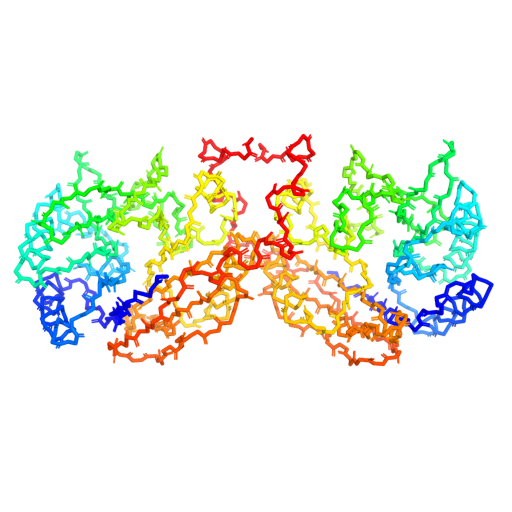OM 4038 O O . SER B 1 241 ? 21.391 5.973 2.748 1 94.44 241 SER B O 1
ATOM 4040 N N . VAL B 1 242 ? 20.016 6.383 4.426 1 94.75 242 VAL B N 1
ATOM 4041 C CA . VAL B 1 242 ? 19.344 5.082 4.395 1 94.75 242 VAL B CA 1
ATOM 4042 C C . VAL B 1 242 ? 18.625 4.906 3.062 1 94.75 242 VAL B C 1
ATOM 4044 O O . VAL B 1 242 ? 18.578 3.803 2.514 1 94.75 242 VAL B O 1
ATOM 4047 N N . THR B 1 243 ? 18.078 5.98 2.57 1 94.31 243 THR B N 1
ATOM 4048 C CA . THR B 1 243 ? 17.297 5.918 1.339 1 94.31 243 THR B CA 1
ATOM 4049 C C . THR B 1 243 ? 18.172 5.465 0.172 1 94.31 243 THR B C 1
ATOM 4051 O O . THR B 1 243 ? 17.766 4.621 -0.626 1 94.31 243 THR B O 1
ATOM 4054 N N . GLU B 1 244 ? 19.312 6.035 0.085 1 91.19 244 GLU B N 1
ATOM 4055 C CA . GLU B 1 244 ? 20.219 5.664 -0.991 1 91.19 244 GLU B CA 1
ATOM 4056 C C . GLU B 1 244 ? 20.594 4.184 -0.915 1 91.19 244 GLU B C 1
ATOM 4058 O O . GLU B 1 244 ? 20.688 3.51 -1.941 1 91.19 244 GLU B O 1
ATOM 4063 N N . GLU B 1 245 ? 20.828 3.738 0.232 1 92.88 245 GLU B N 1
ATOM 4064 C CA . GLU B 1 245 ? 21.188 2.338 0.432 1 92.88 245 GLU B CA 1
ATOM 4065 C C . GLU B 1 245 ? 20.062 1.41 -0.017 1 92.88 245 GLU B C 1
ATOM 4067 O O . GLU B 1 245 ? 20.297 0.408 -0.692 1 92.88 245 GLU B O 1
ATOM 4072 N N . ILE B 1 246 ? 18.891 1.767 0.302 1 93.62 246 ILE B N 1
ATOM 4073 C CA . ILE B 1 246 ? 17.719 0.952 -0.037 1 93.62 246 ILE B CA 1
ATOM 4074 C C . ILE B 1 246 ? 17.516 0.959 -1.549 1 93.62 246 ILE B C 1
ATOM 4076 O O . ILE B 1 246 ? 17.297 -0.092 -2.156 1 93.62 246 ILE B O 1
ATOM 4080 N N . ARG B 1 247 ? 17.609 2.088 -2.16 1 93 247 ARG B N 1
ATOM 4081 C CA . ARG B 1 247 ? 17.375 2.227 -3.596 1 93 247 ARG B CA 1
ATOM 4082 C C . ARG B 1 247 ? 18.484 1.552 -4.395 1 93 247 ARG B C 1
ATOM 4084 O O . ARG B 1 247 ? 18.297 1.186 -5.555 1 93 247 ARG B O 1
ATOM 4091 N N . ARG B 1 248 ? 19.656 1.396 -3.758 1 91.5 248 ARG B N 1
ATOM 4092 C CA . ARG B 1 248 ? 20.734 0.655 -4.395 1 91.5 248 ARG B CA 1
ATOM 4093 C C . ARG B 1 248 ? 20.438 -0.839 -4.426 1 91.5 248 ARG B C 1
ATOM 4095 O O . ARG B 1 248 ? 20.797 -1.532 -5.375 1 91.5 248 ARG B O 1
ATOM 4102 N N . LYS B 1 249 ? 19.766 -1.288 -3.451 1 91.31 249 LYS B N 1
ATOM 4103 C CA . LYS B 1 249 ? 19.484 -2.715 -3.354 1 91.31 249 LYS B CA 1
ATOM 4104 C C . LYS B 1 249 ? 18.266 -3.086 -4.203 1 91.31 249 LYS B C 1
ATOM 4106 O O . LYS B 1 249 ? 18.312 -4.066 -4.949 1 91.31 249 LYS B O 1
ATOM 4111 N N . ILE B 1 250 ? 17.203 -2.473 -4.039 1 94 250 ILE B N 1
ATOM 4112 C CA . ILE B 1 250 ? 15.984 -2.607 -4.84 1 94 250 ILE B CA 1
ATOM 4113 C C . ILE B 1 250 ? 15.555 -1.238 -5.359 1 94 250 ILE B C 1
ATOM 4115 O O . ILE B 1 250 ? 15.156 -0.37 -4.578 1 94 250 ILE B O 1
ATOM 4119 N N . ASN B 1 251 ? 15.594 -1.031 -6.629 1 93.81 251 ASN B N 1
ATOM 4120 C CA . ASN B 1 251 ? 15.18 0.241 -7.211 1 93.81 251 ASN B CA 1
ATOM 4121 C C . ASN B 1 251 ? 13.828 0.127 -7.898 1 93.81 251 ASN B C 1
ATOM 4123 O O . ASN B 1 251 ? 13.758 -0.146 -9.102 1 93.81 251 ASN B O 1
ATOM 4127 N N . VAL B 1 252 ? 12.805 0.386 -7.176 1 95.38 252 VAL B N 1
ATOM 4128 C CA . VAL B 1 252 ? 11.445 0.193 -7.672 1 95.38 252 VAL B CA 1
ATOM 4129 C C . VAL B 1 252 ? 11.148 1.209 -8.773 1 95.38 252 VAL B C 1
ATOM 4131 O O . VAL B 1 252 ? 10.367 0.935 -9.688 1 95.38 252 VAL B O 1
ATOM 4134 N N . PHE B 1 253 ? 11.734 2.402 -8.688 1 94.56 253 PHE B N 1
ATOM 4135 C CA . PHE B 1 253 ? 11.477 3.43 -9.688 1 94.56 253 PHE B CA 1
ATOM 4136 C C . PHE B 1 253 ? 12.047 3.029 -11.039 1 94.56 253 PHE B C 1
ATOM 4138 O O . PHE B 1 253 ? 11.391 3.191 -12.07 1 94.56 253 PHE B O 1
ATOM 4145 N N . ARG B 1 254 ? 13.219 2.502 -10.992 1 94.06 254 ARG B N 1
ATOM 4146 C CA . ARG B 1 254 ? 13.859 2.041 -12.219 1 94.06 254 ARG B CA 1
ATOM 4147 C C . ARG B 1 254 ? 13.094 0.876 -12.836 1 94.06 254 ARG B C 1
ATOM 4149 O O . ARG B 1 254 ? 13 0.767 -14.062 1 94.06 254 ARG B O 1
ATOM 4156 N N . ASP B 1 255 ? 12.492 0.039 -12.031 1 96.19 255 ASP B N 1
ATOM 4157 C CA . ASP B 1 255 ? 11.867 -1.204 -12.484 1 96.19 255 ASP B CA 1
ATOM 4158 C C . ASP B 1 255 ? 10.43 -0.966 -12.938 1 96.19 255 ASP B C 1
ATOM 4160 O O . ASP B 1 255 ? 9.75 -1.898 -13.367 1 96.19 255 ASP B O 1
ATOM 4164 N N . ARG B 1 256 ? 9.922 0.28 -12.859 1 96.5 256 ARG B N 1
ATOM 4165 C CA . ARG B 1 256 ? 8.578 0.601 -13.312 1 96.5 256 ARG B CA 1
ATOM 4166 C C . ARG B 1 256 ? 8.406 0.303 -14.797 1 96.5 256 ARG B C 1
ATOM 4168 O O . ARG B 1 256 ? 9.383 0.311 -15.547 1 96.5 256 ARG B O 1
ATOM 4175 N N . LYS B 1 257 ? 7.184 -0.005 -15.18 1 96.75 257 LYS B N 1
ATOM 4176 C CA . LYS B 1 257 ? 6.785 -0.19 -16.578 1 96.75 257 LYS B CA 1
ATOM 4177 C C . LYS B 1 257 ? 5.609 0.714 -16.938 1 96.75 257 LYS B C 1
ATOM 4179 O O . LYS B 1 257 ? 4.512 0.23 -17.219 1 96.75 257 LYS B O 1
ATOM 4184 N N . PRO B 1 258 ? 5.863 2.059 -17.047 1 95.25 258 PRO B N 1
ATOM 4185 C CA . PRO B 1 258 ? 4.781 3.031 -17.203 1 95.25 258 PRO B CA 1
ATOM 4186 C C . PRO B 1 258 ? 3.898 2.74 -18.406 1 95.25 258 PRO B C 1
ATOM 4188 O O . PRO B 1 258 ? 2.697 3.021 -18.391 1 95.25 258 PRO B O 1
ATOM 4191 N N . ASN B 1 259 ? 4.395 2.164 -19.438 1 95 259 ASN B N 1
ATOM 4192 C CA . ASN B 1 259 ? 3.619 1.875 -20.641 1 95 259 ASN B CA 1
ATOM 4193 C C . ASN B 1 259 ? 2.539 0.832 -20.375 1 95 259 ASN B C 1
ATOM 4195 O O . ASN B 1 259 ? 1.624 0.657 -21.188 1 95 259 ASN B O 1
ATOM 4199 N N . MET B 1 260 ? 2.658 0.097 -19.234 1 94.69 260 MET B N 1
ATOM 4200 C CA . MET B 1 260 ? 1.7 -0.948 -18.891 1 94.69 260 MET B CA 1
ATOM 4201 C C . MET B 1 260 ? 0.628 -0.41 -17.953 1 94.69 260 MET B C 1
ATOM 4203 O O . MET B 1 260 ? -0.318 -1.122 -17.609 1 94.69 260 MET B O 1
ATOM 4207 N N . TYR B 1 261 ? 0.841 0.837 -17.516 1 94.25 261 TYR B N 1
ATOM 4208 C CA . TYR B 1 261 ? -0.063 1.409 -16.531 1 94.25 261 TYR B CA 1
ATOM 4209 C C . TYR B 1 261 ? -1.188 2.188 -17.203 1 94.25 261 TYR B C 1
ATOM 4211 O O . TYR B 1 261 ? -0.934 3.098 -17.984 1 94.25 261 TYR B O 1
ATOM 4219 N N . HIS B 1 262 ? -2.375 1.851 -16.922 1 91.56 262 HIS B N 1
ATOM 4220 C CA . HIS B 1 262 ? -3.566 2.531 -17.422 1 91.56 262 HIS B CA 1
ATOM 4221 C C . HIS B 1 262 ? -4.492 2.928 -16.281 1 91.56 262 HIS B C 1
ATOM 4223 O O . HIS B 1 262 ? -5.328 2.129 -15.852 1 91.56 262 HIS B O 1
ATOM 4229 N N . LEU B 1 263 ? -4.398 4.172 -15.875 1 88.94 263 LEU B N 1
ATOM 4230 C CA . LEU B 1 263 ? -5.09 4.574 -14.648 1 88.94 263 LEU B CA 1
ATOM 4231 C C . LEU B 1 263 ? -6.176 5.598 -14.953 1 88.94 263 LEU B C 1
ATOM 4233 O O . LEU B 1 263 ? -6.66 6.285 -14.047 1 88.94 263 LEU B O 1
ATOM 4237 N N . ASP B 1 264 ? -6.57 5.723 -16.266 1 81.94 264 ASP B N 1
ATOM 4238 C CA . ASP B 1 264 ? -7.637 6.652 -16.641 1 81.94 264 ASP B CA 1
ATOM 4239 C C . ASP B 1 264 ? -9.008 6.098 -16.25 1 81.94 264 ASP B C 1
ATOM 4241 O O . ASP B 1 264 ? -9.188 4.883 -16.156 1 81.94 264 ASP B O 1
#

Organism: NCBI:txid103891